Protein AF-0000000078702706 (afdb_homodimer)

Foldseek 3Di:
DDLCCLAPVLLVLLLVLLLVLLCVCVVQLVVCLVVVEAGPDDLQLLLLLLLLLLLQCLLCVLVVRPSSNNSSVSSNVSSVVSLVSNCSHDDPVSVVSSVCSNVVSVVQRVVLSCCCCPVCVVPPPNNCSSLVSSLVSVVVSVVVLVVVLVVCVVVLHLPSPDLVSLVSQLSSLVSQLSNCVSVVNCSRNVSSVVSNVSSVSSNVSCVRSVPPPPPPPPPPPPVPVVVVVVVVVVVD/DDLCCLAPVLLVLLLVLLLVLLCVCVVQLVVCLVVVEAGPDDLQLLLLLLLLLLLQCLLCVLVVRPSSNNSSVSSNVSSVVSLVSNCSHDDPVSVVSSVCSNVVSVVQRVVLSCCCCPVCVVPPPSNCSSLVSSLVSLVVSVVVLVVVLVVCVVVLHLPSPDLVSLVSQLSSLVSQLSNCVSVVNCSRNVSSVVSNVSSVSSNVSCVVSVPPPPPPPPPPPPVPVVVVVVVVVVVD

InterPro domains:
  IPR004316 Sugar transporter SWEET repeat [PF03083] (9-90)
  IPR004316 Sugar transporter SWEET repeat [PF03083] (129-212)
  IPR047664 Sugar transporter SWEET [PTHR10791] (16-215)

Structure (mmCIF, N/CA/C/O backbone):
data_AF-0000000078702706-model_v1
#
loop_
_entity.id
_entity.type
_entity.pdbx_description
1 polymer 'Sugar transporter SWEET1'
#
loop_
_atom_site.group_PDB
_atom_site.id
_atom_site.type_symbol
_atom_site.label_atom_id
_atom_site.label_alt_id
_atom_site.label_comp_id
_atom_site.label_asym_id
_atom_site.label_entity_id
_atom_site.label_seq_id
_atom_site.pdbx_PDB_ins_code
_atom_site.Cartn_x
_atom_site.Cartn_y
_atom_site.Cartn_z
_atom_site.occupancy
_atom_site.B_iso_or_equiv
_atom_site.auth_seq_id
_atom_site.auth_comp_id
_atom_site.auth_asym_id
_atom_site.auth_atom_id
_atom_site.pdbx_PDB_model_num
ATOM 1 N N . MET A 1 1 ? 21.828 26 16.656 1 66.31 1 MET A N 1
ATOM 2 C CA . MET A 1 1 ? 21.141 24.891 17.344 1 66.31 1 MET A CA 1
ATOM 3 C C . MET A 1 1 ? 21.922 23.594 17.188 1 66.31 1 MET A C 1
ATOM 5 O O . MET A 1 1 ? 22.531 23.359 16.141 1 66.31 1 MET A O 1
ATOM 9 N N . SER A 1 2 ? 22.047 22.812 18.234 1 84.38 2 SER A N 1
ATOM 10 C CA . SER A 1 2 ? 22.906 21.641 18.234 1 84.38 2 SER A CA 1
ATOM 11 C C . SER A 1 2 ? 22.422 20.594 17.234 1 84.38 2 SER A C 1
ATOM 13 O O . SER A 1 2 ? 21.234 20.547 16.906 1 84.38 2 SER A O 1
ATOM 15 N N . ALA A 1 3 ? 23.391 20.047 16.547 1 88.19 3 ALA A N 1
ATOM 16 C CA . ALA A 1 3 ? 23.141 18.969 15.586 1 88.19 3 ALA A CA 1
ATOM 17 C C . ALA A 1 3 ? 22.156 17.953 16.156 1 88.19 3 ALA A C 1
ATOM 19 O O . ALA A 1 3 ? 21.312 17.422 15.422 1 88.19 3 ALA A O 1
ATOM 20 N N . ILE A 1 4 ? 22.25 17.719 17.422 1 88.56 4 ILE A N 1
ATOM 21 C CA . ILE A 1 4 ? 21.375 16.766 18.062 1 88.56 4 ILE A CA 1
ATOM 22 C C . ILE A 1 4 ? 19.922 17.266 18.016 1 88.56 4 ILE A C 1
ATOM 24 O O . ILE A 1 4 ? 19 16.5 17.75 1 88.56 4 ILE A O 1
ATOM 28 N N . VAL A 1 5 ? 19.781 18.531 18.328 1 88.19 5 VAL A N 1
ATOM 29 C CA . VAL A 1 5 ? 18.453 19.125 18.328 1 88.19 5 VAL A CA 1
ATOM 30 C C . VAL A 1 5 ? 17.875 19.109 16.922 1 88.19 5 VAL A C 1
ATOM 32 O O . VAL A 1 5 ? 16.75 18.656 16.703 1 88.19 5 VAL A O 1
ATOM 35 N N . MET A 1 6 ? 18.578 19.484 16.031 1 89.88 6 MET A N 1
ATOM 36 C CA . MET A 1 6 ? 18.094 19.656 14.664 1 89.88 6 MET A CA 1
ATOM 37 C C . MET A 1 6 ? 17.906 18.312 13.977 1 89.88 6 MET A C 1
ATOM 39 O O . MET A 1 6 ? 16.984 18.125 13.18 1 89.88 6 MET A O 1
ATOM 43 N N . ASN A 1 7 ? 18.672 17.344 14.367 1 91.75 7 ASN A N 1
ATOM 44 C CA . ASN A 1 7 ? 18.672 16.109 13.617 1 91.75 7 ASN A CA 1
ATOM 45 C C . ASN A 1 7 ? 17.859 15.016 14.32 1 91.75 7 ASN A C 1
ATOM 47 O O . ASN A 1 7 ? 17.516 14 13.719 1 91.75 7 ASN A O 1
ATOM 51 N N . HIS A 1 8 ? 17.531 15.25 15.586 1 92.62 8 HIS A N 1
ATOM 52 C CA . HIS A 1 8 ? 16.859 14.18 16.312 1 92.62 8 HIS A CA 1
ATOM 53 C C . HIS A 1 8 ? 15.641 14.703 17.062 1 92.62 8 HIS A C 1
ATOM 55 O O . HIS A 1 8 ? 14.555 14.133 16.953 1 92.62 8 HIS A O 1
ATOM 61 N N . VAL A 1 9 ? 15.812 15.781 17.719 1 93.44 9 VAL A N 1
ATOM 62 C CA . VAL A 1 9 ? 14.719 16.281 18.547 1 93.44 9 VAL A CA 1
ATOM 63 C C . VAL A 1 9 ? 13.602 16.812 17.656 1 93.44 9 VAL A C 1
ATOM 65 O O . VAL A 1 9 ? 12.43 16.484 17.859 1 93.44 9 VAL A O 1
ATOM 68 N N . LEU A 1 10 ? 13.922 17.641 16.672 1 94.56 10 LEU A N 1
ATOM 69 C CA . LEU A 1 10 ? 12.938 18.234 15.773 1 94.56 10 LEU A CA 1
ATOM 70 C C . LEU A 1 10 ? 12.133 17.156 15.062 1 94.56 10 LEU A C 1
ATOM 72 O O . LEU A 1 10 ? 10.898 17.141 15.133 1 94.56 10 LEU A O 1
ATOM 76 N N . PRO A 1 11 ? 12.797 16.234 14.523 1 95.12 11 PRO A N 1
ATOM 77 C CA . PRO A 1 11 ? 12.016 15.219 13.805 1 95.12 11 PRO A CA 1
ATOM 78 C C . PRO A 1 11 ? 11.266 14.273 14.742 1 95.12 11 PRO A C 1
ATOM 80 O O . PRO A 1 11 ? 10.18 13.797 14.398 1 95.12 11 PRO A O 1
ATOM 83 N N . ALA A 1 12 ? 11.773 13.969 15.875 1 96.44 12 ALA A N 1
ATOM 84 C CA . ALA A 1 12 ? 11.062 13.125 16.844 1 96.44 12 ALA A CA 1
ATOM 85 C C . ALA A 1 12 ? 9.766 13.789 17.297 1 96.44 12 ALA A C 1
ATOM 87 O O . ALA A 1 12 ? 8.719 13.133 17.359 1 96.44 12 ALA A O 1
ATOM 88 N N . LEU A 1 13 ? 9.906 15.023 17.594 1 96.5 13 LEU A N 1
ATOM 89 C CA . LEU A 1 13 ? 8.711 15.773 17.953 1 96.5 13 LEU A CA 1
ATOM 90 C C . LEU A 1 13 ? 7.766 15.898 16.75 1 96.5 13 LEU A C 1
ATOM 92 O O . LEU A 1 13 ? 6.543 15.844 16.922 1 96.5 13 LEU A O 1
ATOM 96 N N . GLY A 1 14 ? 8.344 16.125 15.641 1 96.88 14 GLY A N 1
ATOM 97 C CA . GLY A 1 14 ? 7.535 16.141 14.43 1 96.88 14 GLY A CA 1
ATOM 98 C C . GLY A 1 14 ? 6.719 14.875 14.242 1 96.88 14 GLY A C 1
ATOM 99 O O . GLY A 1 14 ? 5.539 14.938 13.891 1 96.88 14 GLY A O 1
ATOM 100 N N . VAL A 1 15 ? 7.344 13.742 14.523 1 97.69 15 VAL A N 1
ATOM 101 C CA . VAL A 1 15 ? 6.672 12.445 14.422 1 97.69 15 VAL A CA 1
ATOM 102 C C . VAL A 1 15 ? 5.527 12.383 15.43 1 97.69 15 VAL A C 1
ATOM 104 O O . VAL A 1 15 ? 4.418 11.953 15.102 1 97.69 15 VAL A O 1
ATOM 107 N N . ALA A 1 16 ? 5.766 12.805 16.609 1 97 16 ALA A N 1
ATOM 108 C CA . ALA A 1 16 ? 4.75 12.781 17.656 1 97 16 ALA A CA 1
ATOM 109 C C . ALA A 1 16 ? 3.537 13.625 17.266 1 97 16 ALA A C 1
ATOM 111 O O . ALA A 1 16 ? 2.395 13.18 17.422 1 97 16 ALA A O 1
ATOM 112 N N . PHE A 1 17 ? 3.791 14.781 16.781 1 96.5 17 PHE A N 1
ATOM 113 C CA . PHE A 1 17 ? 2.688 15.648 16.391 1 96.5 17 PHE A CA 1
ATOM 114 C C . PHE A 1 17 ? 1.988 15.109 15.148 1 96.5 17 PHE A C 1
ATOM 116 O O . PHE A 1 17 ? 0.77 15.242 15.008 1 96.5 17 PHE A O 1
ATOM 123 N N . ALA A 1 18 ? 2.73 14.555 14.227 1 96.5 18 ALA A N 1
ATOM 124 C CA . ALA A 1 18 ? 2.113 13.93 13.062 1 96.5 18 ALA A CA 1
ATOM 125 C C . ALA A 1 18 ? 1.152 12.82 13.477 1 96.5 18 ALA A C 1
ATOM 127 O O . ALA A 1 18 ? 0.025 12.75 12.984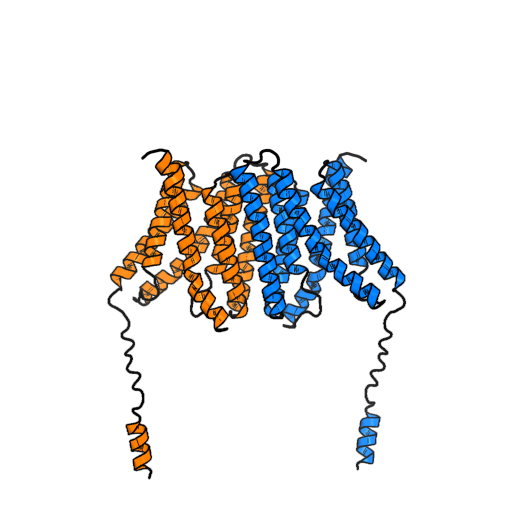 1 96.5 18 ALA A O 1
ATOM 128 N N . ILE A 1 19 ? 1.584 12.008 14.375 1 96.75 19 ILE A N 1
ATOM 129 C CA . ILE A 1 19 ? 0.764 10.898 14.852 1 96.75 19 ILE A CA 1
ATOM 130 C C . ILE A 1 19 ? -0.486 11.445 15.547 1 96.75 19 ILE A C 1
ATOM 132 O O . ILE A 1 19 ? -1.583 10.914 15.359 1 96.75 19 ILE A O 1
ATOM 136 N N . SER A 1 20 ? -0.326 12.492 16.266 1 94.94 20 SER A N 1
ATOM 137 C CA . SER A 1 20 ? -1.467 13.117 16.938 1 94.94 20 SER A CA 1
ATOM 138 C C . SER A 1 20 ? -2.488 13.617 15.922 1 94.94 20 SER A C 1
ATOM 140 O O . SER A 1 20 ? -3.695 13.469 16.125 1 94.94 20 SER A O 1
ATOM 142 N N . ILE A 1 21 ? -2.014 14.195 14.891 1 94.5 21 ILE A N 1
ATOM 143 C CA . ILE A 1 21 ? -2.879 14.703 13.828 1 94.5 21 ILE A CA 1
ATOM 144 C C . ILE A 1 21 ? -3.611 13.547 13.156 1 94.5 21 ILE A C 1
ATOM 146 O O . ILE A 1 21 ? -4.824 13.609 12.945 1 94.5 21 ILE A O 1
ATOM 150 N N . TYR A 1 22 ? -2.922 12.469 12.852 1 95.31 22 TYR A N 1
ATOM 151 C CA . TYR A 1 22 ? -3.518 11.312 12.203 1 95.31 22 TYR A CA 1
ATOM 152 C C . TYR A 1 22 ? -4.535 10.633 13.117 1 95.31 22 TYR A C 1
ATOM 154 O O . TYR A 1 22 ? -5.492 10.023 12.641 1 95.31 22 TYR A O 1
ATOM 162 N N . LEU A 1 23 ? -4.352 10.812 14.398 1 94.5 23 LEU A N 1
ATOM 163 C CA . LEU A 1 23 ? -5.223 10.156 15.367 1 94.5 23 LEU A CA 1
ATOM 164 C C . LEU A 1 23 ? -6.48 10.984 15.609 1 94.5 23 LEU A C 1
ATOM 166 O O . LEU A 1 23 ? -7.469 10.469 16.141 1 94.5 23 LEU A O 1
ATOM 170 N N . SER A 1 24 ? -6.504 12.172 15.242 1 90.69 24 SER A N 1
ATOM 171 C CA . SER A 1 24 ? -7.559 13.117 15.586 1 90.69 24 SER A CA 1
ATOM 172 C C . SER A 1 24 ? -8.922 12.633 15.102 1 90.69 24 SER A C 1
ATOM 174 O O . SER A 1 24 ? -9.922 12.766 15.805 1 90.69 24 SER A O 1
ATOM 176 N N . PRO A 1 25 ? -9.07 12.055 13.93 1 89.44 25 PRO A N 1
ATOM 177 C CA . PRO A 1 25 ? -10.391 11.602 13.477 1 89.44 25 PRO A CA 1
ATOM 178 C C . PRO A 1 25 ? -10.805 10.273 14.109 1 89.44 25 PRO A C 1
ATOM 180 O O . PRO A 1 25 ? -11.938 9.82 13.922 1 89.44 25 PRO A O 1
ATOM 183 N N . PHE A 1 26 ? -10 9.672 14.922 1 90.56 26 PHE A N 1
ATOM 184 C CA . PHE A 1 26 ? -10.195 8.305 15.391 1 90.56 26 PHE A CA 1
ATOM 185 C C . PHE A 1 26 ? -11.492 8.188 16.188 1 90.56 26 PHE A C 1
ATOM 187 O O . PHE A 1 26 ? -12.289 7.27 15.953 1 90.56 26 PHE A O 1
ATOM 194 N N . THR A 1 27 ? -11.703 9.125 17.062 1 84.19 27 THR A N 1
ATOM 195 C CA . THR A 1 27 ? -12.875 9.039 17.938 1 84.19 27 THR A CA 1
ATOM 196 C C . THR A 1 27 ? -14.156 9.164 17.125 1 84.19 27 THR A C 1
ATOM 198 O O . THR A 1 27 ? -15.125 8.43 17.359 1 84.19 27 THR A O 1
ATOM 201 N N . HIS A 1 28 ? -14.117 10.008 16.188 1 82.81 28 HIS A N 1
ATOM 202 C CA . HIS A 1 28 ? -15.289 10.211 15.344 1 82.81 28 HIS A CA 1
ATOM 203 C C . HIS A 1 28 ? -15.578 8.977 14.5 1 82.81 28 HIS A C 1
ATOM 205 O O . HIS A 1 28 ? -16.734 8.539 14.391 1 82.81 28 HIS A O 1
ATOM 211 N N . VAL A 1 29 ? -14.602 8.422 13.953 1 84.19 29 VAL A N 1
ATOM 212 C CA . VAL A 1 29 ? -14.758 7.254 13.094 1 84.19 29 VAL A CA 1
ATOM 213 C C . VAL A 1 29 ? -15.172 6.047 13.938 1 84.19 29 VAL A C 1
ATOM 215 O O . VAL A 1 29 ? -16.047 5.281 13.539 1 84.19 29 VAL A O 1
ATOM 218 N N . TRP A 1 30 ? -14.57 6 15.125 1 84.44 30 TRP A N 1
ATOM 219 C CA . TRP A 1 30 ? -14.891 4.895 16.031 1 84.44 30 TRP A CA 1
ATOM 220 C C . TRP A 1 30 ? -16.359 4.949 16.453 1 84.44 30 TRP A C 1
ATOM 222 O O . TRP A 1 30 ? -17.031 3.92 16.5 1 84.44 30 TRP A O 1
ATOM 232 N N . LYS A 1 31 ? -16.844 6.074 16.672 1 82.62 31 LYS A N 1
ATOM 233 C CA . LYS A 1 31 ? -18.234 6.258 17.062 1 82.62 31 LYS A CA 1
ATOM 234 C C . LYS A 1 31 ? -19.188 5.914 15.906 1 82.62 31 LYS A C 1
ATOM 236 O O . LYS A 1 31 ? -20.234 5.297 1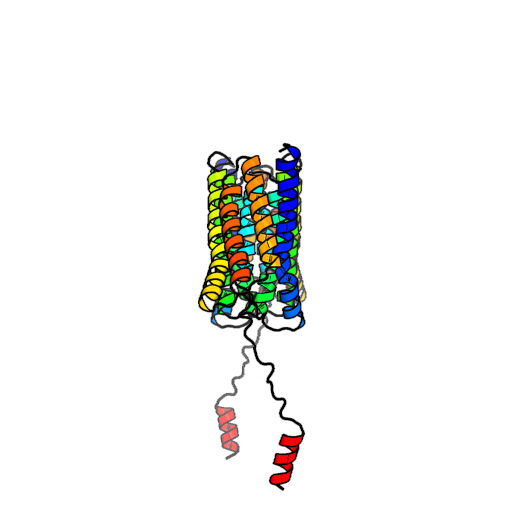6.125 1 82.62 31 LYS A O 1
ATOM 241 N N . SER A 1 32 ? -18.812 6.309 14.805 1 82 32 SER A N 1
ATOM 242 C CA . SER A 1 32 ? -19.625 6.008 13.625 1 82 32 SER A CA 1
ATOM 243 C C . SER A 1 32 ? -19.719 4.504 13.383 1 82 32 SER A C 1
ATOM 245 O O . SER A 1 32 ? -20.781 3.996 13.016 1 82 32 SER A O 1
ATOM 247 N N . LEU A 1 33 ? -18.703 3.779 13.617 1 78.75 33 LEU A N 1
ATOM 248 C CA . LEU A 1 33 ? -18.672 2.33 13.453 1 78.75 33 LEU A CA 1
ATOM 249 C C . LEU A 1 33 ? -19.516 1.642 14.508 1 78.75 33 LEU A C 1
ATOM 251 O O . LEU A 1 33 ? -20.266 0.71 14.203 1 78.75 33 LEU A O 1
ATOM 255 N N . LYS A 1 34 ? -19.375 2.156 15.641 1 81.69 34 LYS A N 1
ATOM 256 C CA . LYS A 1 34 ? -20.109 1.568 16.75 1 81.69 34 LYS A CA 1
ATOM 257 C C . LYS A 1 34 ? -21.625 1.786 16.594 1 81.69 34 LYS A C 1
ATOM 259 O O . LYS A 1 34 ? -22.422 0.883 16.859 1 81.69 34 LYS A O 1
ATOM 264 N N . ASN A 1 35 ? -21.922 2.98 16.078 1 81.56 35 ASN A N 1
ATOM 265 C CA . ASN A 1 35 ? -23.328 3.346 15.969 1 81.56 35 ASN A CA 1
ATOM 266 C C . ASN A 1 35 ? -23.906 2.924 14.625 1 81.56 35 ASN A C 1
ATOM 268 O O . ASN A 1 35 ? -25.109 3.066 14.383 1 81.56 35 ASN A O 1
ATOM 272 N N . LYS A 1 36 ? -23.031 2.375 13.781 1 77.94 36 LYS A N 1
ATOM 273 C CA . LYS A 1 36 ? -23.438 1.939 12.453 1 77.94 36 LYS A CA 1
ATOM 274 C C . LYS A 1 36 ? -24.125 3.068 11.695 1 77.94 36 LYS A C 1
ATOM 276 O O . LYS A 1 36 ? -25.203 2.873 11.125 1 77.94 36 LYS A O 1
ATOM 281 N N . GLU A 1 37 ? -23.594 4.32 11.945 1 77.19 37 GLU A N 1
ATOM 282 C CA . GLU A 1 37 ? -24.109 5.504 11.273 1 77.19 37 GLU A CA 1
ATOM 283 C C . GLU A 1 37 ? -23.031 6.191 10.453 1 77.19 37 GLU A C 1
ATOM 285 O O . GLU A 1 37 ? -21.844 6.086 10.766 1 77.19 37 GLU A O 1
ATOM 290 N N . ALA A 1 38 ? -23.531 6.77 9.375 1 70.31 38 ALA A N 1
ATOM 291 C CA . ALA A 1 38 ? -22.594 7.512 8.539 1 70.31 38 ALA A CA 1
ATOM 292 C C . ALA A 1 38 ? -21.984 8.688 9.305 1 70.31 38 ALA A C 1
ATOM 294 O O . ALA A 1 38 ? -22.656 9.312 10.125 1 70.31 38 ALA A O 1
ATOM 295 N N . SER A 1 39 ? -20.75 8.828 9.094 1 65.38 39 SER A N 1
ATOM 296 C CA . SER A 1 39 ? -20.062 9.953 9.727 1 65.38 39 SER A CA 1
ATOM 297 C C . SER A 1 39 ? -20.594 11.289 9.195 1 65.38 39 SER A C 1
ATOM 299 O O . SER A 1 39 ? -20.875 11.422 8.008 1 65.38 39 SER A O 1
ATOM 301 N N . LEU A 1 40 ? -20.75 12.141 10.102 1 65.44 40 LEU A N 1
ATOM 302 C CA . LEU A 1 40 ? -21.172 13.484 9.742 1 65.44 40 LEU A CA 1
ATOM 303 C C . LEU A 1 40 ? -19.969 14.344 9.352 1 65.44 40 LEU A C 1
ATOM 305 O O . LEU A 1 40 ? -20.141 15.484 8.898 1 65.44 40 LEU A O 1
ATOM 309 N N . VAL A 1 41 ? -18.875 13.742 9.477 1 70.81 41 VAL A N 1
ATOM 310 C CA . VAL A 1 41 ? -17.672 14.508 9.188 1 70.81 41 VAL A CA 1
ATOM 311 C C . VAL A 1 41 ? -17.188 14.195 7.766 1 70.81 41 VAL A C 1
ATOM 313 O O . VAL A 1 41 ? -17.562 13.172 7.191 1 70.81 41 VAL A O 1
ATOM 316 N N . ASN A 1 42 ? -16.375 15.203 7.23 1 78.06 42 ASN A N 1
ATOM 317 C CA . ASN A 1 42 ? -15.781 15.055 5.906 1 78.06 42 ASN A CA 1
ATOM 318 C C . ASN A 1 42 ? -14.82 13.867 5.852 1 78.06 42 ASN A C 1
ATOM 320 O O . ASN A 1 42 ? -13.805 13.859 6.551 1 78.06 42 ASN A O 1
ATOM 324 N N . THR A 1 43 ? -15.141 12.867 5.031 1 85.31 43 THR A N 1
ATOM 325 C CA . THR A 1 43 ? -14.359 11.641 4.984 1 85.31 43 THR A CA 1
ATOM 326 C C . THR A 1 43 ? -13.375 11.672 3.814 1 85.31 43 THR A C 1
ATOM 328 O O . THR A 1 43 ? -12.547 10.766 3.668 1 85.31 43 THR A O 1
ATOM 331 N N . MET A 1 44 ? -13.312 12.766 3.084 1 84.56 44 MET A N 1
ATOM 332 C CA . MET A 1 44 ? -12.531 12.836 1.851 1 84.56 44 MET A CA 1
ATOM 333 C C . MET A 1 44 ? -11.039 12.844 2.148 1 84.56 44 MET A C 1
ATOM 335 O O . MET A 1 44 ? -10.242 12.32 1.37 1 84.56 44 MET A O 1
ATOM 339 N N . PRO A 1 45 ? -10.633 13.359 3.275 1 89.75 45 PRO A N 1
ATOM 340 C CA . PRO A 1 45 ? -9.203 13.391 3.557 1 89.75 45 PRO A CA 1
ATOM 341 C C . PRO A 1 45 ? -8.617 12.008 3.832 1 89.75 45 PRO A C 1
ATOM 343 O O . PRO A 1 45 ? -7.41 11.805 3.725 1 89.75 45 PRO A O 1
ATOM 346 N N . TYR A 1 46 ? -9.438 11.016 4.102 1 93.25 46 TYR A N 1
ATOM 347 C CA . TYR A 1 46 ? -8.961 9.734 4.602 1 93.25 46 TYR A CA 1
ATOM 348 C C . TYR A 1 46 ? -8.18 8.984 3.527 1 93.25 46 TYR A C 1
ATOM 350 O O . TYR A 1 46 ? -7.039 8.57 3.754 1 93.25 46 TYR A O 1
ATOM 358 N N . PRO A 1 47 ? -8.664 8.875 2.305 1 95 47 PRO A N 1
ATOM 359 C CA . PRO A 1 47 ? -7.879 8.211 1.267 1 95 47 PRO A CA 1
ATOM 360 C C . PRO A 1 47 ? -6.613 8.977 0.898 1 95 47 PRO A C 1
ATOM 362 O O . PRO A 1 47 ? -5.613 8.383 0.495 1 95 47 PRO A O 1
ATOM 365 N N . TRP A 1 48 ? -6.648 10.234 1.064 1 94.88 48 TRP A N 1
ATOM 366 C CA . TRP A 1 48 ? -5.473 11.047 0.764 1 94.88 48 TRP A CA 1
ATOM 367 C C . TRP A 1 48 ? -4.387 10.836 1.811 1 94.88 48 TRP A C 1
ATOM 369 O O . TRP A 1 48 ? -3.195 10.969 1.514 1 94.88 48 TRP A O 1
ATOM 379 N N . ILE A 1 49 ? -4.809 10.508 3.045 1 96.44 49 ILE A N 1
ATOM 380 C CA . ILE A 1 49 ? -3.83 10.148 4.066 1 96.44 49 ILE A CA 1
ATOM 381 C C . ILE A 1 49 ? -3.047 8.922 3.619 1 96.44 49 ILE A C 1
ATOM 383 O O . ILE A 1 49 ? -1.819 8.883 3.725 1 96.44 49 ILE A O 1
ATOM 387 N N . ILE A 1 50 ? -3.75 7.949 3.078 1 97.56 50 ILE A N 1
ATOM 388 C CA . ILE A 1 50 ? -3.127 6.727 2.584 1 97.56 50 ILE A CA 1
ATOM 389 C C . ILE A 1 50 ? -2.121 7.066 1.485 1 97.56 50 ILE A C 1
ATOM 391 O O . ILE A 1 50 ? -0.974 6.617 1.524 1 97.56 50 ILE A O 1
ATOM 395 N N . ALA A 1 51 ? -2.58 7.871 0.554 1 97.38 51 ALA A N 1
ATOM 396 C CA . ALA A 1 51 ? -1.766 8.25 -0.599 1 97.38 51 ALA A CA 1
ATOM 397 C C . ALA A 1 51 ? -0.49 8.961 -0.16 1 97.38 51 ALA A C 1
ATOM 399 O O . ALA A 1 51 ? 0.607 8.617 -0.604 1 97.38 51 ALA A O 1
ATOM 400 N N . ASN A 1 52 ? -0.69 9.922 0.742 1 97.19 52 ASN A N 1
ATOM 401 C CA . ASN A 1 52 ? 0.426 10.719 1.241 1 97.19 52 ASN A CA 1
ATOM 402 C C . ASN A 1 52 ? 1.443 9.859 1.982 1 97.19 52 ASN A C 1
ATOM 404 O O . ASN A 1 52 ? 2.639 9.914 1.692 1 97.19 52 ASN A O 1
ATOM 408 N N . CYS A 1 53 ? 0.981 9.031 2.854 1 98.25 53 CYS A N 1
ATOM 409 C CA . CYS A 1 53 ? 1.857 8.234 3.705 1 98.25 53 CYS A CA 1
ATOM 410 C C . CYS A 1 53 ? 2.578 7.164 2.895 1 98.25 53 CYS A C 1
ATOM 412 O O . CYS A 1 53 ? 3.746 6.867 3.15 1 98.25 53 CYS A O 1
ATOM 414 N N . LEU A 1 54 ? 1.884 6.578 1.914 1 98.19 54 LEU A N 1
ATOM 415 C CA . LEU A 1 54 ? 2.531 5.582 1.068 1 98.19 54 LEU A CA 1
ATOM 416 C C . LEU A 1 54 ? 3.715 6.191 0.32 1 98.19 54 LEU A C 1
ATOM 418 O O . LEU A 1 54 ? 4.785 5.586 0.247 1 98.19 54 LEU A O 1
ATOM 422 N N . GLY A 1 55 ? 3.523 7.375 -0.206 1 98.19 55 GLY A N 1
ATOM 423 C CA . GLY A 1 55 ? 4.605 8.055 -0.896 1 98.19 55 GLY A CA 1
ATOM 424 C C . GLY A 1 55 ? 5.82 8.289 -0.019 1 98.19 55 GLY A C 1
ATOM 425 O O . GLY A 1 55 ? 6.949 8 -0.422 1 98.19 55 GLY A O 1
ATOM 426 N N . TRP A 1 56 ? 5.582 8.766 1.178 1 98.12 56 TRP A N 1
ATOM 427 C CA . TRP A 1 56 ? 6.688 9.117 2.068 1 98.12 56 TRP A CA 1
ATOM 428 C C . TRP A 1 56 ? 7.348 7.863 2.629 1 98.12 56 TRP A C 1
ATOM 430 O O . TRP A 1 56 ? 8.523 7.883 2.994 1 98.12 56 TRP A O 1
ATOM 440 N N . ILE A 1 57 ? 6.621 6.75 2.664 1 98.12 57 ILE A N 1
ATOM 441 C CA . ILE A 1 57 ? 7.234 5.484 3.059 1 98.12 57 ILE A CA 1
ATOM 442 C C . ILE A 1 57 ? 8.227 5.031 1.986 1 98.12 57 ILE A C 1
ATOM 444 O O . ILE A 1 57 ? 9.344 4.629 2.301 1 98.12 57 ILE A O 1
ATOM 448 N N . VAL A 1 58 ? 7.812 5.129 0.721 1 97.5 58 VAL A N 1
ATOM 449 C CA . VAL A 1 58 ? 8.703 4.762 -0.378 1 97.5 58 VAL A CA 1
ATOM 450 C C . VAL A 1 58 ? 9.898 5.703 -0.406 1 97.5 58 VAL A C 1
ATOM 452 O O . VAL A 1 58 ? 11.031 5.27 -0.626 1 97.5 58 VAL A O 1
ATOM 455 N N . TYR A 1 59 ? 9.641 6.996 -0.18 1 97.06 59 TYR A N 1
ATOM 456 C CA . TYR A 1 59 ? 10.719 7.969 -0.057 1 97.06 59 TYR A CA 1
ATOM 457 C C . TYR A 1 59 ? 11.68 7.582 1.061 1 97.06 59 TYR A C 1
ATOM 459 O O . TYR A 1 59 ? 12.898 7.699 0.912 1 97.06 59 TYR A O 1
ATOM 467 N N . GLY A 1 60 ? 11.117 7.141 2.145 1 96 60 GLY A N 1
ATOM 468 C CA . GLY A 1 60 ? 11.922 6.668 3.258 1 96 60 GLY A CA 1
ATOM 469 C C . GLY A 1 60 ? 12.766 5.453 2.912 1 96 60 GLY A C 1
ATOM 470 O O . GLY A 1 60 ? 13.883 5.305 3.406 1 96 60 GLY A O 1
ATOM 471 N N . CYS A 1 61 ? 12.242 4.539 2.086 1 94.38 61 CYS A N 1
ATOM 472 C CA . CYS A 1 61 ? 13.023 3.396 1.627 1 94.38 61 CYS A CA 1
ATOM 473 C C . CYS A 1 61 ? 14.289 3.855 0.905 1 94.38 61 CYS A C 1
ATOM 475 O O . CYS A 1 61 ? 15.336 3.223 1.017 1 94.38 61 CYS A O 1
ATOM 477 N N . HIS A 1 62 ? 14.141 4.926 0.198 1 94.56 62 HIS A N 1
ATOM 478 C CA . HIS A 1 62 ? 15.25 5.445 -0.596 1 94.56 62 HIS A CA 1
ATOM 479 C C . HIS A 1 62 ? 16.25 6.199 0.278 1 94.56 62 HIS A C 1
ATOM 481 O O . HIS A 1 62 ? 17.453 6.043 0.123 1 94.56 62 HIS A O 1
ATOM 487 N N . THR A 1 63 ? 15.75 7.035 1.231 1 94.56 63 THR A N 1
ATOM 488 C CA . THR A 1 63 ? 16.609 7.922 2.006 1 94.56 63 THR A CA 1
ATOM 489 C C . THR A 1 63 ? 17.109 7.223 3.266 1 94.56 63 THR A C 1
ATOM 491 O O . THR A 1 63 ? 18.109 7.641 3.857 1 94.56 63 THR A O 1
ATOM 494 N N . GLY A 1 64 ? 16.375 6.203 3.686 1 94.44 64 GLY A N 1
ATOM 495 C CA . GLY A 1 64 ? 16.719 5.547 4.934 1 94.44 64 GLY A CA 1
ATOM 496 C C . GLY A 1 64 ? 16.391 6.379 6.16 1 94.44 64 GLY A C 1
ATOM 497 O O . GLY A 1 64 ? 16.938 6.148 7.238 1 94.44 64 GLY A O 1
ATOM 498 N N . ASP A 1 65 ? 15.531 7.391 6.051 1 94.88 65 ASP A N 1
ATOM 499 C CA . ASP A 1 65 ? 15.195 8.305 7.137 1 94.88 65 ASP A CA 1
ATOM 500 C C . ASP A 1 65 ? 14.211 7.66 8.109 1 94.88 65 ASP A C 1
ATOM 502 O O . ASP A 1 65 ? 13.055 7.406 7.754 1 94.88 65 ASP A O 1
ATOM 506 N N . TYR A 1 66 ? 14.609 7.543 9.328 1 93.25 66 TYR A N 1
ATOM 507 C CA . TYR A 1 66 ? 13.852 6.871 10.375 1 93.25 66 TYR A CA 1
ATOM 508 C C . TYR A 1 66 ? 12.555 7.621 10.672 1 93.25 66 TYR A C 1
ATOM 510 O O . TYR A 1 66 ? 11.5 7.004 10.844 1 93.25 66 TYR A O 1
ATOM 518 N N . TYR A 1 67 ? 12.719 8.828 10.828 1 95.94 67 TYR A N 1
ATOM 519 C CA . TYR A 1 67 ? 11.602 9.641 11.297 1 95.94 67 TYR A CA 1
ATOM 520 C C . TYR A 1 67 ? 10.508 9.719 10.242 1 95.94 67 TYR A C 1
ATOM 522 O O . TYR A 1 67 ? 9.32 9.602 10.562 1 95.94 67 TYR A O 1
ATOM 530 N N . VAL A 1 68 ? 10.93 9.836 9.008 1 96.19 68 VAL A N 1
ATOM 531 C CA . VAL A 1 68 ? 9.984 9.859 7.895 1 96.19 68 VAL A CA 1
ATOM 532 C C . VAL A 1 68 ? 9.227 8.539 7.824 1 96.19 68 VAL A C 1
ATOM 534 O O . VAL A 1 68 ? 8.008 8.523 7.664 1 96.19 68 VAL A O 1
ATOM 537 N N . PHE A 1 69 ? 9.867 7.414 8.078 1 96.38 69 PHE A N 1
ATOM 538 C CA . PHE A 1 69 ? 9.273 6.086 8.031 1 96.38 69 PHE A CA 1
ATOM 539 C C . PHE A 1 69 ? 8.219 5.922 9.117 1 96.38 69 PHE A C 1
ATOM 541 O O . PHE A 1 69 ? 7.078 5.555 8.836 1 96.38 69 PHE A O 1
ATOM 548 N N . VAL A 1 70 ? 8.602 6.219 10.281 1 96.38 70 VAL A N 1
ATOM 549 C CA . VAL A 1 70 ? 7.777 5.906 11.445 1 96.38 70 VAL A CA 1
ATOM 550 C C . VAL A 1 70 ? 6.477 6.703 11.383 1 96.38 70 VAL A C 1
ATOM 552 O O . VAL A 1 70 ? 5.391 6.141 11.531 1 96.38 70 VAL A O 1
ATOM 555 N N . ALA A 1 71 ? 6.602 8.008 11.133 1 97.25 71 ALA A N 1
ATOM 556 C CA . ALA A 1 71 ? 5.414 8.852 11.07 1 97.25 71 ALA A CA 1
ATOM 557 C C . ALA A 1 71 ? 4.445 8.359 10 1 97.25 71 ALA A C 1
ATOM 559 O O . ALA A 1 71 ? 3.232 8.305 10.227 1 97.25 71 ALA A O 1
ATOM 560 N N . ASN A 1 72 ? 4.945 7.945 8.93 1 97.81 72 ASN A N 1
ATOM 561 C CA . ASN A 1 72 ? 4.105 7.664 7.77 1 97.81 72 ASN A CA 1
ATOM 562 C C . ASN A 1 72 ? 3.586 6.227 7.793 1 97.81 72 ASN A C 1
ATOM 564 O O . ASN A 1 72 ? 2.51 5.941 7.262 1 97.81 72 ASN A O 1
ATOM 568 N N . ILE A 1 73 ? 4.262 5.25 8.5 1 98 73 ILE A N 1
ATOM 569 C CA . ILE A 1 73 ? 3.707 3.914 8.703 1 98 73 ILE A CA 1
ATOM 570 C C . ILE A 1 73 ? 2.451 4 9.562 1 98 73 ILE A C 1
ATOM 572 O O . ILE A 1 73 ? 1.429 3.389 9.242 1 98 73 ILE A O 1
ATOM 576 N N . VAL A 1 74 ? 2.551 4.797 10.594 1 97.62 74 VAL A N 1
ATOM 577 C CA . VAL A 1 74 ? 1.404 4.969 11.477 1 97.62 74 VAL A CA 1
ATOM 578 C C . VAL A 1 74 ? 0.267 5.656 10.719 1 97.62 74 VAL A C 1
ATOM 580 O O . VAL A 1 74 ? -0.877 5.195 10.766 1 97.62 74 VAL A O 1
ATOM 583 N N . GLY A 1 75 ? 0.6 6.688 10.023 1 97.94 75 GLY A N 1
ATOM 584 C CA . GLY A 1 75 ? -0.403 7.391 9.242 1 97.94 75 GLY A CA 1
ATOM 585 C C . GLY A 1 75 ? -1.073 6.512 8.203 1 97.94 75 GLY A C 1
ATOM 586 O O . GLY A 1 75 ? -2.289 6.578 8.016 1 97.94 75 GLY A O 1
ATOM 587 N N . TYR A 1 76 ? -0.27 5.746 7.52 1 98.31 76 TYR A N 1
ATOM 588 C CA . TYR A 1 76 ? -0.778 4.848 6.492 1 98.31 76 TYR A CA 1
ATOM 589 C C . TYR A 1 76 ? -1.836 3.908 7.062 1 98.31 76 TYR A C 1
ATOM 591 O O . TYR A 1 76 ? -2.904 3.734 6.469 1 98.31 76 TYR A O 1
ATOM 599 N N . HIS A 1 77 ? -1.616 3.334 8.211 1 98.06 77 HIS A N 1
ATOM 600 C CA . HIS A 1 77 ? -2.525 2.354 8.797 1 98.06 77 HIS A CA 1
ATOM 601 C C . HIS A 1 77 ? -3.768 3.027 9.367 1 98.06 77 HIS A C 1
ATOM 603 O O . HIS A 1 77 ? -4.867 2.477 9.297 1 98.06 77 HIS A O 1
ATOM 609 N N . LEU A 1 78 ? -3.578 4.152 9.93 1 96.5 78 LEU A N 1
ATOM 610 C CA . LEU A 1 78 ? -4.754 4.895 10.375 1 96.5 78 LEU A CA 1
ATOM 611 C C . LEU A 1 78 ? -5.609 5.324 9.188 1 96.5 78 LEU A C 1
ATOM 613 O O . LEU A 1 78 ? -6.836 5.246 9.242 1 96.5 78 LEU A O 1
ATOM 617 N N . GLY A 1 79 ? -4.941 5.785 8.141 1 96.69 79 GLY A N 1
ATOM 618 C CA . GLY A 1 79 ? -5.664 6.109 6.926 1 96.69 79 GLY A CA 1
ATOM 619 C C . GLY A 1 79 ? -6.441 4.934 6.363 1 96.69 79 GLY A C 1
ATOM 620 O O . GLY A 1 79 ? -7.594 5.086 5.949 1 96.69 79 GLY A O 1
ATOM 621 N N . LEU A 1 80 ? -5.773 3.805 6.332 1 96.5 80 LEU A N 1
ATOM 622 C CA . LEU A 1 80 ? -6.445 2.588 5.883 1 96.5 80 LEU A CA 1
ATOM 623 C C . LEU A 1 80 ? -7.664 2.289 6.75 1 96.5 80 LEU A C 1
ATOM 625 O O . LEU A 1 80 ? -8.742 1.999 6.227 1 96.5 80 LEU A O 1
ATOM 629 N N . PHE A 1 81 ? -7.508 2.408 8.008 1 94.06 81 PHE A N 1
ATOM 630 C CA . PHE A 1 81 ? -8.594 2.133 8.938 1 94.06 81 PHE A CA 1
ATOM 631 C C . PHE A 1 81 ? -9.758 3.088 8.711 1 94.06 81 PHE A C 1
ATOM 633 O O . PHE A 1 81 ? -10.914 2.658 8.625 1 94.06 81 PHE A O 1
ATOM 640 N N . TYR A 1 82 ? -9.477 4.328 8.586 1 93.75 82 TYR A N 1
ATOM 641 C CA . TYR A 1 82 ? -10.523 5.332 8.391 1 93.75 82 TYR A CA 1
ATOM 642 C C . TYR A 1 82 ? -11.258 5.109 7.074 1 93.75 82 TYR A C 1
ATOM 644 O O . TYR A 1 82 ? -12.484 5.176 7.023 1 93.75 82 TYR A O 1
ATOM 652 N N . THR A 1 83 ? -10.492 4.879 6.07 1 93.38 83 THR A N 1
ATOM 653 C CA . THR A 1 83 ? -11.078 4.719 4.742 1 93.38 83 THR A CA 1
ATOM 654 C C . THR A 1 83 ? -11.938 3.465 4.672 1 93.38 83 THR A C 1
ATOM 656 O O . THR A 1 83 ? -13.078 3.516 4.211 1 93.38 83 THR A O 1
ATOM 659 N N . LEU A 1 84 ? -11.469 2.375 5.18 1 90.94 84 LEU A N 1
ATOM 660 C CA . LEU A 1 84 ? -12.219 1.122 5.145 1 90.94 84 LEU A CA 1
ATOM 661 C C . LEU A 1 84 ? -13.484 1.219 5.984 1 90.94 84 LEU A C 1
ATOM 663 O O . LEU A 1 84 ? -14.539 0.704 5.594 1 90.94 84 LEU A O 1
ATOM 667 N N . SER A 1 85 ? -13.383 1.876 7.094 1 87.44 85 SER A N 1
ATOM 668 C CA . SER A 1 85 ? -14.547 2.057 7.961 1 87.44 85 SER A CA 1
ATOM 669 C C . SER A 1 85 ? -15.602 2.936 7.297 1 87.44 85 SER A C 1
ATOM 671 O O . SER A 1 85 ? -16.797 2.705 7.457 1 87.44 85 SER A O 1
ATOM 673 N N . SER A 1 86 ? -15.125 3.857 6.531 1 87.88 86 SER A N 1
ATOM 674 C CA . SER A 1 86 ? -16.047 4.82 5.926 1 87.88 86 SER A CA 1
ATOM 675 C C . SER A 1 86 ? -16.656 4.266 4.645 1 87.88 86 SER A C 1
ATOM 677 O O . SER A 1 86 ? -17.688 4.766 4.176 1 87.88 86 SER A O 1
ATOM 679 N N . LEU A 1 87 ? -16.078 3.277 4.117 1 87 87 LEU A N 1
ATOM 680 C CA . LEU A 1 87 ? -16.609 2.676 2.902 1 87 87 LEU A CA 1
ATOM 681 C C . LEU A 1 87 ? -17.906 1.929 3.193 1 87 87 LEU A C 1
ATOM 683 O O . LEU A 1 87 ? -18.766 1.793 2.314 1 87 87 LEU A O 1
ATOM 687 N N . HIS A 1 88 ? -18.047 1.505 4.371 1 77.62 88 HIS A N 1
ATOM 688 C CA . HIS A 1 88 ? -19.219 0.724 4.77 1 77.62 88 HIS A CA 1
ATOM 689 C C . HIS A 1 88 ? -20.484 1.589 4.801 1 77.62 88 HIS A C 1
ATOM 691 O O . HIS A 1 88 ? -21.547 1.146 4.391 1 77.62 88 HIS A O 1
ATOM 697 N N . TYR A 1 89 ? -20.359 2.775 5.238 1 75.19 89 TYR A N 1
ATOM 698 C CA . TYR A 1 89 ? -21.531 3.613 5.441 1 75.19 89 TYR A CA 1
ATOM 699 C C . TYR A 1 89 ? -21.484 4.852 4.551 1 75.19 89 TYR A C 1
ATOM 701 O O . TYR A 1 89 ? -22.312 5.746 4.68 1 75.19 89 TYR A O 1
ATOM 709 N N . GLY A 1 90 ? -20.516 4.828 3.65 1 76.5 90 GLY A N 1
ATOM 710 C CA . GLY A 1 90 ? -20.344 6.008 2.82 1 76.5 90 GLY A CA 1
ATOM 711 C C . GLY A 1 90 ? -21.234 6.012 1.594 1 76.5 90 GLY A C 1
ATOM 712 O O . GLY A 1 90 ? -21.875 5.004 1.282 1 76.5 90 GLY A O 1
ATOM 713 N N . SER A 1 91 ? -21.344 7.227 1.034 1 82.38 91 SER A N 1
ATOM 714 C CA . SER A 1 91 ? -22.078 7.406 -0.208 1 82.38 91 SER A CA 1
ATOM 715 C C . SER A 1 91 ? -21.375 6.734 -1.38 1 82.38 91 SER A C 1
ATOM 717 O O . SER A 1 91 ? -20.188 6.395 -1.284 1 82.38 91 SER A O 1
ATOM 719 N N . ASP A 1 92 ? -22.047 6.473 -2.482 1 83.94 92 ASP A N 1
ATOM 720 C CA . ASP A 1 92 ? -21.469 5.91 -3.695 1 83.94 92 ASP A CA 1
ATOM 721 C C . ASP A 1 92 ? -20.375 6.824 -4.25 1 83.94 92 ASP A C 1
ATOM 723 O O . ASP A 1 92 ? -19.375 6.344 -4.797 1 83.94 92 ASP A O 1
ATOM 727 N N . LYS A 1 93 ? -20.641 8.062 -4.07 1 87.19 93 LYS A N 1
ATOM 728 C CA . LYS A 1 93 ? -19.641 9.016 -4.543 1 87.19 93 LYS A CA 1
ATOM 729 C C . LYS A 1 93 ? -18.344 8.883 -3.77 1 87.19 93 LYS A C 1
ATOM 731 O O . LYS A 1 93 ? -17.266 8.898 -4.363 1 87.19 93 LYS A O 1
ATOM 736 N N . PHE A 1 94 ? -18.406 8.75 -2.506 1 87.5 94 PHE A N 1
ATOM 737 C CA . PHE A 1 94 ? -17.203 8.57 -1.69 1 87.5 94 PHE A CA 1
ATOM 738 C C . PHE A 1 94 ? -16.484 7.289 -2.072 1 87.5 94 PHE A C 1
ATOM 740 O O . PHE A 1 94 ? -15.258 7.285 -2.211 1 87.5 94 PHE A O 1
ATOM 747 N N . ARG A 1 95 ? -17.234 6.312 -2.283 1 88.69 95 ARG A N 1
ATOM 748 C CA . ARG A 1 95 ? -16.641 5.016 -2.598 1 88.69 95 ARG A CA 1
ATOM 749 C C . ARG A 1 95 ? -15.844 5.074 -3.896 1 88.69 95 ARG A C 1
ATOM 751 O O . ARG A 1 95 ? -14.703 4.613 -3.953 1 88.69 95 ARG A O 1
ATOM 758 N N . THR A 1 96 ? -16.438 5.637 -4.852 1 90.88 96 THR A N 1
ATOM 759 C CA . THR A 1 96 ? -15.789 5.73 -6.152 1 90.88 96 THR A CA 1
ATOM 760 C C . THR A 1 96 ? -14.578 6.652 -6.086 1 90.88 96 THR A C 1
ATOM 762 O O . THR A 1 96 ? -13.508 6.316 -6.602 1 90.88 96 THR A O 1
ATOM 765 N N . THR A 1 97 ? -14.734 7.746 -5.422 1 92.31 97 THR A N 1
ATOM 766 C CA . THR A 1 97 ? -13.641 8.711 -5.316 1 92.31 97 THR A CA 1
ATOM 767 C C . THR A 1 97 ? -12.484 8.133 -4.5 1 92.31 97 THR A C 1
ATOM 769 O O . THR A 1 97 ? -11.32 8.273 -4.875 1 92.31 97 THR A O 1
ATOM 772 N N . ALA A 1 98 ? -12.836 7.508 -3.408 1 93.19 98 ALA A N 1
ATOM 773 C CA . ALA A 1 98 ? -11.82 6.879 -2.568 1 93.19 98 ALA A CA 1
ATOM 774 C C . ALA A 1 98 ? -11.023 5.836 -3.352 1 93.19 98 ALA A C 1
ATOM 776 O O . ALA A 1 98 ? -9.797 5.781 -3.258 1 93.19 98 ALA A O 1
ATOM 777 N N . ALA A 1 99 ? -11.719 5.066 -4.176 1 93.38 99 ALA A N 1
ATOM 778 C CA . ALA A 1 99 ? -11.078 4.035 -4.984 1 93.38 99 ALA A CA 1
ATOM 779 C C . ALA A 1 99 ? -10.125 4.656 -6.008 1 93.38 99 ALA A C 1
ATOM 781 O O . ALA A 1 99 ? -9 4.184 -6.188 1 93.38 99 ALA A O 1
ATOM 782 N N . VAL A 1 100 ? -10.57 5.68 -6.594 1 95.12 100 VAL A N 1
ATOM 783 C CA . VAL A 1 100 ? -9.766 6.352 -7.613 1 95.12 100 VAL A CA 1
ATOM 784 C C . VAL A 1 100 ? -8.508 6.941 -6.977 1 95.12 100 VAL A C 1
ATOM 786 O O . VAL A 1 100 ? -7.414 6.844 -7.535 1 95.12 100 VAL A O 1
ATOM 789 N N . ILE A 1 101 ? -8.664 7.504 -5.832 1 95.62 101 ILE A N 1
ATOM 790 C CA . ILE A 1 101 ? -7.539 8.125 -5.137 1 95.62 101 ILE A CA 1
ATOM 791 C C . ILE A 1 101 ? -6.516 7.059 -4.754 1 95.62 101 ILE A C 1
ATOM 793 O O . ILE A 1 101 ? -5.324 7.203 -5.039 1 95.62 101 ILE A O 1
ATOM 797 N N . VAL A 1 102 ? -6.969 6.008 -4.152 1 96.56 102 VAL A N 1
ATOM 798 C CA . VAL A 1 102 ? -6.066 4.977 -3.652 1 96.56 102 VAL A CA 1
ATOM 799 C C . VAL A 1 102 ? -5.398 4.258 -4.824 1 96.56 102 VAL A C 1
ATOM 801 O O . VAL A 1 102 ? -4.184 4.059 -4.824 1 96.56 102 VAL A O 1
ATOM 804 N N . LEU A 1 103 ? -6.172 3.926 -5.859 1 96.81 103 LEU A N 1
ATOM 805 C CA . LEU A 1 103 ? -5.633 3.24 -7.027 1 96.81 103 LEU A CA 1
ATOM 806 C C . LEU A 1 103 ? -4.688 4.152 -7.805 1 96.81 103 LEU A C 1
ATOM 808 O O . LEU A 1 103 ? -3.572 3.752 -8.141 1 96.81 103 LEU A O 1
ATOM 812 N N . GLY A 1 104 ? -5.125 5.352 -8.016 1 97.06 104 GLY A N 1
ATOM 813 C CA . GLY A 1 104 ? -4.324 6.285 -8.797 1 97.06 104 GLY A CA 1
ATOM 814 C C . GLY A 1 104 ? -3.031 6.68 -8.117 1 97.06 104 GLY A C 1
ATOM 815 O O . GLY A 1 104 ? -1.967 6.668 -8.734 1 97.06 104 GLY A O 1
ATOM 816 N N . SER A 1 105 ? -3.105 7.023 -6.852 1 97.06 105 SER A N 1
ATOM 817 C CA . SER A 1 105 ? -1.921 7.477 -6.129 1 97.06 105 SER A CA 1
ATOM 818 C C . SER A 1 105 ? -0.936 6.332 -5.91 1 97.06 105 SER A C 1
ATOM 820 O O . SER A 1 105 ? 0.279 6.527 -6 1 97.06 105 SER A O 1
ATOM 822 N N . SER A 1 106 ? -1.484 5.141 -5.551 1 97.69 106 SER A N 1
ATOM 823 C CA . SER A 1 106 ? -0.572 4.016 -5.371 1 97.69 106 SER A CA 1
ATOM 824 C C . SER A 1 106 ? 0.104 3.639 -6.684 1 97.69 106 SER A C 1
ATOM 826 O O . SER A 1 106 ? 1.26 3.211 -6.695 1 97.69 106 SER A O 1
ATOM 828 N N . PHE A 1 107 ? -0.602 3.762 -7.797 1 97.88 107 PHE A N 1
ATOM 829 C CA . PHE A 1 107 ? 0.015 3.5 -9.094 1 97.88 107 PHE A CA 1
ATOM 830 C C . PHE A 1 107 ? 1.167 4.465 -9.344 1 97.88 107 PHE A C 1
ATOM 832 O O . PHE A 1 107 ? 2.25 4.051 -9.766 1 97.88 107 PHE A O 1
ATOM 839 N N . LEU A 1 108 ? 0.896 5.668 -9.062 1 97.62 108 LEU A N 1
ATOM 840 C CA . LEU A 1 108 ? 1.912 6.695 -9.25 1 97.62 108 LEU A CA 1
ATOM 841 C C . LEU A 1 108 ? 3.119 6.441 -8.352 1 97.62 108 LEU A C 1
ATOM 843 O O . LEU A 1 108 ? 4.262 6.477 -8.82 1 97.62 108 LEU A O 1
ATOM 847 N N . VAL A 1 109 ? 2.908 6.133 -7.113 1 98.25 109 VAL A N 1
ATOM 848 C CA . VAL A 1 109 ? 3.973 5.938 -6.133 1 98.25 109 VAL A CA 1
ATOM 849 C C . VAL A 1 109 ? 4.758 4.676 -6.469 1 98.25 109 VAL A C 1
ATOM 851 O O . VAL A 1 109 ? 5.992 4.695 -6.504 1 98.25 109 VAL A O 1
ATOM 854 N N . LEU A 1 110 ? 4.082 3.578 -6.777 1 97.88 110 LEU A N 1
ATOM 855 C CA . LEU A 1 110 ? 4.754 2.297 -6.973 1 97.88 110 LEU A CA 1
ATOM 856 C C . LEU A 1 110 ? 5.465 2.258 -8.32 1 97.88 110 LEU A C 1
ATOM 858 O O . LEU A 1 110 ? 6.52 1.632 -8.453 1 97.88 110 LEU A O 1
ATOM 862 N N . THR A 1 111 ? 4.93 2.928 -9.328 1 97.25 111 THR A N 1
ATOM 863 C CA . THR A 1 111 ? 5.645 3.035 -10.594 1 97.25 111 THR A CA 1
ATOM 864 C C . THR A 1 111 ? 6.902 3.883 -10.438 1 97.25 111 THR A C 1
ATOM 866 O O . THR A 1 111 ? 7.941 3.574 -11.031 1 97.25 111 THR A O 1
ATOM 869 N N . SER A 1 112 ? 6.809 4.973 -9.672 1 97.62 112 SER A N 1
ATOM 870 C CA . SER A 1 112 ? 8.008 5.766 -9.414 1 97.62 112 SER A CA 1
ATOM 871 C C . SER A 1 112 ? 9.047 4.961 -8.648 1 97.62 112 SER A C 1
ATOM 873 O O . SER A 1 112 ? 10.25 5.125 -8.867 1 97.62 112 SER A O 1
ATOM 875 N N . ALA A 1 113 ? 8.555 4.125 -7.707 1 96.88 113 ALA A N 1
ATOM 876 C CA . ALA A 1 113 ? 9.477 3.225 -7.012 1 96.88 113 ALA A CA 1
ATOM 877 C C . ALA A 1 113 ? 10.164 2.281 -7.992 1 96.88 113 ALA A C 1
ATOM 879 O O . ALA A 1 113 ? 11.375 2.049 -7.898 1 96.88 113 ALA A O 1
ATOM 880 N N . PHE A 1 114 ? 9.406 1.758 -8.945 1 97.25 114 PHE A N 1
ATOM 881 C CA . PHE A 1 114 ? 9.953 0.89 -9.984 1 97.25 114 PHE A CA 1
ATOM 882 C C . PHE A 1 114 ? 11.047 1.605 -10.766 1 97.25 114 PHE A C 1
ATOM 884 O O . PHE A 1 114 ? 12.133 1.056 -10.969 1 97.25 114 PHE A O 1
ATOM 891 N N . VAL A 1 115 ? 10.797 2.84 -11.141 1 96.25 115 VAL A N 1
ATOM 892 C CA . VAL A 1 115 ? 11.742 3.627 -11.914 1 96.25 115 VAL A CA 1
ATOM 893 C C . VAL A 1 115 ? 13.016 3.857 -11.102 1 96.25 115 VAL A C 1
ATOM 895 O O . VAL A 1 115 ? 14.125 3.637 -11.586 1 96.25 115 VAL A O 1
ATOM 898 N N . VAL A 1 116 ? 12.891 4.188 -9.875 1 96.19 116 VAL A N 1
ATOM 899 C CA . VAL A 1 116 ? 14.008 4.613 -9.031 1 96.19 116 VAL A CA 1
ATOM 900 C C . VAL A 1 116 ? 14.828 3.396 -8.602 1 96.19 116 VAL A C 1
ATOM 902 O O . VAL A 1 116 ? 16.062 3.416 -8.672 1 96.19 116 VAL A O 1
ATOM 905 N N . PHE A 1 117 ? 14.195 2.316 -8.203 1 95.06 117 PHE A N 1
ATOM 906 C CA . PHE A 1 117 ? 14.898 1.204 -7.582 1 95.06 117 PHE A CA 1
ATOM 907 C C . PHE A 1 117 ? 15.336 0.184 -8.633 1 95.06 117 PHE A C 1
ATOM 909 O O . PHE A 1 117 ? 16.375 -0.47 -8.477 1 95.06 117 PHE A O 1
ATOM 916 N N . ALA A 1 118 ? 14.594 0.056 -9.688 1 93.5 118 ALA A N 1
ATOM 917 C CA . ALA A 1 118 ? 14.906 -0.988 -10.656 1 93.5 118 ALA A CA 1
ATOM 918 C C . ALA A 1 118 ? 15.594 -0.406 -11.891 1 93.5 118 ALA A C 1
ATOM 920 O O . ALA A 1 118 ? 16.578 -0.958 -12.375 1 93.5 118 ALA A O 1
ATOM 921 N N . ILE A 1 119 ? 15.102 0.714 -12.375 1 94.06 119 ILE A N 1
ATOM 922 C CA . ILE A 1 119 ? 15.633 1.259 -13.617 1 94.06 119 ILE A CA 1
ATOM 923 C C . ILE A 1 119 ? 16.875 2.109 -13.32 1 94.06 119 ILE A C 1
ATOM 925 O O . ILE A 1 119 ? 17.938 1.871 -13.883 1 94.06 119 ILE A O 1
ATOM 929 N N . LEU A 1 120 ? 16.781 3.086 -12.32 1 93.81 120 LEU A N 1
ATOM 930 C CA . LEU A 1 120 ? 17.875 4 -12.008 1 93.81 120 LEU A CA 1
ATOM 931 C C . LEU A 1 120 ? 18.844 3.365 -11.016 1 93.81 120 LEU A C 1
ATOM 933 O O . LEU A 1 120 ? 19.969 3.848 -10.852 1 93.81 120 LEU A O 1
ATOM 937 N N . ARG A 1 121 ? 18.391 2.293 -10.391 1 90.81 121 ARG A N 1
ATOM 938 C CA . ARG A 1 121 ? 19.203 1.62 -9.375 1 90.81 121 ARG A CA 1
ATOM 939 C C . ARG A 1 121 ? 19.703 2.609 -8.336 1 90.81 121 ARG A C 1
ATOM 941 O O . ARG A 1 121 ? 20.891 2.602 -7.984 1 90.81 121 ARG A O 1
ATOM 948 N N . GLN A 1 122 ? 18.844 3.541 -8.039 1 86.06 122 GLN A N 1
ATOM 949 C CA . GLN A 1 122 ? 19.062 4.531 -6.988 1 86.06 122 GLN A CA 1
ATOM 950 C C . GLN A 1 122 ? 20.109 5.559 -7.406 1 86.06 122 GLN A C 1
ATOM 952 O O . GLN A 1 122 ? 20.641 6.289 -6.566 1 86.06 122 GLN A O 1
ATOM 957 N N . ALA A 1 123 ? 20.391 5.566 -8.75 1 87.5 123 ALA A N 1
ATOM 958 C CA . ALA A 1 123 ? 21.266 6.613 -9.273 1 87.5 123 ALA A CA 1
ATOM 959 C C . ALA A 1 123 ? 20.5 7.914 -9.484 1 87.5 123 ALA A C 1
ATOM 961 O O . ALA A 1 123 ? 19.266 7.918 -9.484 1 87.5 123 ALA A O 1
ATOM 962 N N . GLN A 1 124 ? 21.25 9.078 -9.531 1 89 124 GLN A N 1
ATOM 963 C CA . GLN A 1 124 ? 20.625 10.367 -9.781 1 89 124 GLN A CA 1
ATOM 964 C C . GLN A 1 124 ? 19.844 10.367 -11.094 1 89 124 GLN A C 1
ATOM 966 O O . GLN A 1 124 ? 20.281 9.742 -12.07 1 89 124 GLN A O 1
ATOM 971 N N . PRO A 1 125 ? 18.641 10.922 -11.039 1 93.12 125 PRO A N 1
ATOM 972 C CA . PRO A 1 125 ? 18.031 11.773 -10 1 93.12 125 PRO A CA 1
ATOM 973 C C . PRO A 1 125 ? 16.984 11.039 -9.172 1 93.12 125 PRO A C 1
ATOM 975 O O . PRO A 1 125 ? 15.844 11.492 -9.07 1 93.12 125 PRO A O 1
ATOM 978 N N . SER A 1 126 ? 17.281 9.953 -8.516 1 94.06 126 SER A N 1
ATOM 979 C CA . SER A 1 126 ? 16.359 9.062 -7.812 1 94.06 126 SER A CA 1
ATOM 980 C C . SER A 1 126 ? 15.578 9.812 -6.738 1 94.06 126 SER A C 1
ATOM 982 O O . SER A 1 126 ? 14.352 9.688 -6.648 1 94.06 126 SER A O 1
ATOM 984 N N . LYS A 1 127 ? 16.25 10.695 -6.004 1 94 127 LYS A N 1
ATOM 985 C CA . LYS A 1 127 ? 15.594 11.43 -4.93 1 94 127 LYS A CA 1
ATOM 986 C C . LYS A 1 127 ? 14.594 12.438 -5.488 1 94 127 LYS A C 1
ATOM 988 O O . LYS A 1 127 ? 13.508 12.625 -4.93 1 94 127 LYS A O 1
ATOM 993 N N . THR A 1 128 ? 14.922 13.062 -6.559 1 95.75 128 THR A N 1
ATOM 994 C CA . THR A 1 128 ? 14.07 14.055 -7.195 1 95.75 128 THR A CA 1
ATOM 995 C C . THR A 1 128 ? 12.789 13.406 -7.719 1 95.75 128 THR A C 1
ATOM 997 O O . THR A 1 128 ? 11.703 13.984 -7.602 1 95.75 128 THR A O 1
ATOM 1000 N N . VAL A 1 129 ? 12.938 12.227 -8.266 1 96.19 129 VAL A N 1
ATOM 1001 C CA . VAL A 1 129 ? 11.781 11.523 -8.805 1 96.19 129 VAL A CA 1
ATOM 1002 C C . VAL A 1 129 ? 10.812 11.188 -7.676 1 96.19 129 VAL A C 1
ATOM 1004 O O . VAL A 1 129 ? 9.633 11.562 -7.727 1 96.19 129 VAL A O 1
ATOM 1007 N N . LEU A 1 130 ? 11.242 10.555 -6.648 1 97.06 130 LEU A N 1
ATOM 1008 C CA . LEU A 1 130 ? 10.398 10.148 -5.535 1 97.06 130 LEU A CA 1
ATOM 1009 C C . LEU A 1 130 ? 9.875 11.359 -4.773 1 97.06 130 LEU A C 1
ATOM 1011 O O . LEU A 1 130 ? 8.688 11.422 -4.426 1 97.06 130 LEU A O 1
ATOM 1015 N N . GLY A 1 131 ? 10.758 12.352 -4.535 1 97.5 131 GLY A N 1
ATOM 1016 C CA . GLY A 1 131 ? 10.352 13.555 -3.82 1 97.5 131 GLY A CA 1
ATOM 1017 C C . GLY A 1 131 ? 9.273 14.344 -4.539 1 97.5 131 GLY A C 1
ATOM 1018 O O . GLY A 1 131 ? 8.328 14.82 -3.912 1 97.5 131 GLY A O 1
ATOM 1019 N N . SER A 1 132 ? 9.398 14.461 -5.828 1 97.62 132 SER A N 1
ATOM 1020 C CA . SER A 1 132 ? 8.422 15.203 -6.617 1 97.62 132 SER A CA 1
ATOM 1021 C C . SER A 1 132 ? 7.055 14.531 -6.57 1 97.62 132 SER A C 1
ATOM 1023 O O . SER A 1 132 ? 6.027 15.211 -6.5 1 97.62 132 SER A O 1
ATOM 1025 N N . VAL A 1 133 ? 7.035 13.219 -6.645 1 97.44 133 VAL A N 1
ATOM 1026 C CA . VAL A 1 133 ? 5.785 12.477 -6.566 1 97.44 133 VAL A CA 1
ATOM 1027 C C . VAL A 1 133 ? 5.145 12.68 -5.195 1 97.44 133 VAL A C 1
ATOM 1029 O O . VAL A 1 133 ? 3.938 12.914 -5.098 1 97.44 133 VAL A O 1
ATOM 1032 N N . CYS A 1 134 ? 5.898 12.648 -4.105 1 97.38 134 CYS A N 1
ATOM 1033 C CA . CYS A 1 134 ? 5.402 12.844 -2.75 1 97.38 134 CYS A CA 1
ATOM 1034 C C . CYS A 1 134 ? 4.816 14.234 -2.576 1 97.38 134 CYS A C 1
ATOM 1036 O O . CYS A 1 134 ? 3.715 14.391 -2.047 1 97.38 134 CYS A O 1
ATOM 1038 N N . VAL A 1 135 ? 5.535 15.219 -3.098 1 96.81 135 VAL A N 1
ATOM 1039 C CA . VAL A 1 135 ? 5.098 16.594 -2.947 1 96.81 135 VAL A CA 1
ATOM 1040 C C . VAL A 1 135 ? 3.84 16.844 -3.779 1 96.81 135 VAL A C 1
ATOM 1042 O O . VAL A 1 135 ? 2.93 17.547 -3.348 1 96.81 135 VAL A O 1
ATOM 1045 N N . PHE A 1 136 ? 3.824 16.266 -4.961 1 96.56 136 PHE A N 1
ATOM 1046 C CA . PHE A 1 136 ? 2.646 16.375 -5.816 1 96.56 136 PHE A CA 1
ATOM 1047 C C . PHE A 1 136 ? 1.41 15.836 -5.105 1 96.56 136 PHE A C 1
ATOM 1049 O O . PHE A 1 136 ? 0.367 16.5 -5.082 1 96.56 136 PHE A O 1
ATOM 1056 N N . ILE A 1 137 ? 1.486 14.711 -4.492 1 96.5 137 ILE A N 1
ATOM 1057 C CA . ILE A 1 137 ? 0.374 14.094 -3.773 1 96.5 137 ILE A CA 1
ATOM 1058 C C . ILE A 1 137 ? 0.026 14.938 -2.547 1 96.5 137 ILE A C 1
ATOM 1060 O O . ILE A 1 137 ? -1.15 15.156 -2.252 1 96.5 137 ILE A O 1
ATOM 1064 N N . LEU A 1 138 ? 1.014 15.43 -1.872 1 95 138 LEU A N 1
ATOM 1065 C CA . LEU A 1 138 ? 0.821 16.219 -0.664 1 95 138 LEU A CA 1
ATOM 1066 C C . LEU A 1 138 ? 0.063 17.516 -0.976 1 95 138 LEU A C 1
ATOM 1068 O O . LEU A 1 138 ? -0.842 17.906 -0.233 1 95 138 LEU A O 1
ATOM 1072 N N . VAL A 1 139 ? 0.406 18.125 -2.059 1 90.19 139 VAL A N 1
ATOM 1073 C CA . VAL A 1 139 ? -0.246 19.375 -2.457 1 90.19 139 VAL A CA 1
ATOM 1074 C C . VAL A 1 139 ? -1.722 19.109 -2.75 1 90.19 139 VAL A C 1
ATOM 1076 O O . VAL A 1 139 ? -2.584 19.922 -2.383 1 90.19 139 VAL A O 1
ATOM 1079 N N . ILE A 1 140 ? -2.02 18.016 -3.357 1 90.56 140 ILE A N 1
ATOM 1080 C CA . ILE A 1 140 ? -3.406 17.641 -3.621 1 90.56 140 ILE A CA 1
ATOM 1081 C C . ILE A 1 140 ? -4.125 17.359 -2.303 1 90.56 140 ILE A C 1
ATOM 1083 O O . ILE A 1 140 ? -5.277 17.766 -2.115 1 90.56 140 ILE A O 1
ATOM 1087 N N . PHE A 1 141 ? -3.369 16.672 -1.46 1 91 141 PHE A N 1
ATOM 1088 C CA . PHE A 1 141 ? -3.902 16.391 -0.136 1 91 141 PHE A CA 1
ATOM 1089 C C . PHE A 1 141 ? -4.305 17.656 0.585 1 91 141 PHE A C 1
ATOM 1091 O O . PHE A 1 141 ? -5.309 17.688 1.299 1 91 141 PHE A O 1
ATOM 1098 N N . TYR A 1 142 ? -3.646 18.797 0.353 1 87.94 142 TYR A N 1
ATOM 1099 C CA . TYR A 1 142 ? -3.906 20.078 0.999 1 87.94 142 TYR A CA 1
ATOM 1100 C C . TYR A 1 142 ? -5.133 20.766 0.393 1 87.94 142 TYR A C 1
ATOM 1102 O O . TYR A 1 142 ? -5.668 21.719 0.963 1 87.94 142 TYR A O 1
ATOM 1110 N N . ALA A 1 143 ? -5.582 20.219 -0.741 1 82.69 143 ALA A N 1
ATOM 1111 C CA . ALA A 1 143 ? -6.797 20.766 -1.337 1 82.69 143 ALA A CA 1
ATOM 1112 C C . ALA A 1 143 ? -7.984 20.625 -0.392 1 82.69 143 ALA A C 1
ATOM 1114 O O . ALA A 1 143 ? -8.875 21.484 -0.37 1 82.69 143 ALA A O 1
ATOM 1115 N N . SER A 1 144 ? -7.941 19.625 0.36 1 79.44 144 SER A N 1
ATOM 1116 C CA . SER A 1 144 ? -9.047 19.375 1.278 1 79.44 144 SER A CA 1
ATOM 1117 C C . SER A 1 144 ? -9.125 20.453 2.354 1 79.44 144 SER A C 1
ATOM 1119 O O . SER A 1 144 ? -10.172 21.094 2.523 1 79.44 144 SER A O 1
ATOM 1121 N N . PRO A 1 145 ? -8.148 20.766 3.086 1 77.56 145 PRO A N 1
ATOM 1122 C CA . PRO A 1 145 ? -8.219 21.859 4.059 1 77.56 145 PRO A CA 1
ATOM 1123 C C . PRO A 1 145 ? -8.469 23.219 3.402 1 77.56 145 PRO A C 1
ATOM 1125 O O . PRO A 1 145 ? -9.094 24.094 4.008 1 77.56 145 PRO A O 1
ATOM 1128 N N . LEU A 1 146 ? -8.039 23.359 2.143 1 81.56 146 LEU A N 1
ATOM 1129 C CA . LEU A 1 146 ? -8.266 24.609 1.43 1 81.56 146 LEU A CA 1
ATOM 1130 C C . LEU A 1 146 ? -9.75 24.812 1.131 1 81.56 146 LEU A C 1
ATOM 1132 O O . LEU A 1 146 ? -10.266 25.922 1.253 1 81.56 146 LEU A O 1
ATOM 1136 N N . SER A 1 147 ? -10.359 23.734 0.812 1 80.75 147 SER A N 1
ATOM 1137 C CA . SER A 1 147 ? -11.797 23.797 0.576 1 80.75 147 SER A CA 1
ATOM 1138 C C . SER A 1 147 ? -12.555 24.109 1.86 1 80.75 147 SER A C 1
ATOM 1140 O O . SER A 1 147 ? -13.531 24.859 1.839 1 80.75 147 SER A O 1
ATOM 1142 N N . ASP A 1 148 ? -12.125 23.562 2.902 1 82 148 ASP A N 1
ATOM 1143 C CA . ASP A 1 148 ? -12.734 23.859 4.199 1 82 148 ASP A CA 1
ATOM 1144 C C . ASP A 1 148 ? -12.547 25.312 4.582 1 82 148 ASP A C 1
ATOM 1146 O O . ASP A 1 148 ? -13.469 25.953 5.105 1 82 148 ASP A O 1
ATOM 1150 N N . LEU A 1 149 ? -11.43 25.844 4.312 1 86.31 149 LEU A N 1
ATOM 1151 C CA . LEU A 1 149 ? -11.133 27.234 4.621 1 86.31 149 LEU A CA 1
ATOM 1152 C C . LEU A 1 149 ? -12.008 28.172 3.801 1 86.31 149 LEU A C 1
ATOM 1154 O O . LEU A 1 149 ? -12.523 29.172 4.324 1 86.31 149 LEU A O 1
ATOM 1158 N N . ALA A 1 150 ? -12.156 27.781 2.58 1 88.06 150 ALA A N 1
ATOM 1159 C CA . ALA A 1 150 ? -13.016 28.594 1.71 1 88.06 150 ALA A CA 1
ATOM 1160 C C . ALA A 1 150 ? -14.445 28.625 2.234 1 88.06 150 ALA A C 1
ATOM 1162 O O . ALA A 1 150 ? -15.086 29.688 2.225 1 88.06 150 ALA A O 1
ATOM 1163 N N . SER A 1 151 ? -14.859 27.531 2.711 1 86.81 151 SER A N 1
ATOM 1164 C CA . SER A 1 151 ? -16.203 27.453 3.264 1 86.81 151 SER A CA 1
ATOM 1165 C C . SER A 1 151 ? -16.344 28.297 4.52 1 86.81 151 SER A C 1
ATOM 1167 O O . SER A 1 151 ? -17.359 28.953 4.723 1 86.81 151 SER A O 1
ATOM 1169 N N . VAL A 1 152 ? -15.383 28.312 5.281 1 88.38 152 VAL A N 1
ATOM 1170 C CA . VAL A 1 152 ? -15.383 29.078 6.531 1 88.38 152 VAL A CA 1
ATOM 1171 C C . VAL A 1 152 ? -15.367 30.578 6.227 1 88.38 152 VAL A C 1
ATOM 1173 O O . VAL A 1 152 ? -16.062 31.344 6.883 1 88.38 152 VAL A O 1
ATOM 1176 N N . ILE A 1 153 ? -14.641 30.938 5.285 1 90.44 153 ILE A N 1
ATOM 1177 C CA . ILE A 1 153 ? -14.547 32.344 4.906 1 90.44 153 ILE A CA 1
ATOM 1178 C C . ILE A 1 153 ? -15.891 32.812 4.352 1 90.44 153 ILE A C 1
ATOM 1180 O O . ILE A 1 153 ? -16.375 33.906 4.703 1 90.44 153 ILE A O 1
ATOM 1184 N N . ARG A 1 154 ? -16.516 31.922 3.631 1 91.06 154 ARG A N 1
ATOM 1185 C CA . ARG A 1 154 ? -17.797 32.25 3.012 1 91.06 154 ARG A CA 1
ATOM 1186 C C . ARG A 1 154 ? -18.906 32.344 4.055 1 91.06 154 ARG A C 1
ATOM 1188 O O . ARG A 1 154 ? -19.719 33.25 4.027 1 91.06 154 ARG A O 1
ATOM 1195 N N . SER A 1 155 ? -18.859 31.453 4.949 1 89.94 155 SER A N 1
ATOM 1196 C CA . SER A 1 155 ? -19.922 31.391 5.949 1 89.94 155 SER A CA 1
ATOM 1197 C C . SER A 1 155 ? -19.594 32.281 7.152 1 89.94 155 SER A C 1
ATOM 1199 O O . SER A 1 155 ? -20.469 32.531 7.988 1 89.94 155 SER A O 1
ATOM 1201 N N . ARG A 1 156 ? -18.391 32.688 7.215 1 91.12 156 ARG A N 1
ATOM 1202 C CA . ARG A 1 156 ? -17.891 33.469 8.344 1 91.12 156 ARG A CA 1
ATOM 1203 C C . ARG A 1 156 ? -18.141 32.719 9.664 1 91.12 156 ARG A C 1
ATOM 1205 O O . ARG A 1 156 ? -18.594 33.344 10.641 1 91.12 156 ARG A O 1
ATOM 1212 N N . ASP A 1 157 ? -18.047 31.422 9.547 1 88.44 157 ASP A N 1
ATOM 1213 C CA . ASP A 1 157 ? -18.219 30.516 10.688 1 88.44 157 ASP A CA 1
ATOM 1214 C C . ASP A 1 157 ? -17.078 29.516 10.773 1 88.44 157 ASP A C 1
ATOM 1216 O O . ASP A 1 157 ? -16.969 28.625 9.922 1 88.44 157 ASP A O 1
ATOM 1220 N N . ALA A 1 158 ? -16.266 29.641 11.82 1 88.19 158 ALA A N 1
ATOM 1221 C CA . ALA A 1 158 ? -15.102 28.781 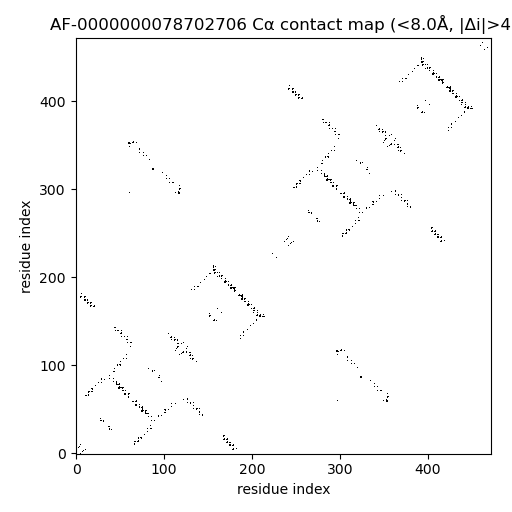11.945 1 88.19 158 ALA A CA 1
ATOM 1222 C C . ALA A 1 158 ? -15.367 27.641 12.93 1 88.19 158 ALA A C 1
ATOM 1224 O O . ALA A 1 158 ? -14.43 27.031 13.445 1 88.19 158 ALA A O 1
ATOM 1225 N N . SER A 1 159 ? -16.672 27.328 13.164 1 83.12 159 SER A N 1
ATOM 1226 C CA . SER A 1 159 ? -17.031 26.328 14.156 1 83.12 159 SER A CA 1
ATOM 1227 C C . SER A 1 159 ? -16.594 24.938 13.719 1 83.12 159 SER A C 1
ATOM 1229 O O . SER A 1 159 ? -16.438 24.031 14.547 1 83.12 159 SER A O 1
ATOM 1231 N N . SER A 1 160 ? -16.328 24.781 12.492 1 79.38 160 SER A N 1
ATOM 1232 C CA . SER A 1 160 ? -15.945 23.469 11.969 1 79.38 160 SER A CA 1
ATOM 1233 C C . SER A 1 160 ? -14.453 23.234 12.133 1 79.38 160 SER A C 1
ATOM 1235 O O . SER A 1 160 ? -13.984 22.094 12.008 1 79.38 160 SER A O 1
ATOM 1237 N N . ILE A 1 161 ? -13.789 24.281 12.414 1 84.94 161 ILE A N 1
ATOM 1238 C CA . ILE A 1 161 ? -12.344 24.156 12.547 1 84.94 161 ILE A CA 1
ATOM 1239 C C . ILE A 1 161 ? -11.977 23.875 14 1 84.94 161 ILE A C 1
ATOM 1241 O O . ILE A 1 161 ? -12.453 24.547 14.914 1 84.94 161 ILE A O 1
ATOM 1245 N N . ASN A 1 162 ? -11.141 22.781 14.219 1 86.62 162 ASN A N 1
ATOM 1246 C CA . ASN A 1 162 ? -10.594 22.469 15.539 1 86.62 162 ASN A CA 1
ATOM 1247 C C . ASN A 1 162 ? -9.281 23.203 15.789 1 86.62 162 ASN A C 1
ATOM 1249 O O . ASN A 1 162 ? -8.242 22.859 15.242 1 86.62 162 ASN A O 1
ATOM 1253 N N . PRO A 1 163 ? -9.344 24.203 16.672 1 90.38 163 PRO A N 1
ATOM 1254 C CA . PRO A 1 163 ? -8.141 25.016 16.891 1 90.38 163 PRO A CA 1
ATOM 1255 C C . PRO A 1 163 ? -6.98 24.219 17.469 1 90.38 163 PRO A C 1
ATOM 1257 O O . PRO A 1 163 ? -5.816 24.531 17.203 1 90.38 163 PRO A O 1
ATOM 1260 N N . ILE A 1 164 ? -7.258 23.25 18.266 1 91.31 164 ILE A N 1
ATOM 1261 C CA . ILE A 1 164 ? -6.207 22.406 18.828 1 91.31 164 ILE A CA 1
ATOM 1262 C C . ILE A 1 164 ? -5.477 21.672 17.703 1 91.31 164 ILE A C 1
ATOM 1264 O O . ILE A 1 164 ? -4.242 21.625 17.672 1 91.31 164 ILE A O 1
ATOM 1268 N N . LEU A 1 165 ? -6.277 21.188 16.797 1 90.44 165 LEU A N 1
ATOM 1269 C CA . LEU A 1 165 ? -5.688 20.5 15.656 1 90.44 165 LEU A CA 1
ATOM 1270 C C . LEU A 1 165 ? -4.883 21.469 14.789 1 90.44 165 LEU A C 1
ATOM 1272 O O . LEU A 1 165 ? -3.832 21.094 14.258 1 90.44 165 LEU A O 1
ATOM 1276 N N . GLY A 1 166 ? -5.441 22.656 14.625 1 92.25 166 GLY A N 1
ATOM 1277 C CA . GLY A 1 166 ? -4.715 23.688 13.898 1 92.25 166 GLY A CA 1
ATOM 1278 C C . GLY A 1 166 ? -3.352 24 14.492 1 92.25 166 GLY A C 1
ATOM 1279 O O . GLY A 1 166 ? -2.365 24.125 13.766 1 92.25 166 GLY A O 1
ATOM 1280 N N . PHE A 1 167 ? -3.334 24.047 15.758 1 94.31 167 PHE A N 1
ATOM 1281 C CA . PHE A 1 167 ? -2.086 24.328 16.453 1 94.31 167 PHE A CA 1
ATOM 1282 C C . PHE A 1 167 ? -1.112 23.156 16.312 1 94.31 167 PHE A C 1
ATOM 1284 O O . PHE A 1 167 ? 0.083 23.375 16.094 1 94.31 167 PHE A O 1
ATOM 1291 N N . CYS A 1 168 ? -1.59 21.969 16.438 1 94.62 168 CYS A N 1
ATOM 1292 C CA . CYS A 1 168 ? -0.759 20.781 16.25 1 94.62 168 CYS A CA 1
ATOM 1293 C C . CYS A 1 168 ? -0.181 20.75 14.844 1 94.62 168 CYS A C 1
ATOM 1295 O O . CYS A 1 168 ? 0.98 20.375 14.656 1 94.62 168 CYS A O 1
ATOM 1297 N N . SER A 1 169 ? -1.006 21.172 13.93 1 94.5 169 SER A N 1
ATOM 1298 C CA . SER A 1 169 ? -0.565 21.188 12.539 1 94.5 169 SER A CA 1
ATOM 1299 C C . SER A 1 169 ? 0.527 22.219 12.312 1 94.5 169 SER A C 1
ATOM 1301 O O . SER A 1 169 ? 1.469 21.984 11.555 1 94.5 169 SER A O 1
ATOM 1303 N N . LEU A 1 170 ? 0.348 23.297 12.938 1 96.5 170 LEU A N 1
ATOM 1304 C CA . LEU A 1 170 ? 1.348 24.359 12.859 1 96.5 170 LEU A CA 1
ATOM 1305 C C . LEU A 1 170 ? 2.691 23.875 13.391 1 96.5 170 LEU A C 1
ATOM 1307 O O . LEU A 1 170 ? 3.723 24.047 12.742 1 96.5 170 LEU A O 1
ATOM 1311 N N . LEU A 1 171 ? 2.662 23.266 14.5 1 97.19 171 LEU A N 1
ATOM 1312 C CA . LEU A 1 171 ? 3.889 22.766 15.117 1 97.19 171 LEU A CA 1
ATOM 1313 C C . LEU A 1 171 ? 4.504 21.656 14.289 1 97.19 171 LEU A C 1
ATOM 1315 O O . LEU A 1 171 ? 5.723 21.609 14.094 1 97.19 171 LEU A O 1
ATOM 1319 N N . ASN A 1 172 ? 3.662 20.781 13.883 1 96.94 172 ASN A N 1
ATOM 1320 C CA . ASN A 1 172 ? 4.137 19.703 13.031 1 96.94 172 ASN A CA 1
ATOM 1321 C C . ASN A 1 172 ? 4.855 20.234 11.797 1 96.94 172 ASN A C 1
ATOM 1323 O O . ASN A 1 172 ? 5.984 19.828 11.508 1 96.94 172 ASN A O 1
ATOM 1327 N N . GLY A 1 173 ? 4.211 21.203 11.141 1 97.06 173 GLY A N 1
ATOM 1328 C CA . GLY A 1 173 ? 4.812 21.812 9.961 1 97.06 173 GLY A CA 1
ATOM 1329 C C . GLY A 1 173 ? 6.129 22.5 10.25 1 97.06 173 GLY A C 1
ATOM 1330 O O . GLY A 1 173 ? 7.094 22.359 9.492 1 97.06 173 GLY A O 1
ATOM 1331 N N . ALA A 1 174 ? 6.172 23.188 11.281 1 97.56 174 ALA A N 1
ATOM 1332 C CA . ALA A 1 174 ? 7.379 23.906 11.664 1 97.56 174 ALA A CA 1
ATOM 1333 C C . ALA A 1 174 ? 8.523 22.953 11.977 1 97.56 174 ALA A C 1
ATOM 1335 O O . ALA A 1 174 ? 9.664 23.172 11.57 1 97.56 174 ALA A O 1
ATOM 1336 N N . LEU A 1 175 ? 8.203 21.922 12.656 1 97.62 175 LEU A N 1
ATOM 1337 C CA . LEU A 1 175 ? 9.203 20.953 13.07 1 97.62 175 LEU A CA 1
ATOM 1338 C C . LEU A 1 175 ? 9.781 20.219 11.859 1 97.62 175 LEU A C 1
ATOM 1340 O O . LEU A 1 175 ? 11 20.062 11.758 1 97.62 175 LEU A O 1
ATOM 1344 N N . TRP A 1 176 ? 8.977 19.844 10.922 1 97.12 176 TRP A N 1
ATOM 1345 C CA . TRP A 1 176 ? 9.453 19.141 9.734 1 97.12 176 TRP A CA 1
ATOM 1346 C C . TRP A 1 176 ? 10.188 20.109 8.797 1 97.12 176 TRP A C 1
ATOM 1348 O O . TRP A 1 176 ? 11.141 19.703 8.117 1 97.12 176 TRP A O 1
ATOM 1358 N N . THR A 1 177 ? 9.695 21.375 8.766 1 97.44 177 THR A N 1
ATOM 1359 C CA . THR A 1 177 ? 10.445 22.391 8.031 1 97.44 177 THR A CA 1
ATOM 1360 C C . THR A 1 177 ? 11.859 22.531 8.578 1 97.44 177 THR A C 1
ATOM 1362 O O . THR A 1 177 ? 12.828 22.5 7.824 1 97.44 177 THR A O 1
ATOM 1365 N N . GLY A 1 178 ? 11.938 22.672 9.859 1 97 178 GLY A N 1
ATOM 1366 C CA . GLY A 1 178 ? 13.242 22.766 10.492 1 97 178 GLY A CA 1
ATOM 1367 C C . GLY A 1 178 ? 14.117 21.547 10.227 1 97 178 GLY A C 1
ATOM 1368 O O . GLY A 1 178 ? 15.297 21.688 9.906 1 97 178 GLY A O 1
ATOM 1369 N N . TYR A 1 179 ? 13.562 20.359 10.367 1 96.81 179 TYR A N 1
ATOM 1370 C CA . TYR A 1 179 ? 14.297 19.125 10.117 1 96.81 179 TYR A CA 1
ATOM 1371 C C . TYR A 1 179 ? 14.766 19.047 8.672 1 96.81 179 TYR A C 1
ATOM 1373 O O . TYR A 1 179 ? 15.914 18.688 8.398 1 96.81 179 TYR A O 1
ATOM 1381 N N . GLY A 1 180 ? 13.844 19.344 7.754 1 97.06 180 GLY A N 1
ATOM 1382 C CA . GLY A 1 180 ? 14.211 19.344 6.348 1 97.06 180 GLY A CA 1
ATOM 1383 C C . GLY A 1 180 ? 15.406 20.234 6.051 1 97.06 180 GLY A C 1
ATOM 1384 O O . GLY A 1 180 ? 16.266 19.891 5.242 1 97.06 180 GLY A O 1
ATOM 1385 N N . PHE A 1 181 ? 15.477 21.391 6.699 1 95.94 181 PHE A N 1
ATOM 1386 C CA . PHE A 1 181 ? 16.609 22.281 6.543 1 95.94 181 PHE A CA 1
ATOM 1387 C C . PHE A 1 181 ? 17.875 21.672 7.121 1 95.94 181 PHE A C 1
ATOM 1389 O O . PHE A 1 181 ? 18.953 21.781 6.539 1 95.94 181 PHE A O 1
ATOM 1396 N N . ALA A 1 182 ? 17.688 21.047 8.211 1 94.56 182 ALA A N 1
ATOM 1397 C CA . ALA A 1 182 ? 18.828 20.453 8.906 1 94.56 182 ALA A CA 1
ATOM 1398 C C . ALA A 1 182 ? 19.516 19.406 8.039 1 94.56 182 ALA A C 1
ATOM 1400 O O . ALA A 1 182 ? 20.75 19.297 8.031 1 94.56 182 ALA A O 1
ATOM 1401 N N . ILE A 1 183 ? 18.766 18.672 7.293 1 94.75 183 ILE A N 1
ATOM 1402 C CA . ILE A 1 183 ? 19.359 17.578 6.512 1 94.75 183 ILE A CA 1
ATOM 1403 C C . ILE A 1 183 ? 19.438 17.984 5.043 1 94.75 183 ILE A C 1
ATOM 1405 O O . ILE A 1 183 ? 19.641 17.141 4.168 1 94.75 183 ILE A O 1
ATOM 1409 N N . SER A 1 184 ? 19.109 19.266 4.719 1 95.38 184 SER A N 1
ATOM 1410 C CA . SER A 1 184 ? 19.203 19.828 3.379 1 95.38 184 SER A CA 1
ATOM 1411 C C . SER A 1 184 ? 18.344 19.062 2.393 1 95.38 184 SER A C 1
ATOM 1413 O O . SER A 1 184 ? 18.797 18.703 1.307 1 95.38 184 SER A O 1
ATOM 1415 N N . ASP A 1 185 ? 17.172 18.719 2.781 1 96.81 185 ASP A N 1
ATOM 1416 C CA . ASP A 1 185 ? 16.203 18.016 1.95 1 96.81 185 ASP A CA 1
ATOM 1417 C C . ASP A 1 185 ? 15.016 18.922 1.602 1 96.81 185 ASP A C 1
ATOM 1419 O O . ASP A 1 185 ? 14.07 19.047 2.383 1 96.81 185 ASP A O 1
ATOM 1423 N N . PRO A 1 186 ? 15.055 19.5 0.419 1 96.5 186 PRO A N 1
ATOM 1424 C CA . PRO A 1 186 ? 13.992 20.438 0.044 1 96.5 186 PRO A CA 1
ATOM 1425 C C . PRO A 1 186 ? 12.633 19.75 -0.12 1 96.5 186 PRO A C 1
ATOM 1427 O O . PRO A 1 186 ? 11.594 20.406 -0.022 1 96.5 186 PRO A O 1
ATOM 1430 N N . PHE A 1 187 ? 12.609 18.469 -0.376 1 96.94 187 PHE A N 1
ATOM 1431 C CA . PHE A 1 187 ? 11.344 17.766 -0.545 1 96.94 187 PHE A CA 1
ATOM 1432 C C . PHE A 1 187 ? 10.617 17.625 0.787 1 96.94 187 PHE A C 1
ATOM 1434 O O . PHE A 1 187 ? 9.406 17.406 0.818 1 96.94 187 PHE A O 1
ATOM 1441 N N . ILE A 1 188 ? 11.352 17.766 1.845 1 96.5 188 ILE A N 1
ATOM 1442 C CA . ILE A 1 188 ? 10.75 17.688 3.168 1 96.5 188 ILE A CA 1
ATOM 1443 C C . ILE A 1 188 ? 10.383 19.094 3.65 1 96.5 188 ILE A C 1
ATOM 1445 O O . ILE A 1 188 ? 9.234 19.344 4.023 1 96.5 188 ILE A O 1
ATOM 1449 N N . TRP A 1 189 ? 11.281 20.047 3.562 1 96.44 189 TRP A N 1
ATOM 1450 C CA . TRP A 1 189 ? 11 21.312 4.215 1 96.44 189 TRP A CA 1
ATOM 1451 C C . TRP A 1 189 ? 10.055 22.172 3.367 1 96.44 189 TRP A C 1
ATOM 1453 O O . TRP A 1 189 ? 9.219 22.906 3.9 1 96.44 189 TRP A O 1
ATOM 1463 N N . ALA A 1 190 ? 10.086 22.094 2.059 1 95.81 190 ALA A N 1
ATOM 1464 C CA . ALA A 1 190 ? 9.336 23.016 1.201 1 95.81 190 ALA A CA 1
ATOM 1465 C C . ALA A 1 190 ? 7.832 22.781 1.346 1 95.81 190 ALA A C 1
ATOM 1467 O O . ALA A 1 190 ? 7.082 23.719 1.64 1 95.81 190 ALA A O 1
ATOM 1468 N N . PRO A 1 191 ? 7.387 21.594 1.222 1 94.62 191 PRO A N 1
ATOM 1469 C CA . PRO A 1 191 ? 5.941 21.406 1.357 1 94.62 191 PRO A CA 1
ATOM 1470 C C . PRO A 1 191 ? 5.445 21.641 2.781 1 94.62 191 PRO A C 1
ATOM 1472 O O . PRO A 1 191 ? 4.293 22.031 2.98 1 94.62 191 PRO A O 1
ATOM 1475 N N . ASN A 1 192 ? 6.25 21.422 3.758 1 95.56 192 ASN A N 1
ATOM 1476 C CA . ASN A 1 192 ? 5.84 21.625 5.141 1 95.56 192 ASN A CA 1
ATOM 1477 C C . ASN A 1 192 ? 5.738 23.109 5.473 1 95.56 192 ASN A C 1
ATOM 1479 O O . ASN A 1 192 ? 4.941 23.516 6.324 1 95.56 192 ASN A O 1
ATOM 1483 N N . VAL A 1 193 ? 6.469 23.953 4.734 1 96.06 193 VAL A N 1
ATOM 1484 C CA . VAL A 1 193 ? 6.281 25.391 4.848 1 96.06 193 VAL A CA 1
ATOM 1485 C C . VAL A 1 193 ? 4.863 25.766 4.426 1 96.06 193 VAL A C 1
ATOM 1487 O O . VAL A 1 193 ? 4.215 26.594 5.066 1 96.06 193 VAL A O 1
ATOM 1490 N N . VAL A 1 194 ? 4.402 25.172 3.379 1 93.5 194 VAL A N 1
ATOM 1491 C CA . VAL A 1 194 ? 3.035 25.391 2.92 1 93.5 194 VAL A CA 1
ATOM 1492 C C . VAL A 1 194 ? 2.049 24.969 4.008 1 93.5 194 VAL A C 1
ATOM 1494 O O . VAL A 1 194 ? 1.071 25.672 4.273 1 93.5 194 VAL A O 1
ATOM 1497 N N . GLY A 1 195 ? 2.377 23.859 4.652 1 93.38 195 GLY A N 1
ATOM 1498 C CA . GLY A 1 195 ? 1.554 23.422 5.766 1 93.38 195 GLY A CA 1
ATOM 1499 C C . GLY A 1 195 ? 1.5 24.422 6.902 1 93.38 195 GLY A C 1
ATOM 1500 O O . GLY A 1 195 ? 0.437 24.656 7.484 1 93.38 195 GLY A O 1
ATOM 1501 N N . VAL A 1 196 ? 2.566 24.984 7.172 1 95.56 196 VAL A N 1
ATOM 1502 C CA . VAL A 1 196 ? 2.654 25.984 8.219 1 95.56 196 VAL A CA 1
ATOM 1503 C C . VAL A 1 196 ? 1.785 27.188 7.855 1 95.56 196 VAL A C 1
ATOM 1505 O O . VAL A 1 196 ? 1.004 27.672 8.68 1 95.56 196 VAL A O 1
ATOM 1508 N N . VAL A 1 197 ? 1.846 27.625 6.664 1 95.19 197 VAL A N 1
ATOM 1509 C CA . VAL A 1 197 ? 1.079 28.781 6.203 1 95.19 197 VAL A CA 1
ATOM 1510 C C . VAL A 1 197 ? -0.415 28.469 6.293 1 95.19 197 VAL A C 1
ATOM 1512 O O . VAL A 1 197 ? -1.19 29.297 6.797 1 95.19 197 VAL A O 1
ATOM 1515 N N . LEU A 1 198 ? -0.821 27.344 5.887 1 93 198 LEU A N 1
ATOM 1516 C CA . LEU A 1 198 ? -2.227 26.953 5.945 1 93 198 LEU A CA 1
ATOM 1517 C C . LEU A 1 198 ? -2.717 26.906 7.391 1 93 198 LEU A C 1
ATOM 1519 O O . LEU A 1 198 ? -3.844 27.312 7.68 1 93 198 LEU A O 1
ATOM 1523 N N . SER A 1 199 ? -1.854 26.422 8.234 1 94.06 199 SER A N 1
ATOM 1524 C CA . SER A 1 199 ? -2.225 26.328 9.641 1 94.06 199 SER A CA 1
ATOM 1525 C C . SER A 1 199 ? -2.359 27.703 10.281 1 94.06 199 SER A C 1
ATOM 1527 O O . SER A 1 199 ? -3.246 27.938 11.102 1 94.06 199 SER A O 1
ATOM 1529 N N . ILE A 1 200 ? -1.514 28.578 9.891 1 95.56 200 ILE A N 1
ATOM 1530 C CA . ILE A 1 200 ? -1.589 29.938 10.391 1 95.56 200 ILE A CA 1
ATOM 1531 C C . ILE A 1 200 ? -2.896 30.578 9.938 1 95.56 200 ILE A C 1
ATOM 1533 O O . ILE A 1 200 ? -3.59 31.219 10.734 1 95.56 200 ILE A O 1
ATOM 1537 N N . VAL A 1 201 ? -3.217 30.391 8.703 1 93.88 201 VAL A N 1
ATOM 1538 C CA . VAL A 1 201 ? -4.453 30.938 8.156 1 93.88 201 VAL A CA 1
ATOM 1539 C C . VAL A 1 201 ? -5.652 30.344 8.891 1 93.88 201 VAL A C 1
ATOM 1541 O O . VAL A 1 201 ? -6.594 31.062 9.242 1 93.88 201 VAL A O 1
ATOM 1544 N N . GLN A 1 202 ? -5.613 29.109 9.148 1 91.69 202 GLN A N 1
ATOM 1545 C CA . GLN A 1 202 ? -6.695 28.422 9.859 1 91.69 202 GLN A CA 1
ATOM 1546 C C . GLN A 1 202 ? -6.879 29 11.258 1 91.69 202 GLN A C 1
ATOM 1548 O O . GLN A 1 202 ? -8 29.281 11.68 1 91.69 202 GLN A O 1
ATOM 1553 N N . LEU A 1 203 ? -5.859 29.141 11.953 1 93.06 203 LEU A N 1
ATOM 1554 C CA . LEU A 1 203 ? -5.914 29.641 13.32 1 93.06 203 LEU A CA 1
ATOM 1555 C C . LEU A 1 203 ? -6.332 31.109 13.336 1 93.06 203 LEU A C 1
ATOM 1557 O O . LEU A 1 203 ? -7.047 31.547 14.242 1 93.06 203 LEU A O 1
ATOM 1561 N N . PHE A 1 204 ? -5.855 31.766 12.32 1 93.81 204 PHE A N 1
ATOM 1562 C CA . PHE A 1 204 ? -6.25 33.156 12.195 1 93.81 204 PHE A CA 1
ATOM 1563 C C . PHE A 1 204 ? -7.758 33.281 11.984 1 93.81 204 PHE A C 1
ATOM 1565 O O . PHE A 1 204 ? -8.406 34.156 12.586 1 93.81 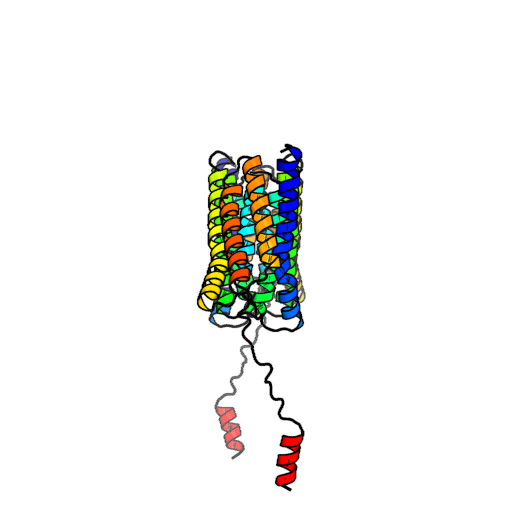204 PHE A O 1
ATOM 1572 N N . LEU A 1 205 ? -8.352 32.469 11.172 1 91.5 205 LEU A N 1
ATOM 1573 C CA . LEU A 1 205 ? -9.789 32.469 10.914 1 91.5 205 LEU A CA 1
ATOM 1574 C C . LEU A 1 205 ? -10.57 32.094 12.164 1 91.5 205 LEU A C 1
ATOM 1576 O O . LEU A 1 205 ? -11.648 32.625 12.422 1 91.5 205 LEU A O 1
ATOM 1580 N N . CYS A 1 206 ? -10.039 31.172 12.898 1 90.31 206 CYS A N 1
ATOM 1581 C CA . CYS A 1 206 ? -10.672 30.797 14.164 1 90.31 206 CYS A CA 1
ATOM 1582 C C . CYS A 1 206 ? -10.719 31.984 15.125 1 90.31 206 CYS A C 1
ATOM 1584 O O . CYS A 1 206 ? -11.703 32.156 15.844 1 90.31 206 CYS A O 1
ATOM 1586 N N . PHE A 1 207 ? -9.672 32.719 15.117 1 90.5 207 PHE A N 1
ATOM 1587 C CA . PHE A 1 207 ? -9.609 33.906 15.977 1 90.5 207 PHE A CA 1
ATOM 1588 C C . PHE A 1 207 ? -10.539 35 15.461 1 90.5 207 PHE A C 1
ATOM 1590 O O . PHE A 1 207 ? -11.234 35.625 16.25 1 90.5 207 PHE A O 1
ATOM 1597 N N . LEU A 1 208 ? -10.648 35.062 14.148 1 90.31 208 LEU A N 1
ATOM 1598 C CA . LEU A 1 208 ? -11.414 36.156 13.516 1 90.31 208 LEU A CA 1
ATOM 1599 C C . LEU A 1 208 ? -12.906 35.875 13.641 1 90.31 208 LEU A C 1
ATOM 1601 O O . LEU A 1 208 ? -13.688 36.812 13.867 1 90.31 208 LEU A O 1
ATOM 1605 N N . PHE A 1 209 ? -13.289 34.656 13.508 1 88.69 209 PHE A N 1
ATOM 1606 C CA . PHE A 1 209 ? -14.719 34.344 13.508 1 88.69 209 PHE A CA 1
ATOM 1607 C C . PHE A 1 209 ? -15.133 33.688 14.828 1 88.69 209 PHE A C 1
ATOM 1609 O O . PHE A 1 209 ? -16.141 32.969 14.883 1 88.69 209 PHE A O 1
ATOM 1616 N N . ARG A 1 210 ? -14.383 33.688 15.914 1 77.94 210 ARG A N 1
ATOM 1617 C CA . ARG A 1 210 ? -14.688 33.094 17.234 1 77.94 210 ARG A CA 1
ATOM 1618 C C . ARG A 1 210 ? -16.047 33.594 17.734 1 77.94 210 ARG A C 1
ATOM 1620 O O . ARG A 1 210 ? -16.781 32.812 18.375 1 77.94 210 ARG A O 1
ATOM 1627 N N . GLY A 1 211 ? -16.547 34.75 17.516 1 66.06 211 GLY A N 1
ATOM 1628 C CA . GLY A 1 211 ? -17.766 35.344 18.031 1 66.06 211 GLY A CA 1
ATOM 1629 C C . GLY A 1 211 ? -19 34.969 17.203 1 66.06 211 GLY A C 1
ATOM 1630 O O . GLY A 1 211 ? -20.125 35.219 17.641 1 66.06 211 GLY A O 1
ATOM 1631 N N . ASN A 1 212 ? -18.938 34.531 16.047 1 58.69 212 ASN A N 1
ATOM 1632 C CA . ASN A 1 212 ? -20.078 34.281 15.188 1 58.69 212 ASN A CA 1
ATOM 1633 C C . ASN A 1 212 ? -20.672 32.875 15.445 1 58.69 212 ASN A C 1
ATOM 1635 O O . ASN A 1 212 ? -21.25 32.281 14.547 1 58.69 212 ASN A O 1
ATOM 1639 N N . LYS A 1 213 ? -20.438 32.375 16.672 1 53.34 213 LYS A N 1
ATOM 1640 C CA . LYS A 1 213 ? -21.078 31.094 16.938 1 53.34 213 LYS A CA 1
ATOM 1641 C C . LYS A 1 213 ? -22.547 31.125 16.547 1 53.34 213 LYS A C 1
ATOM 1643 O O . LYS A 1 213 ? -23.266 32.094 16.875 1 53.34 213 LYS A O 1
ATOM 1648 N N . SER A 1 214 ? -22.938 30.781 15.484 1 48.31 214 SER A N 1
ATOM 1649 C CA . SER A 1 214 ? -24.375 30.672 15.227 1 48.31 214 SER A CA 1
ATOM 1650 C C . SER A 1 214 ? -25.141 30.406 16.516 1 48.31 214 SER A C 1
ATOM 1652 O O . SER A 1 214 ? -24.828 29.469 17.25 1 48.31 214 SER A O 1
ATOM 1654 N N . THR A 1 215 ? -25.625 31.406 17.203 1 39.84 215 THR A N 1
ATOM 1655 C CA . THR A 1 215 ? -26.719 31.281 18.188 1 39.84 215 THR A CA 1
ATOM 1656 C C . THR A 1 215 ? -27.734 30.25 17.719 1 39.84 215 THR A C 1
ATOM 1658 O O . THR A 1 215 ? -28.578 30.547 16.859 1 39.84 215 THR A O 1
ATOM 1661 N N . VAL A 1 216 ? -27.406 29.156 17.219 1 39.25 216 VAL A N 1
ATOM 1662 C CA . VAL A 1 216 ? -28.562 28.25 17.25 1 39.25 216 VAL A CA 1
ATOM 1663 C C . VAL A 1 216 ? -29.281 28.391 18.594 1 39.25 216 VAL A C 1
ATOM 1665 O O . VAL A 1 216 ? -28.703 28.125 19.656 1 39.25 216 VAL A O 1
ATOM 1668 N N . ASN A 1 217 ? -30.125 29.328 18.781 1 34.34 217 ASN A N 1
ATOM 1669 C CA . ASN A 1 217 ? -31.25 29.438 19.703 1 34.34 217 ASN A CA 1
ATOM 1670 C C . ASN A 1 217 ? -31.844 28.062 20 1 34.34 217 ASN A C 1
ATOM 1672 O O . ASN A 1 217 ? -32.312 27.375 19.094 1 34.34 217 ASN A O 1
ATOM 1676 N N . SER A 1 218 ? -31.266 27.281 20.859 1 34.19 218 SER A N 1
ATOM 1677 C CA . SER A 1 218 ? -32 26.266 21.609 1 34.19 218 SER A CA 1
ATOM 1678 C C . SER A 1 218 ? -33.469 26.656 21.766 1 34.19 218 SER A C 1
ATOM 1680 O O . SER A 1 218 ? -34.094 26.359 22.781 1 34.19 218 SER A O 1
ATOM 1682 N N . GLN A 1 219 ? -33.906 27.688 21.141 1 33.53 219 GLN A N 1
ATOM 1683 C CA . GLN A 1 219 ? -35.344 27.828 21.281 1 33.53 219 GLN A CA 1
ATOM 1684 C C . GLN A 1 219 ? -36.062 26.609 20.719 1 33.53 219 GLN A C 1
ATOM 1686 O O . GLN A 1 219 ? -36.594 26.641 19.609 1 33.53 219 GLN A O 1
ATOM 1691 N N . GLY A 1 220 ? -35.438 25.422 20.531 1 33.19 220 GLY A N 1
ATOM 1692 C CA . GLY A 1 220 ? -36.406 24.344 20.578 1 33.19 220 GLY A CA 1
ATOM 1693 C C . GLY A 1 220 ? -37.438 24.5 21.703 1 33.19 220 GLY A C 1
ATOM 1694 O O . GLY A 1 220 ? -37.094 24.375 22.875 1 33.19 220 GLY A O 1
ATOM 1695 N N . THR A 1 221 ? -38.312 25.406 21.656 1 33.81 221 THR A N 1
ATOM 1696 C CA . THR A 1 221 ? -39.625 25.344 22.312 1 33.81 221 THR A CA 1
ATOM 1697 C C . THR A 1 221 ? -40.156 23.922 22.312 1 33.81 221 THR A C 1
ATOM 1699 O O . THR A 1 221 ? -40.438 23.359 21.25 1 33.81 221 THR A O 1
ATOM 1702 N N . LEU A 1 222 ? -39.625 23.078 23.078 1 35.25 222 LEU A N 1
ATOM 1703 C CA . LEU A 1 222 ? -40.406 21.922 23.484 1 35.25 222 LEU A CA 1
ATOM 1704 C C . LEU A 1 222 ? -41.875 22.266 23.547 1 35.25 222 LEU A C 1
ATOM 1706 O O . LEU A 1 222 ? -42.281 23.25 24.188 1 35.25 222 LEU A O 1
ATOM 1710 N N . PRO A 1 223 ? -42.656 21.891 22.594 1 36.91 223 PRO A N 1
ATOM 1711 C CA . PRO A 1 223 ? -44.062 22.141 22.891 1 36.91 223 PRO A CA 1
ATOM 1712 C C . PRO A 1 223 ? -44.438 21.797 24.328 1 36.91 223 PRO A C 1
ATOM 1714 O O . PRO A 1 223 ? -43.969 20.797 24.875 1 36.91 223 PRO A O 1
ATOM 1717 N N . THR A 1 224 ? -44.469 22.672 25.234 1 34.06 224 THR A N 1
ATOM 1718 C CA . THR A 1 224 ? -44.906 22.484 26.609 1 34.06 224 THR A CA 1
ATOM 1719 C C . THR A 1 224 ? -46.062 21.5 26.688 1 34.06 224 THR A C 1
ATOM 1721 O O . THR A 1 224 ? -46.906 21.453 25.797 1 34.06 224 THR A O 1
ATOM 1724 N N . SER A 1 225 ? -45.938 20.516 27.453 1 34.91 225 SER A N 1
ATOM 1725 C CA . SER A 1 225 ? -47 19.594 27.734 1 34.91 225 SER A CA 1
ATOM 1726 C C . SER A 1 225 ? -48.344 20.312 27.766 1 34.91 225 SER A C 1
ATOM 1728 O O . SER A 1 225 ? -49.406 19.703 27.469 1 34.91 225 SER A O 1
ATOM 1730 N N . LYS A 1 226 ? -48.312 21.625 28.234 1 39.44 226 LYS A N 1
ATOM 1731 C CA . LYS A 1 226 ? -49.562 22.344 28.438 1 39.44 226 LYS A CA 1
ATOM 1732 C C . LYS A 1 226 ? -50.156 22.797 27.109 1 39.44 226 LYS A C 1
ATOM 1734 O O . LYS A 1 226 ? -51.375 22.969 27 1 39.44 226 LYS A O 1
ATOM 1739 N N . ALA A 1 227 ? -49.375 23.141 26.25 1 38.72 227 ALA A N 1
ATOM 1740 C CA . ALA A 1 227 ? -50.031 23.594 25.016 1 38.72 227 ALA A CA 1
ATOM 1741 C C . ALA A 1 227 ? -50.531 22.391 24.203 1 38.72 227 ALA A C 1
ATOM 1743 O O . ALA A 1 227 ? -51.5 22.516 23.438 1 38.72 227 ALA A O 1
ATOM 1744 N N . LEU A 1 228 ? -49.812 21.281 24.266 1 37.25 228 LEU A N 1
ATOM 1745 C CA . LEU A 1 228 ? -50.438 20.047 23.859 1 37.25 228 LEU A CA 1
ATOM 1746 C C . LEU A 1 228 ? -51.594 19.703 24.781 1 37.25 228 LEU A C 1
ATOM 1748 O O . LEU A 1 228 ? -52.594 19.094 24.359 1 37.25 228 LEU A O 1
ATOM 1752 N N . GLU A 1 229 ? -51.469 19.953 26.047 1 39.19 229 GLU A N 1
ATOM 1753 C CA . GLU A 1 229 ? -52.625 19.781 26.922 1 39.19 229 GLU A CA 1
ATOM 1754 C C . GLU A 1 229 ? -53.75 20.766 26.594 1 39.19 229 GLU A C 1
ATOM 1756 O O . GLU A 1 229 ? -54.906 20.438 26.734 1 39.19 229 GLU A O 1
ATOM 1761 N N . ALA A 1 230 ? -53.406 22.016 26.297 1 41.59 230 ALA A N 1
ATOM 1762 C CA . ALA A 1 230 ? -54.438 23 26.031 1 41.59 230 ALA A CA 1
ATOM 1763 C C . ALA A 1 230 ? -55.156 22.719 24.703 1 41.59 230 ALA A C 1
ATOM 1765 O O . ALA A 1 230 ? -56.344 22.922 24.578 1 41.59 230 ALA A O 1
ATOM 1766 N N . GLU A 1 231 ? -54.344 22.375 23.641 1 40.41 231 GLU A N 1
ATOM 1767 C CA . GLU A 1 231 ? -55.062 22.047 22.422 1 40.41 231 GLU A CA 1
ATOM 1768 C C . GLU A 1 231 ? -55.906 20.797 22.609 1 40.41 231 GLU A C 1
ATOM 1770 O O . GLU A 1 231 ? -56.938 20.625 21.922 1 40.41 231 GLU A O 1
ATOM 1775 N N . TYR A 1 232 ? -55.344 19.906 23.469 1 40.91 232 TYR A N 1
ATOM 1776 C CA . TYR A 1 232 ? -56.25 18.781 23.766 1 40.91 232 TYR A CA 1
ATOM 1777 C C . TYR A 1 232 ? -57.469 19.25 24.531 1 40.91 232 TYR A C 1
ATOM 1779 O O . TYR A 1 232 ? -58.5 18.578 24.531 1 40.91 232 TYR A O 1
ATOM 1787 N N . HIS A 1 233 ? -57.25 20.266 25.391 1 42.94 233 HIS A N 1
ATOM 1788 C CA . HIS A 1 233 ? -58.438 20.625 26.125 1 42.94 233 HIS A CA 1
ATOM 1789 C C . HIS A 1 233 ? -59.406 21.391 25.25 1 42.94 233 HIS A C 1
ATOM 1791 O O . HIS A 1 233 ? -60.594 21.578 25.609 1 42.94 233 HIS A O 1
ATOM 1797 N N . HIS A 1 234 ? -58.875 22.219 24.344 1 43.16 234 HIS A N 1
ATOM 1798 C CA . HIS A 1 234 ? -59.906 22.953 23.625 1 43.16 234 HIS A CA 1
ATOM 1799 C C . HIS A 1 234 ? -60.656 22.047 22.656 1 43.16 234 HIS A C 1
ATOM 1801 O O . HIS A 1 234 ? -61.688 22.453 22.109 1 43.16 234 HIS A O 1
ATOM 1807 N N . SER A 1 235 ? -59.906 21.047 22.062 1 36.91 235 SER A N 1
ATOM 1808 C CA . SER A 1 235 ? -60.75 20.312 21.125 1 36.91 235 SER A CA 1
ATOM 1809 C C . SER A 1 235 ? -61.688 19.359 21.844 1 36.91 235 SER A C 1
ATOM 1811 O O . SER A 1 235 ? -62.438 18.594 21.219 1 36.91 235 SER A O 1
ATOM 1813 N N . THR A 1 236 ? -61.562 19.281 23.188 1 31.42 236 THR A N 1
ATOM 1814 C CA . THR A 1 236 ? -62.75 18.656 23.734 1 31.42 236 THR A CA 1
ATOM 1815 C C . THR A 1 236 ? -63.875 19.672 23.953 1 31.42 236 THR A C 1
ATOM 1817 O O . THR A 1 236 ? -63.594 20.797 24.391 1 31.42 236 THR A O 1
ATOM 1820 N N . MET B 1 1 ? 21.109 -23.969 -20.453 1 66.44 1 MET B N 1
ATOM 1821 C CA . MET B 1 1 ? 20.234 -22.938 -21 1 66.44 1 MET B CA 1
ATOM 1822 C C . MET B 1 1 ? 20.891 -21.578 -20.953 1 66.44 1 MET B C 1
ATOM 1824 O O . MET B 1 1 ? 21.656 -21.281 -20.047 1 66.44 1 MET B O 1
ATOM 1828 N N . SER B 1 2 ? 20.734 -20.797 -22 1 84.06 2 SER B N 1
ATOM 1829 C CA . SER B 1 2 ? 21.453 -19.531 -22.156 1 84.06 2 SER B CA 1
ATOM 1830 C C . SER B 1 2 ? 21.062 -18.531 -21.062 1 84.06 2 SER B C 1
ATOM 1832 O O . SER B 1 2 ? 19.953 -18.609 -20.531 1 84.06 2 SER B O 1
ATOM 1834 N N . ALA B 1 3 ? 22.094 -17.875 -20.562 1 87.94 3 ALA B N 1
ATOM 1835 C CA . ALA B 1 3 ? 21.906 -16.828 -19.562 1 87.94 3 ALA B CA 1
ATOM 1836 C C . ALA B 1 3 ? 20.75 -15.914 -19.938 1 87.94 3 ALA B C 1
ATOM 1838 O O . ALA B 1 3 ? 20 -15.469 -19.062 1 87.94 3 ALA B O 1
ATOM 1839 N N . ILE B 1 4 ? 20.609 -15.688 -21.203 1 88.38 4 ILE B N 1
ATOM 1840 C CA . ILE B 1 4 ? 19.547 -14.828 -21.672 1 88.38 4 ILE B CA 1
ATOM 1841 C C . ILE B 1 4 ? 18.188 -15.477 -21.391 1 88.38 4 ILE B C 1
ATOM 1843 O O . ILE B 1 4 ? 17.25 -14.797 -20.953 1 88.38 4 ILE B O 1
ATOM 1847 N N . VAL B 1 5 ? 18.109 -16.75 -21.672 1 88 5 VAL B N 1
ATOM 1848 C CA . VAL B 1 5 ? 16.859 -17.469 -21.453 1 88 5 VAL B CA 1
ATOM 1849 C C . VAL B 1 5 ? 16.547 -17.5 -19.969 1 88 5 VAL B C 1
ATOM 1851 O O . VAL B 1 5 ? 15.43 -17.156 -19.562 1 88 5 VAL B O 1
ATOM 1854 N N . MET B 1 6 ? 17.422 -17.781 -19.219 1 89.69 6 MET B N 1
ATOM 1855 C CA . MET B 1 6 ? 17.203 -18 -17.781 1 89.69 6 MET B CA 1
ATOM 1856 C C . MET B 1 6 ? 17 -16.672 -17.062 1 89.69 6 MET B C 1
ATOM 1858 O O . MET B 1 6 ? 16.219 -16.578 -16.125 1 89.69 6 MET B O 1
ATOM 1862 N N . ASN B 1 7 ? 17.578 -15.648 -17.578 1 91.56 7 ASN B N 1
ATOM 1863 C CA . ASN B 1 7 ? 17.578 -14.398 -16.812 1 91.56 7 ASN B CA 1
ATOM 1864 C C . ASN B 1 7 ? 16.562 -13.406 -17.359 1 91.56 7 ASN B C 1
ATOM 1866 O O . ASN B 1 7 ? 16.219 -12.422 -16.703 1 91.56 7 ASN B O 1
ATOM 1870 N N . HIS B 1 8 ? 16.047 -13.695 -18.562 1 92.44 8 HIS B N 1
ATOM 1871 C CA . HIS B 1 8 ? 15.156 -12.695 -19.156 1 92.44 8 HIS B CA 1
ATOM 1872 C C . HIS B 1 8 ? 13.891 -13.344 -19.688 1 92.44 8 HIS B C 1
ATOM 1874 O O . HIS B 1 8 ? 12.781 -12.883 -19.406 1 92.44 8 HIS B O 1
ATOM 1880 N N . VAL B 1 9 ? 14.047 -14.398 -20.375 1 93.19 9 VAL B N 1
ATOM 1881 C CA . VAL B 1 9 ? 12.883 -15.016 -21 1 93.19 9 VAL B CA 1
ATOM 1882 C C . VAL B 1 9 ? 11.992 -15.656 -19.953 1 93.19 9 VAL B C 1
ATOM 1884 O O . VAL B 1 9 ? 10.773 -15.438 -19.938 1 93.19 9 VAL B O 1
ATOM 1887 N N . LEU B 1 10 ? 12.562 -16.438 -19.047 1 94.5 10 LEU B N 1
ATOM 1888 C CA . LEU B 1 10 ? 11.805 -17.109 -18 1 94.5 10 LEU B CA 1
ATOM 1889 C C . LEU B 1 10 ? 11.031 -16.109 -17.141 1 94.5 10 LEU B C 1
ATOM 1891 O O . LEU B 1 10 ? 9.812 -16.219 -17.016 1 94.5 10 LEU B O 1
ATOM 1895 N N . PRO B 1 11 ? 11.688 -15.125 -16.719 1 95.12 11 PRO B N 1
ATOM 1896 C CA . PRO B 1 11 ? 10.945 -14.188 -15.867 1 95.12 11 PRO B CA 1
ATOM 1897 C C . PRO B 1 11 ? 9.961 -13.336 -16.656 1 95.12 11 PRO B C 1
ATOM 1899 O O . PRO B 1 11 ? 8.906 -12.961 -16.125 1 95.12 11 PRO B O 1
ATOM 1902 N N . ALA B 1 12 ? 10.227 -12.984 -17.859 1 96.31 12 ALA B N 1
ATOM 1903 C CA . ALA B 1 12 ? 9.281 -12.227 -18.672 1 96.31 12 ALA B CA 1
ATOM 1904 C C . ALA B 1 12 ? 8 -13.016 -18.906 1 96.31 12 ALA B C 1
ATOM 1906 O O . ALA B 1 12 ? 6.895 -12.477 -18.797 1 96.31 12 ALA B O 1
ATOM 1907 N N . LEU B 1 13 ? 8.211 -14.242 -19.234 1 96.38 13 LEU B N 1
ATOM 1908 C CA . LEU B 1 13 ? 7.051 -15.117 -19.391 1 96.38 13 LEU B CA 1
ATOM 1909 C C . LEU B 1 13 ? 6.344 -15.32 -18.047 1 96.38 13 LEU B C 1
ATOM 1911 O O . LEU B 1 13 ? 5.113 -15.391 -18 1 96.38 13 LEU B O 1
ATOM 1915 N N . GLY B 1 14 ? 7.121 -15.477 -17.062 1 96.75 14 GLY B N 1
ATOM 1916 C CA . GLY B 1 14 ? 6.543 -15.562 -15.727 1 96.75 14 GLY B CA 1
ATOM 1917 C C . GLY B 1 14 ? 5.648 -14.391 -15.391 1 96.75 14 GLY B C 1
ATOM 1918 O O . GLY B 1 14 ? 4.559 -14.562 -14.836 1 96.75 14 GLY B O 1
ATOM 1919 N N . VAL B 1 15 ? 6.102 -13.195 -15.758 1 97.62 15 VAL B N 1
ATOM 1920 C CA . VAL B 1 15 ? 5.328 -11.977 -15.539 1 97.62 15 VAL B CA 1
ATOM 1921 C C . VAL B 1 15 ? 4.027 -12.039 -16.328 1 97.62 15 VAL B C 1
ATOM 1923 O O . VAL B 1 15 ? 2.955 -11.719 -15.812 1 97.62 15 VAL B O 1
ATOM 1926 N N . ALA B 1 16 ? 4.102 -12.445 -17.547 1 97 16 ALA B N 1
ATOM 1927 C CA . ALA B 1 16 ? 2.922 -12.531 -18.406 1 97 16 ALA B CA 1
ATOM 1928 C C . ALA B 1 16 ? 1.887 -13.492 -17.812 1 97 16 ALA B C 1
ATOM 1930 O O . ALA B 1 16 ? 0.696 -13.172 -17.766 1 97 16 ALA B O 1
ATOM 1931 N N . PHE B 1 17 ? 2.324 -14.609 -17.391 1 96.44 17 PHE B N 1
ATOM 1932 C CA . PHE B 1 17 ? 1.398 -15.586 -16.828 1 96.44 17 PHE B CA 1
ATOM 1933 C C . PHE B 1 17 ? 0.871 -15.109 -15.477 1 96.44 17 PHE B C 1
ATOM 1935 O O . PHE B 1 17 ? -0.285 -15.359 -15.125 1 96.44 17 PHE B O 1
ATOM 1942 N N . ALA B 1 18 ? 1.698 -14.477 -14.695 1 96.38 18 ALA B N 1
ATOM 1943 C CA . ALA B 1 18 ? 1.23 -13.898 -13.438 1 96.38 18 ALA B CA 1
ATOM 1944 C C . ALA B 1 18 ? 0.104 -12.898 -13.672 1 96.38 18 ALA B C 1
ATOM 1946 O O . ALA B 1 18 ? -0.923 -12.938 -12.992 1 96.38 18 ALA B O 1
ATOM 1947 N N . ILE B 1 19 ? 0.303 -12.055 -14.617 1 96.62 19 ILE B N 1
ATOM 1948 C CA . ILE B 1 19 ? -0.694 -11.039 -14.938 1 96.62 19 ILE B CA 1
ATOM 1949 C C . ILE B 1 19 ? -1.982 -11.711 -15.406 1 96.62 19 ILE B C 1
ATOM 1951 O O . ILE B 1 19 ? -3.08 -11.289 -15.031 1 96.62 19 ILE B O 1
ATOM 1955 N N . SER B 1 20 ? -1.845 -12.75 -16.172 1 94.88 20 SER B N 1
ATOM 1956 C CA . SER B 1 20 ? -3.014 -13.484 -16.625 1 94.88 20 SER B CA 1
ATOM 1957 C C . SER B 1 20 ? -3.791 -14.086 -15.461 1 94.88 20 SER B C 1
ATOM 1959 O O . SER B 1 20 ? -5.023 -14.055 -15.445 1 94.88 20 SER B O 1
ATOM 1961 N N . ILE B 1 21 ? -3.094 -14.594 -14.531 1 94.44 21 ILE B N 1
ATOM 1962 C CA . ILE B 1 21 ? -3.711 -15.18 -13.344 1 94.44 21 ILE B CA 1
ATOM 1963 C C . ILE B 1 21 ? -4.43 -14.102 -12.547 1 94.44 21 ILE B C 1
ATOM 1965 O O . ILE B 1 21 ? -5.574 -14.281 -12.133 1 94.44 21 ILE B O 1
ATOM 1969 N N . TYR B 1 22 ? -3.807 -12.961 -12.352 1 95.12 22 TYR B N 1
ATOM 1970 C CA . TYR B 1 22 ? -4.395 -11.859 -11.602 1 95.12 22 TYR B CA 1
ATOM 1971 C C . TYR B 1 22 ? -5.617 -11.297 -12.312 1 95.12 22 TYR B C 1
ATOM 1973 O O . TYR B 1 22 ? -6.535 -10.773 -11.672 1 95.12 22 TYR B O 1
ATOM 1981 N N . LEU B 1 23 ? -5.633 -11.461 -13.617 1 94.5 23 LEU B N 1
ATOM 1982 C CA . LEU B 1 23 ? -6.719 -10.906 -14.414 1 94.5 23 LEU B CA 1
ATOM 1983 C C . LEU B 1 23 ? -7.914 -11.852 -14.445 1 94.5 23 LEU B C 1
ATOM 1985 O O . LEU B 1 23 ? -9.023 -11.445 -14.797 1 94.5 23 LEU B O 1
ATOM 1989 N N . SER B 1 24 ? -7.754 -13.039 -14.086 1 90.62 24 SER B N 1
ATOM 1990 C CA . SER B 1 24 ? -8.75 -14.086 -14.25 1 90.62 24 SER B CA 1
ATOM 1991 C C . SER B 1 24 ? -10.055 -13.727 -13.531 1 90.62 24 SER B C 1
ATOM 1993 O O . SER B 1 24 ? -11.141 -13.969 -14.055 1 90.62 24 SER B O 1
ATOM 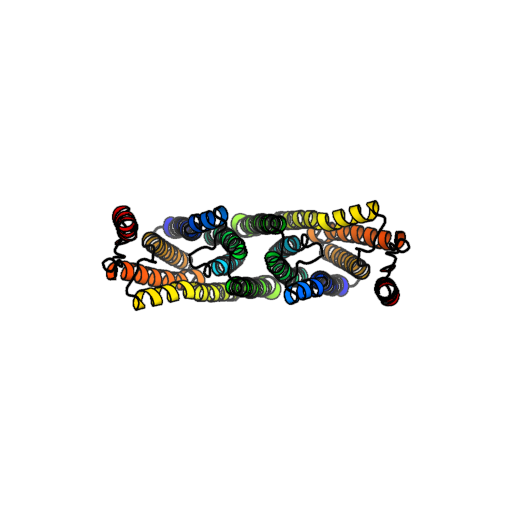1995 N N . PRO B 1 25 ? -10.062 -13.156 -12.352 1 89.25 25 PRO B N 1
ATOM 1996 C CA . PRO B 1 25 ? -11.328 -12.836 -11.68 1 89.25 25 PRO B CA 1
ATOM 1997 C C . PRO B 1 25 ? -11.977 -11.562 -12.227 1 89.25 25 PRO B C 1
ATOM 1999 O O . PRO B 1 25 ? -13.102 -11.227 -11.844 1 89.25 25 PRO B O 1
ATOM 2002 N N . PHE B 1 26 ? -11.383 -10.891 -13.156 1 90.56 26 PHE B N 1
ATOM 2003 C CA . PHE B 1 26 ? -11.797 -9.555 -13.578 1 90.56 26 PHE B CA 1
ATOM 2004 C C . PHE B 1 26 ? -13.211 -9.578 -14.133 1 90.56 26 PHE B C 1
ATOM 2006 O O . PHE B 1 26 ? -14.039 -8.742 -13.766 1 90.56 26 PHE B O 1
ATOM 2013 N N . THR B 1 27 ? -13.469 -10.539 -14.977 1 84.06 27 THR B N 1
ATOM 2014 C CA . THR B 1 27 ? -14.773 -10.578 -15.633 1 84.06 27 THR B CA 1
ATOM 2015 C C . THR B 1 27 ? -15.883 -10.82 -14.609 1 84.06 27 THR B C 1
ATOM 2017 O O . THR B 1 27 ? -16.938 -10.195 -14.672 1 84.06 27 THR B O 1
ATOM 2020 N N . HIS B 1 28 ? -15.602 -11.656 -13.703 1 82.75 28 HIS B N 1
ATOM 2021 C CA . HIS B 1 28 ? -16.594 -11.969 -12.68 1 82.75 28 HIS B CA 1
ATOM 2022 C C . HIS B 1 28 ? -16.844 -10.758 -11.781 1 82.75 28 HIS B C 1
ATOM 2024 O O . HIS B 1 28 ? -18 -10.445 -11.484 1 82.75 28 HIS B O 1
ATOM 2030 N N . VAL B 1 29 ? -15.844 -10.102 -11.406 1 84 29 VAL B N 1
ATOM 2031 C CA . VAL B 1 29 ? -15.977 -8.953 -10.516 1 84 29 VAL B CA 1
ATOM 2032 C C . VAL B 1 29 ? -16.641 -7.797 -11.258 1 84 29 VAL B C 1
ATOM 2034 O O . VAL B 1 29 ? -17.516 -7.121 -10.703 1 84 29 VAL B O 1
ATOM 2037 N N . TRP B 1 30 ? -16.266 -7.688 -12.531 1 84.25 30 TRP B N 1
ATOM 2038 C CA . TRP B 1 30 ? -16.844 -6.625 -13.352 1 84.25 30 TRP B CA 1
ATOM 2039 C C . TRP B 1 30 ? -18.344 -6.824 -13.523 1 84.25 30 TRP B C 1
ATOM 2041 O O . TRP B 1 30 ? -19.109 -5.871 -13.438 1 84.25 30 TRP B O 1
ATOM 2051 N N . LYS B 1 31 ? -18.75 -8.008 -13.664 1 82.5 31 LYS B N 1
ATOM 2052 C CA . LYS B 1 31 ? -20.172 -8.328 -13.812 1 82.5 31 LYS B CA 1
ATOM 2053 C C . LYS B 1 31 ? -20.938 -8.07 -12.516 1 82.5 31 LYS B C 1
ATOM 2055 O O . LYS B 1 31 ? -22.062 -7.562 -12.539 1 82.5 31 LYS B O 1
ATOM 2060 N N . SER B 1 32 ? -20.344 -8.43 -11.492 1 81.94 32 SER B N 1
ATOM 2061 C CA . SER B 1 32 ? -20.969 -8.203 -10.195 1 81.94 32 SER B CA 1
ATOM 2062 C C . SER B 1 32 ? -21.172 -6.715 -9.922 1 81.94 32 SER B C 1
ATOM 2064 O O . SER B 1 32 ? -22.203 -6.312 -9.375 1 81.94 32 SER B O 1
ATOM 2066 N N . LEU B 1 33 ? -20.281 -5.891 -10.32 1 78.44 33 LEU B N 1
ATOM 2067 C CA . LEU B 1 33 ? -20.359 -4.445 -10.141 1 78.44 33 LEU B CA 1
ATOM 2068 C C . LEU B 1 33 ? -21.438 -3.85 -11.031 1 78.44 33 LEU B C 1
ATOM 2070 O O . LEU B 1 33 ? -22.219 -2.994 -10.594 1 78.44 33 LEU B O 1
ATOM 2074 N N . LYS B 1 34 ? -21.453 -4.352 -12.18 1 81.56 34 LYS B N 1
ATOM 2075 C CA . LYS B 1 34 ? -22.422 -3.846 -13.148 1 81.56 34 LYS B CA 1
ATOM 2076 C C . LYS B 1 34 ? -23.844 -4.211 -12.734 1 81.56 34 LYS B C 1
ATOM 2078 O O . LYS B 1 34 ? -24.75 -3.393 -12.852 1 81.56 34 LYS B O 1
ATOM 2083 N N . ASN B 1 35 ? -23.938 -5.434 -12.195 1 81.31 35 ASN B N 1
ATOM 2084 C CA . ASN B 1 35 ? -25.266 -5.938 -11.852 1 81.31 35 ASN B CA 1
ATOM 2085 C C . ASN B 1 35 ? -25.641 -5.566 -10.422 1 81.31 35 ASN B C 1
ATOM 2087 O O . ASN B 1 35 ? -26.766 -5.82 -9.984 1 81.31 35 ASN B O 1
ATOM 2091 N N . LYS B 1 36 ? -24.688 -4.914 -9.727 1 77.56 36 LYS B N 1
ATOM 2092 C CA . LYS B 1 36 ? -24.906 -4.512 -8.344 1 77.56 36 LYS B CA 1
ATOM 2093 C C . LYS B 1 36 ? -25.344 -5.695 -7.492 1 77.56 36 LYS B C 1
ATOM 2095 O O . LYS B 1 36 ? -26.328 -5.605 -6.746 1 77.56 36 LYS B O 1
ATOM 2100 N N . GLU B 1 37 ? -24.734 -6.898 -7.832 1 76.88 37 GLU B N 1
ATOM 2101 C CA . GLU B 1 37 ? -25.016 -8.125 -7.094 1 76.88 37 GLU B CA 1
ATOM 2102 C C . GLU B 1 37 ? -23.75 -8.695 -6.473 1 76.88 37 GLU B C 1
ATOM 2104 O O . GLU B 1 37 ? -22.641 -8.469 -6.98 1 76.88 37 GLU B O 1
ATOM 2109 N N . ALA B 1 38 ? -24.016 -9.32 -5.344 1 69.69 38 ALA B N 1
ATOM 2110 C CA . ALA B 1 38 ? -22.891 -9.953 -4.688 1 69.69 38 ALA B CA 1
ATOM 2111 C C . ALA B 1 38 ? -22.297 -11.07 -5.555 1 69.69 38 ALA B C 1
ATOM 2113 O O . ALA B 1 38 ? -23.047 -11.766 -6.25 1 69.69 38 ALA B O 1
ATOM 2114 N N . SER B 1 39 ? -21.016 -11.086 -5.543 1 65 39 SER B N 1
ATOM 2115 C CA . SER B 1 39 ? -20.344 -12.141 -6.297 1 65 39 SER B CA 1
ATOM 2116 C C . SER B 1 39 ? -20.625 -13.516 -5.699 1 65 39 SER B C 1
ATOM 2118 O O . SER B 1 39 ? -20.703 -13.664 -4.48 1 65 39 SER B O 1
ATOM 2120 N N . LEU B 1 40 ? -20.859 -14.375 -6.57 1 65.19 40 LEU B N 1
ATOM 2121 C CA . LEU B 1 40 ? -21.078 -15.758 -6.156 1 65.19 40 LEU B CA 1
ATOM 2122 C C . LEU B 1 40 ? -19.75 -16.484 -5.988 1 65.19 40 LEU B C 1
ATOM 2124 O O . LEU B 1 40 ? -19.719 -17.641 -5.539 1 65.19 40 LEU B O 1
ATOM 2128 N N . VAL B 1 41 ? -18.75 -15.781 -6.293 1 70.38 41 VAL B N 1
ATOM 2129 C CA . VAL B 1 41 ? -17.438 -16.406 -6.223 1 70.38 41 VAL B CA 1
ATOM 2130 C C . VAL B 1 41 ? -16.75 -16.031 -4.906 1 70.38 41 VAL B C 1
ATOM 2132 O O . VAL B 1 41 ? -17.125 -15.055 -4.266 1 70.38 41 VAL B O 1
ATOM 2135 N N . ASN B 1 42 ? -15.766 -16.953 -4.523 1 78 42 ASN B N 1
ATOM 2136 C CA . ASN B 1 42 ? -14.969 -16.734 -3.32 1 78 42 ASN B CA 1
ATOM 2137 C C . ASN B 1 42 ? -14.133 -15.469 -3.426 1 78 42 ASN B C 1
ATOM 2139 O O . ASN B 1 42 ? -13.258 -15.367 -4.285 1 78 42 ASN B O 1
ATOM 2143 N N . THR B 1 43 ? -14.406 -14.484 -2.562 1 85.19 43 THR B N 1
ATOM 2144 C CA . THR B 1 43 ? -13.75 -13.188 -2.641 1 85.19 43 THR B CA 1
ATOM 2145 C C . THR B 1 43 ? -12.586 -13.109 -1.654 1 85.19 43 THR B C 1
ATOM 2147 O O . THR B 1 43 ? -11.844 -12.133 -1.645 1 85.19 43 THR B O 1
ATOM 2150 N N . MET B 1 44 ? -12.281 -14.188 -0.954 1 84.44 44 MET B N 1
ATOM 2151 C CA . MET B 1 44 ? -11.305 -14.172 0.128 1 84.44 44 MET B CA 1
ATOM 2152 C C . MET B 1 44 ? -9.883 -14.031 -0.422 1 84.44 44 MET B C 1
ATOM 2154 O O . MET B 1 44 ? -9.023 -13.422 0.212 1 84.44 44 MET B O 1
ATOM 2158 N N . PRO B 1 45 ? -9.641 -14.516 -1.605 1 89.56 45 PRO B N 1
ATOM 2159 C CA . PRO B 1 45 ? -8.281 -14.406 -2.129 1 89.56 45 PRO B CA 1
ATOM 2160 C C . PRO B 1 45 ? -7.895 -12.977 -2.486 1 89.56 45 PRO B C 1
ATOM 2162 O O . PRO B 1 45 ? -6.707 -12.656 -2.582 1 89.56 45 PRO B O 1
ATOM 2165 N N . TYR B 1 46 ? -8.844 -12.078 -2.607 1 93.25 46 TYR B N 1
ATOM 2166 C CA . TYR B 1 46 ? -8.586 -10.758 -3.174 1 93.25 46 TYR B CA 1
ATOM 2167 C C . TYR B 1 46 ? -7.715 -9.922 -2.24 1 93.25 46 TYR B C 1
ATOM 2169 O O . TYR B 1 46 ? -6.684 -9.391 -2.654 1 93.25 46 TYR B O 1
ATOM 2177 N N . PRO B 1 47 ? -8 -9.859 -0.942 1 95 47 PRO B N 1
ATOM 2178 C CA . PRO B 1 47 ? -7.117 -9.102 -0.049 1 95 47 PRO B CA 1
ATOM 2179 C C . PRO B 1 47 ? -5.734 -9.742 0.091 1 95 47 PRO B C 1
ATOM 2181 O O . PRO B 1 47 ? -4.746 -9.039 0.322 1 95 47 PRO B O 1
ATOM 2184 N N . TRP B 1 48 ? -5.68 -10.992 -0.085 1 94.81 48 TRP B N 1
ATOM 2185 C CA . TRP B 1 48 ? -4.395 -11.672 0.004 1 94.81 48 TRP B CA 1
ATOM 2186 C C . TRP B 1 48 ? -3.525 -11.367 -1.212 1 94.81 48 TRP B C 1
ATOM 2188 O O . TRP B 1 48 ? -2.297 -11.375 -1.123 1 94.81 48 TRP B O 1
ATOM 2198 N N . ILE B 1 49 ? -4.184 -11.102 -2.35 1 96.44 49 ILE B N 1
ATOM 2199 C CA . ILE B 1 49 ? -3.436 -10.656 -3.521 1 96.44 49 ILE B CA 1
ATOM 2200 C C . ILE B 1 49 ? -2.713 -9.352 -3.203 1 96.44 49 ILE B C 1
ATOM 2202 O O . ILE B 1 49 ? -1.531 -9.195 -3.518 1 96.44 49 ILE B O 1
ATOM 2206 N N . ILE B 1 50 ? -3.406 -8.445 -2.543 1 97.56 50 ILE B N 1
ATOM 2207 C CA . ILE B 1 50 ? -2.832 -7.16 -2.152 1 97.56 50 ILE B CA 1
ATOM 2208 C C . ILE B 1 50 ? -1.626 -7.387 -1.244 1 97.56 50 ILE B C 1
ATOM 2210 O O . ILE B 1 50 ? -0.553 -6.824 -1.476 1 97.56 50 ILE B O 1
ATOM 2214 N N . ALA B 1 51 ? -1.838 -8.234 -0.253 1 97.38 51 ALA B N 1
ATOM 2215 C CA . ALA B 1 51 ? -0.805 -8.516 0.74 1 97.38 51 ALA B CA 1
ATOM 2216 C C . ALA B 1 51 ? 0.441 -9.102 0.084 1 97.38 51 ALA B C 1
ATOM 2218 O O . ALA B 1 51 ? 1.559 -8.641 0.337 1 97.38 51 ALA B O 1
ATOM 2219 N N . ASN B 1 52 ? 0.185 -10.086 -0.777 1 97.19 52 ASN B N 1
ATOM 2220 C CA . ASN B 1 52 ? 1.272 -10.773 -1.468 1 97.19 52 ASN B CA 1
ATOM 2221 C C . ASN B 1 52 ? 2.057 -9.82 -2.363 1 97.19 52 ASN B C 1
ATOM 2223 O O . ASN B 1 52 ? 3.285 -9.75 -2.285 1 97.19 52 ASN B O 1
ATOM 2227 N N . CYS B 1 53 ? 1.375 -9.055 -3.139 1 98.25 53 CYS B N 1
ATOM 2228 C CA . CYS B 1 53 ? 2.008 -8.18 -4.121 1 98.25 53 CYS B CA 1
ATOM 2229 C C . CYS B 1 53 ? 2.746 -7.039 -3.436 1 98.25 53 CYS B C 1
ATOM 2231 O O . CYS B 1 53 ? 3.818 -6.629 -3.883 1 98.25 53 CYS B O 1
ATOM 2233 N N . LEU B 1 54 ? 2.178 -6.512 -2.342 1 98.19 54 LEU B N 1
ATOM 2234 C CA . LEU B 1 54 ? 2.859 -5.449 -1.607 1 98.19 54 LEU B CA 1
ATOM 2235 C C . LEU B 1 54 ? 4.207 -5.934 -1.077 1 98.19 54 LEU B C 1
ATOM 2237 O O . LEU B 1 54 ? 5.207 -5.223 -1.18 1 98.19 54 LEU B O 1
ATOM 2241 N N . GLY B 1 55 ? 4.223 -7.121 -0.536 1 98.19 55 GLY B N 1
ATOM 2242 C CA . GLY B 1 55 ? 5.469 -7.691 -0.047 1 98.19 55 GLY B CA 1
ATOM 2243 C C . GLY B 1 55 ? 6.535 -7.809 -1.12 1 98.19 55 GLY B C 1
ATOM 2244 O O . GLY B 1 55 ? 7.68 -7.398 -0.913 1 98.19 55 GLY B O 1
ATOM 2245 N N . TRP B 1 56 ? 6.145 -8.32 -2.266 1 98.12 56 TRP B N 1
ATOM 2246 C CA . TRP B 1 56 ? 7.109 -8.562 -3.332 1 98.12 56 TRP B CA 1
ATOM 2247 C C . TRP B 1 56 ? 7.539 -7.254 -3.986 1 98.12 56 TRP B C 1
ATOM 2249 O O . TRP B 1 56 ? 8.633 -7.16 -4.547 1 98.12 56 TRP B O 1
ATOM 2259 N N . ILE B 1 57 ? 6.715 -6.219 -3.898 1 98.12 57 ILE B N 1
ATOM 2260 C CA . ILE B 1 57 ? 7.125 -4.902 -4.379 1 98.12 57 ILE B CA 1
ATOM 2261 C C . ILE B 1 57 ? 8.234 -4.348 -3.488 1 98.12 57 ILE B C 1
ATOM 2263 O O . ILE B 1 57 ? 9.234 -3.836 -3.984 1 98.12 57 ILE B O 1
ATOM 2267 N N . VAL B 1 58 ? 8.047 -4.465 -2.162 1 97.44 58 VAL B N 1
ATOM 2268 C CA . VAL B 1 58 ? 9.07 -4.004 -1.227 1 97.44 58 VAL B CA 1
ATOM 2269 C C . VAL B 1 58 ? 10.344 -4.82 -1.411 1 97.44 58 VAL B C 1
ATOM 2271 O O . VAL B 1 58 ? 11.453 -4.273 -1.382 1 97.44 58 VAL B O 1
ATOM 2274 N N . TYR B 1 59 ? 10.172 -6.137 -1.6 1 97 59 TYR B N 1
ATOM 2275 C CA . TYR B 1 59 ? 11.312 -7 -1.912 1 97 59 TYR B CA 1
ATOM 2276 C C . TYR B 1 59 ? 12.023 -6.523 -3.172 1 97 59 TYR B C 1
ATOM 2278 O O . TYR B 1 59 ? 13.258 -6.523 -3.232 1 97 59 TYR B O 1
ATOM 2286 N N . GLY B 1 60 ? 11.25 -6.148 -4.145 1 95.94 60 GLY B N 1
ATOM 2287 C CA . GLY B 1 60 ? 11.805 -5.605 -5.375 1 95.94 60 GLY B CA 1
ATOM 2288 C C . GLY B 1 60 ? 12.57 -4.312 -5.164 1 95.94 60 GLY B C 1
ATOM 2289 O O . GLY B 1 60 ? 13.57 -4.059 -5.84 1 95.94 60 GLY B O 1
ATOM 2290 N N . CYS B 1 61 ? 12.102 -3.443 -4.25 1 94.44 61 CYS B N 1
ATOM 2291 C CA . CYS B 1 61 ? 12.836 -2.227 -3.922 1 94.44 61 CYS B CA 1
ATOM 2292 C C . CYS B 1 61 ? 14.242 -2.553 -3.426 1 94.44 61 CYS B C 1
ATOM 2294 O O . CYS B 1 61 ? 15.188 -1.815 -3.703 1 94.44 61 CYS B O 1
ATOM 2296 N N . HIS B 1 62 ? 14.328 -3.631 -2.713 1 94.62 62 HIS B N 1
ATOM 2297 C CA . HIS B 1 62 ? 15.594 -4.031 -2.121 1 94.62 62 HIS B CA 1
ATOM 2298 C C . HIS B 1 62 ? 16.5 -4.691 -3.156 1 94.62 62 HIS B C 1
ATOM 2300 O O . HIS B 1 62 ? 17.703 -4.406 -3.209 1 94.62 62 HIS B O 1
ATOM 2306 N N . THR B 1 63 ? 15.938 -5.582 -4.02 1 94.56 63 THR B N 1
ATOM 2307 C CA . THR B 1 63 ? 16.734 -6.387 -4.934 1 94.56 63 THR B CA 1
ATOM 2308 C C . THR B 1 63 ? 16.953 -5.656 -6.254 1 94.56 63 THR B C 1
ATOM 2310 O O . THR B 1 63 ? 17.875 -5.98 -7.012 1 94.56 63 THR B O 1
ATOM 2313 N N . GLY B 1 64 ? 16.062 -4.719 -6.535 1 94.44 64 GLY B N 1
ATOM 2314 C CA . GLY B 1 64 ? 16.125 -4.043 -7.82 1 94.44 64 GLY B CA 1
ATOM 2315 C C . GLY B 1 64 ? 15.672 -4.918 -8.977 1 94.44 64 GLY B C 1
ATOM 2316 O O . GLY B 1 64 ? 16 -4.641 -10.133 1 94.44 64 GLY B O 1
ATOM 2317 N N . ASP B 1 65 ? 14.969 -6.012 -8.734 1 94.88 65 ASP B N 1
ATOM 2318 C CA . ASP B 1 65 ? 14.539 -6.961 -9.75 1 94.88 65 ASP B CA 1
ATOM 2319 C C . ASP B 1 65 ? 13.344 -6.422 -10.539 1 94.88 65 ASP B C 1
ATOM 2321 O O . ASP B 1 65 ? 12.242 -6.285 -9.992 1 94.88 65 ASP B O 1
ATOM 2325 N N . TYR B 1 66 ? 13.508 -6.262 -11.789 1 93.06 66 TYR B N 1
ATOM 2326 C CA . TYR B 1 66 ? 12.523 -5.668 -12.688 1 93.06 66 TYR B CA 1
ATOM 2327 C C . TYR B 1 66 ? 11.281 -6.543 -12.781 1 93.06 66 TYR B C 1
ATOM 2329 O O . TYR B 1 66 ? 10.156 -6.035 -12.773 1 93.06 66 TYR B O 1
ATOM 2337 N N . TYR B 1 67 ? 11.516 -7.73 -12.984 1 95.81 67 TYR B N 1
ATOM 2338 C CA . TYR B 1 67 ? 10.43 -8.656 -13.266 1 95.81 67 TYR B CA 1
ATOM 2339 C C . TYR B 1 67 ? 9.539 -8.836 -12.047 1 95.81 67 TYR B C 1
ATOM 2341 O O . TYR B 1 67 ? 8.312 -8.844 -12.156 1 95.81 67 TYR B O 1
ATOM 2349 N N . VAL B 1 68 ? 10.172 -8.914 -10.898 1 96.19 68 VAL B N 1
ATOM 2350 C CA . VAL B 1 68 ? 9.438 -9.031 -9.648 1 96.19 68 VAL B CA 1
ATOM 2351 C C . VAL B 1 68 ? 8.57 -7.789 -9.43 1 96.19 68 VAL B C 1
ATOM 2353 O O . VAL B 1 68 ? 7.402 -7.895 -9.062 1 96.19 68 VAL B O 1
ATOM 2356 N N . PHE B 1 69 ? 9.047 -6.602 -9.781 1 96.25 69 PHE B N 1
ATOM 2357 C CA . PHE B 1 69 ? 8.336 -5.34 -9.617 1 96.25 69 PHE B CA 1
ATOM 2358 C C . PHE B 1 69 ? 7.102 -5.293 -10.508 1 96.25 69 PHE B C 1
ATOM 2360 O O . PHE B 1 69 ? 5.992 -5.043 -10.031 1 96.25 69 PHE B O 1
ATOM 2367 N N . VAL B 1 70 ? 7.312 -5.559 -11.719 1 96.25 70 VAL B N 1
ATOM 2368 C CA . VAL B 1 70 ? 6.273 -5.34 -12.719 1 96.25 70 VAL B CA 1
ATOM 2369 C C . VAL B 1 70 ? 5.09 -6.262 -12.445 1 96.25 70 VAL B C 1
ATOM 2371 O O . VAL B 1 70 ? 3.941 -5.812 -12.406 1 96.25 70 VAL B O 1
ATOM 2374 N N . ALA B 1 71 ? 5.375 -7.547 -12.234 1 97.19 71 ALA B N 1
ATOM 2375 C CA . ALA B 1 71 ? 4.301 -8.5 -11.977 1 97.19 71 ALA B CA 1
ATOM 2376 C C . ALA B 1 71 ? 3.484 -8.102 -10.75 1 97.19 71 ALA B C 1
ATOM 2378 O O . ALA B 1 71 ? 2.254 -8.172 -10.773 1 97.19 71 ALA B O 1
ATOM 2379 N N . ASN B 1 72 ? 4.121 -7.633 -9.781 1 97.81 72 ASN B N 1
ATOM 2380 C CA . ASN B 1 72 ? 3.465 -7.426 -8.492 1 97.81 72 ASN B CA 1
ATOM 2381 C C . ASN B 1 72 ? 2.809 -6.051 -8.414 1 97.81 72 ASN B C 1
ATOM 2383 O O . ASN B 1 72 ? 1.817 -5.867 -7.707 1 97.81 72 ASN B O 1
ATOM 2387 N N . ILE B 1 73 ? 3.25 -5.008 -9.227 1 97.94 73 ILE B N 1
ATOM 2388 C CA . ILE B 1 73 ? 2.539 -3.736 -9.32 1 97.94 73 ILE B CA 1
ATOM 2389 C C . ILE B 1 73 ? 1.169 -3.957 -9.953 1 97.94 73 ILE B C 1
ATOM 2391 O O . ILE B 1 73 ? 0.16 -3.447 -9.461 1 97.94 73 ILE B O 1
ATOM 2395 N N . VAL B 1 74 ? 1.174 -4.762 -10.992 1 97.56 74 VAL B N 1
ATOM 2396 C CA . VAL B 1 74 ? -0.085 -5.059 -11.664 1 97.56 74 VAL B CA 1
ATOM 2397 C C . VAL B 1 74 ? -1.001 -5.844 -10.734 1 97.56 74 VAL B C 1
ATOM 2399 O O . VAL B 1 74 ? -2.178 -5.508 -10.578 1 97.56 74 VAL B O 1
ATOM 2402 N N . GLY B 1 75 ? -0.453 -6.828 -10.102 1 97.94 75 GLY B N 1
ATOM 2403 C CA . GLY B 1 75 ? -1.229 -7.621 -9.164 1 97.94 75 GLY B CA 1
ATOM 2404 C C . GLY B 1 75 ? -1.797 -6.805 -8.016 1 97.94 75 GLY B C 1
ATOM 2405 O O . GLY B 1 75 ? -2.951 -6.992 -7.629 1 97.94 75 GLY B O 1
ATOM 2406 N N . TYR B 1 76 ? -0.973 -5.949 -7.488 1 98.31 76 TYR B N 1
ATOM 2407 C CA . TYR B 1 76 ? -1.387 -5.094 -6.379 1 98.31 76 TYR B CA 1
ATOM 2408 C C . TYR B 1 76 ? -2.615 -4.273 -6.754 1 98.31 76 TYR B C 1
ATOM 2410 O O . TYR B 1 76 ? -3.58 -4.203 -5.992 1 98.31 76 TYR B O 1
ATOM 2418 N N . HIS B 1 77 ? -2.652 -3.691 -7.922 1 98.06 77 HIS B N 1
ATOM 2419 C CA . HIS B 1 77 ? -3.74 -2.814 -8.336 1 98.06 77 HIS B CA 1
ATOM 2420 C C . HIS B 1 77 ? -4.988 -3.613 -8.695 1 98.06 77 HIS B C 1
ATOM 2422 O O . HIS B 1 77 ? -6.109 -3.176 -8.422 1 98.06 77 HIS B O 1
ATOM 2428 N N . LEU B 1 78 ? -4.785 -4.723 -9.281 1 96.5 78 LEU B N 1
ATOM 2429 C CA . LEU B 1 78 ? -5.941 -5.578 -9.531 1 96.5 78 LEU B CA 1
ATOM 2430 C C . LEU B 1 78 ? -6.535 -6.082 -8.219 1 96.5 78 LEU B C 1
ATOM 2432 O O . LEU B 1 78 ? -7.758 -6.133 -8.062 1 96.5 78 LEU B O 1
ATOM 2436 N N . GLY B 1 79 ? -5.652 -6.461 -7.309 1 96.69 79 GLY B N 1
ATOM 2437 C CA . GLY B 1 79 ? -6.125 -6.844 -5.988 1 96.69 79 GLY B CA 1
ATOM 2438 C C . GLY B 1 79 ? -6.91 -5.75 -5.293 1 96.69 79 GLY B C 1
ATOM 2439 O O . GLY B 1 79 ? -7.949 -6.016 -4.688 1 96.69 79 GLY B O 1
ATOM 2440 N N . LEU B 1 80 ? -6.359 -4.555 -5.363 1 96.5 80 LEU B N 1
ATOM 2441 C CA . LEU B 1 80 ? -7.062 -3.41 -4.797 1 96.5 80 LEU B CA 1
ATOM 2442 C C . LEU B 1 80 ? -8.438 -3.24 -5.441 1 96.5 80 LEU B C 1
ATOM 2444 O O . LEU B 1 80 ? -9.438 -3.055 -4.742 1 96.5 80 LEU B O 1
ATOM 2448 N N . PHE B 1 81 ? -8.484 -3.357 -6.711 1 94.06 81 PHE B N 1
ATOM 2449 C CA . PHE B 1 81 ? -9.734 -3.201 -7.445 1 94.06 81 PHE B CA 1
ATOM 2450 C C . PHE B 1 81 ? -10.742 -4.266 -7.031 1 94.06 81 PHE B C 1
ATOM 2452 O O . PHE B 1 81 ? -11.898 -3.955 -6.75 1 94.06 81 PHE B O 1
ATOM 2459 N N . TYR B 1 82 ? -10.32 -5.469 -6.961 1 93.69 82 TYR B N 1
ATOM 2460 C CA . TYR B 1 82 ? -11.211 -6.57 -6.602 1 93.69 82 TYR B CA 1
ATOM 2461 C C . TYR B 1 82 ? -11.727 -6.41 -5.176 1 93.69 82 TYR B C 1
ATOM 2463 O O . TYR B 1 82 ? -12.914 -6.598 -4.914 1 93.69 82 TYR B O 1
ATOM 2471 N N . THR B 1 83 ? -10.836 -6.094 -4.312 1 93.38 83 THR B N 1
ATOM 2472 C CA . THR B 1 83 ? -11.195 -5.98 -2.902 1 93.38 83 THR B CA 1
ATOM 2473 C C . THR B 1 83 ? -12.156 -4.82 -2.68 1 93.38 83 THR B C 1
ATOM 2475 O O . THR B 1 83 ? -13.195 -4.98 -2.031 1 93.38 83 THR B O 1
ATOM 2478 N N . LEU B 1 84 ? -11.898 -3.699 -3.248 1 91 84 LEU B N 1
ATOM 2479 C CA . LEU B 1 84 ? -12.75 -2.525 -3.08 1 91 84 LEU B CA 1
ATOM 2480 C C . LEU B 1 84 ? -14.125 -2.758 -3.693 1 91 84 LEU B C 1
ATOM 2482 O O . LEU B 1 84 ? -15.141 -2.346 -3.125 1 91 84 LEU B O 1
ATOM 2486 N N . SER B 1 85 ? -14.141 -3.41 -4.809 1 87.5 85 SER B N 1
ATOM 2487 C CA . SER B 1 85 ? -15.406 -3.715 -5.469 1 87.5 85 SER B CA 1
ATOM 2488 C C . SER B 1 85 ? -16.234 -4.688 -4.645 1 87.5 85 SER B C 1
ATOM 2490 O O . SER B 1 85 ? -17.469 -4.582 -4.602 1 87.5 85 SER B O 1
ATOM 2492 N N . SER B 1 86 ? -15.555 -5.543 -3.961 1 87.88 86 SER B N 1
ATOM 2493 C CA . SER B 1 86 ? -16.266 -6.582 -3.219 1 87.88 86 SER B CA 1
ATOM 2494 C C . SER B 1 86 ? -16.703 -6.086 -1.848 1 87.88 86 SER B C 1
ATOM 2496 O O . SER B 1 86 ? -17.578 -6.68 -1.214 1 87.88 86 SER B O 1
ATOM 2498 N N . LEU B 1 87 ? -16.141 -5.027 -1.418 1 87 87 LEU B N 1
ATOM 2499 C CA . LEU B 1 87 ? -16.516 -4.477 -0.122 1 87 87 LEU B CA 1
ATOM 2500 C C . LEU B 1 87 ? -17.922 -3.873 -0.179 1 87 87 LEU B C 1
ATOM 2502 O O . LEU B 1 87 ? -18.625 -3.816 0.837 1 87 87 LEU B O 1
ATOM 2506 N N . HIS B 1 88 ? -18.312 -3.479 -1.311 1 77.69 88 HIS B N 1
ATOM 2507 C CA . HIS B 1 88 ? -19.594 -2.826 -1.488 1 77.69 88 HIS B CA 1
ATOM 2508 C C . HIS B 1 88 ? -20.75 -3.82 -1.316 1 77.69 88 HIS B C 1
ATOM 2510 O O . HIS B 1 88 ? -21.766 -3.492 -0.718 1 77.69 88 HIS B O 1
ATOM 2516 N N . TYR B 1 89 ? -20.578 -4.988 -1.785 1 75.06 89 TYR B N 1
ATOM 2517 C CA . TYR B 1 89 ? -21.672 -5.945 -1.79 1 75.06 89 TYR B CA 1
ATOM 2518 C C . TYR B 1 89 ? -21.344 -7.164 -0.935 1 75.06 89 TYR B C 1
ATOM 2520 O O . TYR B 1 89 ? -22.094 -8.141 -0.921 1 75.06 89 TYR B O 1
ATOM 2528 N N . GLY B 1 90 ? -20.25 -7.035 -0.219 1 76.38 90 GLY B N 1
ATOM 2529 C CA . GLY B 1 90 ? -19.812 -8.18 0.563 1 76.38 90 GLY B CA 1
ATOM 2530 C C . GLY B 1 90 ? -20.484 -8.266 1.923 1 76.38 90 GLY B C 1
ATOM 2531 O O . GLY B 1 90 ? -21.156 -7.324 2.344 1 76.38 90 GLY B O 1
ATOM 2532 N N . SER B 1 91 ? -20.359 -9.469 2.482 1 82.31 91 SER B N 1
ATOM 2533 C CA . SER B 1 91 ? -20.859 -9.711 3.83 1 82.31 91 SER B CA 1
ATOM 2534 C C . SER B 1 91 ? -20.031 -8.961 4.871 1 82.31 91 SER B C 1
ATOM 2536 O O . SER B 1 91 ? -18.938 -8.508 4.578 1 82.31 91 SER B O 1
ATOM 2538 N N . ASP B 1 92 ? -20.547 -8.758 6.078 1 83.88 92 ASP B N 1
ATOM 2539 C CA . ASP B 1 92 ? -19.812 -8.133 7.18 1 83.88 92 ASP B CA 1
ATOM 2540 C C . ASP B 1 92 ? -18.562 -8.914 7.531 1 83.88 92 ASP B C 1
ATOM 2542 O O . ASP B 1 92 ? -17.531 -8.336 7.906 1 83.88 92 ASP B O 1
ATOM 2546 N N . LYS B 1 93 ? -18.734 -10.172 7.383 1 87.12 93 LYS B N 1
ATOM 2547 C CA . LYS B 1 93 ? -17.578 -11.023 7.676 1 87.12 93 LYS B CA 1
ATOM 2548 C C . LYS B 1 93 ? -16.438 -10.766 6.691 1 87.12 93 LYS B C 1
ATOM 2550 O O . LYS B 1 93 ? -15.281 -10.664 7.09 1 87.12 93 LYS B O 1
ATOM 2555 N N . PHE B 1 94 ? -16.734 -10.664 5.461 1 87.5 94 PHE B N 1
ATOM 2556 C CA . PHE B 1 94 ? -15.719 -10.367 4.453 1 87.5 94 PHE B CA 1
ATOM 2557 C C . PHE B 1 94 ? -15.07 -9.016 4.715 1 87.5 94 PHE B C 1
ATOM 2559 O O . PHE B 1 94 ? -13.852 -8.883 4.645 1 87.5 94 PHE B O 1
ATOM 2566 N N . ARG B 1 95 ? -15.867 -8.117 5.051 1 88.69 95 ARG B N 1
ATOM 2567 C CA . ARG B 1 95 ? -15.375 -6.758 5.273 1 88.69 95 ARG B CA 1
ATOM 2568 C C . ARG B 1 95 ? -14.359 -6.727 6.414 1 88.69 95 ARG B C 1
ATOM 2570 O O . ARG B 1 95 ? -13.281 -6.148 6.277 1 88.69 95 ARG B O 1
ATOM 2577 N N . THR B 1 96 ? -14.734 -7.34 7.453 1 90.81 96 THR B N 1
ATOM 2578 C CA . THR B 1 96 ? -13.859 -7.348 8.625 1 90.81 96 THR B CA 1
ATOM 2579 C C . THR B 1 96 ? -12.594 -8.148 8.344 1 90.81 96 THR B C 1
ATOM 2581 O O . THR B 1 96 ? -11.492 -7.703 8.672 1 90.81 96 THR B O 1
ATOM 2584 N N . THR B 1 97 ? -12.742 -9.266 7.707 1 92.31 97 THR B N 1
ATOM 2585 C CA . THR B 1 97 ? -11.594 -10.109 7.41 1 92.31 97 THR B CA 1
ATOM 2586 C C . THR B 1 97 ? -10.664 -9.43 6.418 1 92.31 97 THR B C 1
ATOM 2588 O O . THR B 1 97 ? -9.438 -9.453 6.586 1 92.31 97 THR B O 1
ATOM 2591 N N . ALA B 1 98 ? -11.25 -8.852 5.402 1 93.19 98 ALA B N 1
ATOM 2592 C CA . ALA B 1 98 ? -10.461 -8.141 4.406 1 93.19 98 ALA B CA 1
ATOM 2593 C C . ALA B 1 98 ? -9.656 -7.012 5.051 1 93.19 98 ALA B C 1
ATOM 2595 O O . ALA B 1 98 ? -8.477 -6.832 4.746 1 93.19 98 ALA B O 1
ATOM 2596 N N . ALA B 1 99 ? -10.273 -6.305 5.977 1 93.44 99 ALA B N 1
ATOM 2597 C CA . ALA B 1 99 ? -9.609 -5.207 6.676 1 93.44 99 ALA B CA 1
ATOM 2598 C C . ALA B 1 99 ? -8.445 -5.715 7.52 1 93.44 99 ALA B C 1
ATOM 2600 O O . ALA B 1 99 ? -7.359 -5.133 7.504 1 93.44 99 ALA B O 1
ATOM 2601 N N . VAL B 1 100 ? -8.672 -6.773 8.172 1 95.12 100 VAL B N 1
ATOM 2602 C CA . VAL B 1 100 ? -7.648 -7.352 9.031 1 95.12 100 VAL B CA 1
ATOM 2603 C C . VAL B 1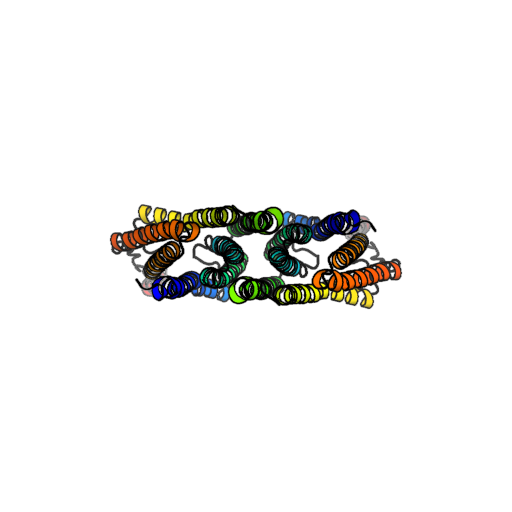 100 ? -6.465 -7.82 8.188 1 95.12 100 VAL B C 1
ATOM 2605 O O . VAL B 1 100 ? -5.309 -7.605 8.555 1 95.12 100 VAL B O 1
ATOM 2608 N N . ILE B 1 101 ? -6.75 -8.406 7.078 1 95.62 101 ILE B N 1
ATOM 2609 C CA . ILE B 1 101 ? -5.707 -8.922 6.195 1 95.62 101 ILE B CA 1
ATOM 2610 C C . ILE B 1 101 ? -4.871 -7.762 5.656 1 95.62 101 ILE B C 1
ATOM 2612 O O . ILE B 1 101 ? -3.643 -7.781 5.734 1 95.62 101 ILE B O 1
ATOM 2616 N N . VAL B 1 102 ? -5.527 -6.77 5.148 1 96.56 102 VAL B N 1
ATOM 2617 C CA . VAL B 1 102 ? -4.828 -5.656 4.512 1 96.56 102 VAL B CA 1
ATOM 2618 C C . VAL B 1 102 ? -4.047 -4.871 5.559 1 96.56 102 VAL B C 1
ATOM 2620 O O . VAL B 1 102 ? -2.875 -4.547 5.355 1 96.56 102 VAL B O 1
ATOM 2623 N N . LEU B 1 103 ? -4.664 -4.602 6.719 1 96.81 103 LEU B N 1
ATOM 2624 C CA . LEU B 1 103 ? -4.004 -3.857 7.785 1 96.81 103 LEU B CA 1
ATOM 2625 C C . LEU B 1 103 ? -2.854 -4.664 8.383 1 96.81 103 LEU B C 1
ATOM 2627 O O . LEU B 1 103 ? -1.742 -4.152 8.531 1 96.81 103 LEU B O 1
ATOM 2631 N N . GLY B 1 104 ? -3.129 -5.902 8.656 1 97.06 104 GLY B N 1
ATOM 2632 C CA . GLY B 1 104 ? -2.121 -6.742 9.281 1 97.06 104 GLY B CA 1
ATOM 2633 C C . GLY B 1 104 ? -0.927 -7.012 8.383 1 97.06 104 GLY B C 1
ATOM 2634 O O . GLY B 1 104 ? 0.221 -6.887 8.812 1 97.06 104 GLY B O 1
ATOM 2635 N N . SER B 1 105 ? -1.182 -7.375 7.145 1 97 105 SER B N 1
ATOM 2636 C CA . SER B 1 105 ? -0.1 -7.715 6.227 1 97 105 SER B CA 1
ATOM 2637 C C . SER B 1 105 ? 0.714 -6.48 5.852 1 97 105 SER B C 1
ATOM 2639 O O . SER B 1 105 ? 1.938 -6.551 5.73 1 97 105 SER B O 1
ATOM 2641 N N . SER B 1 106 ? -0 -5.352 5.598 1 97.69 106 SER B N 1
ATOM 2642 C CA . SER B 1 106 ? 0.751 -4.145 5.277 1 97.69 106 SER B CA 1
ATOM 2643 C C . SER B 1 106 ? 1.601 -3.689 6.461 1 97.69 106 SER B C 1
ATOM 2645 O O . SER B 1 106 ? 2.693 -3.15 6.273 1 97.69 106 SER B O 1
ATOM 2647 N N . PHE B 1 107 ? 1.113 -3.865 7.68 1 97.88 107 PHE B N 1
ATOM 2648 C CA . PHE B 1 107 ? 1.913 -3.533 8.852 1 97.88 107 PHE B CA 1
ATOM 2649 C C . PHE B 1 107 ? 3.18 -4.379 8.898 1 97.88 107 PHE B C 1
ATOM 2651 O O . PHE B 1 107 ? 4.273 -3.855 9.133 1 97.88 107 PHE B O 1
ATOM 2658 N N . LEU B 1 108 ? 2.986 -5.613 8.641 1 97.69 108 LEU B N 1
ATOM 2659 C CA . LEU B 1 108 ? 4.113 -6.539 8.648 1 97.69 108 LEU B CA 1
ATOM 2660 C C . LEU B 1 108 ? 5.125 -6.172 7.566 1 97.69 108 LEU B C 1
ATOM 2662 O O . LEU B 1 108 ? 6.324 -6.09 7.832 1 97.69 108 LEU B O 1
ATOM 2666 N N . VAL B 1 109 ? 4.68 -5.883 6.387 1 98.25 109 VAL B N 1
ATOM 2667 C CA . VAL B 1 109 ? 5.535 -5.594 5.242 1 98.25 109 VAL B CA 1
ATOM 2668 C C . VAL B 1 109 ? 6.234 -4.254 5.449 1 98.25 109 VAL B C 1
ATOM 2670 O O . VAL B 1 109 ? 7.453 -4.148 5.277 1 98.25 109 VAL B O 1
ATOM 2673 N N . LEU B 1 110 ? 5.52 -3.227 5.875 1 97.94 110 LEU B N 1
ATOM 2674 C CA . LEU B 1 110 ? 6.078 -1.884 5.965 1 97.94 110 LEU B CA 1
ATOM 2675 C C . LEU B 1 110 ? 7.004 -1.763 7.172 1 97.94 110 LEU B C 1
ATOM 2677 O O . LEU B 1 110 ? 7.996 -1.032 7.129 1 97.94 110 LEU B O 1
ATOM 2681 N N . THR B 1 111 ? 6.715 -2.473 8.25 1 97.25 111 THR B N 1
ATOM 2682 C CA . THR B 1 111 ? 7.637 -2.498 9.383 1 97.25 111 THR B CA 1
ATOM 2683 C C . THR B 1 111 ? 8.93 -3.219 9.008 1 97.25 111 THR B C 1
ATOM 2685 O O . THR B 1 111 ? 10.016 -2.803 9.414 1 97.25 111 THR B O 1
ATOM 2688 N N . SER B 1 112 ? 8.812 -4.32 8.25 1 97.62 112 SER B N 1
ATOM 2689 C CA . SER B 1 112 ? 10.023 -4.992 7.789 1 97.62 112 SER B CA 1
ATOM 2690 C C . SER B 1 112 ? 10.836 -4.09 6.863 1 97.62 112 SER B C 1
ATOM 2692 O O . SER B 1 112 ? 12.062 -4.133 6.871 1 97.62 112 SER B O 1
ATOM 2694 N N . ALA B 1 113 ? 10.117 -3.322 6.023 1 96.94 113 ALA B N 1
ATOM 2695 C CA . ALA B 1 113 ? 10.805 -2.338 5.191 1 96.94 113 ALA B CA 1
ATOM 2696 C C . ALA B 1 113 ? 11.555 -1.323 6.051 1 96.94 113 ALA B C 1
ATOM 2698 O O . ALA B 1 113 ? 12.695 -0.972 5.75 1 96.94 113 ALA B O 1
ATOM 2699 N N . PHE B 1 114 ? 10.922 -0.872 7.125 1 97.25 114 PHE B N 1
ATOM 2700 C CA . PHE B 1 114 ? 11.555 0.054 8.062 1 97.25 114 PHE B CA 1
ATOM 2701 C C . PHE B 1 114 ? 12.828 -0.543 8.633 1 97.25 114 PHE B C 1
ATOM 2703 O O . PHE B 1 114 ? 13.875 0.112 8.656 1 97.25 114 PHE B O 1
ATOM 2710 N N . VAL B 1 115 ? 12.766 -1.791 9.039 1 96.31 115 VAL B N 1
ATOM 2711 C CA . VAL B 1 115 ? 13.906 -2.471 9.633 1 96.31 115 VAL B CA 1
ATOM 2712 C C . VAL B 1 115 ? 15.031 -2.584 8.609 1 96.31 115 VAL B C 1
ATOM 2714 O O . VAL B 1 115 ? 16.188 -2.252 8.906 1 96.31 115 VAL B O 1
ATOM 2717 N N . VAL B 1 116 ? 14.742 -2.932 7.418 1 96.19 116 VAL B N 1
ATOM 2718 C CA . VAL B 1 116 ? 15.734 -3.254 6.395 1 96.19 116 VAL B CA 1
ATOM 2719 C C . VAL B 1 116 ? 16.344 -1.968 5.84 1 96.19 116 VAL B C 1
ATOM 2721 O O . VAL B 1 116 ? 17.562 -1.865 5.691 1 96.19 116 VAL B O 1
ATOM 2724 N N . PHE B 1 117 ? 15.547 -0.963 5.57 1 95.12 117 PHE B N 1
ATOM 2725 C CA . PHE B 1 117 ? 16.016 0.208 4.844 1 95.12 117 PHE B CA 1
ATOM 2726 C C . PHE B 1 117 ? 16.531 1.276 5.805 1 95.12 117 PHE B C 1
ATOM 2728 O O . PHE B 1 117 ? 17.453 2.025 5.484 1 95.12 117 PHE B O 1
ATOM 2735 N N . ALA B 1 118 ? 15.969 1.339 6.973 1 93.44 118 ALA B N 1
ATOM 2736 C CA . ALA B 1 118 ? 16.328 2.416 7.891 1 93.44 118 ALA B CA 1
ATOM 2737 C C . ALA B 1 118 ? 17.281 1.917 8.977 1 93.44 118 ALA B C 1
ATOM 2739 O O . ALA B 1 118 ? 18.281 2.57 9.281 1 93.44 118 ALA B O 1
ATOM 2740 N N . ILE B 1 119 ? 17 0.757 9.531 1 94.06 119 ILE B N 1
ATOM 2741 C CA . ILE B 1 119 ? 17.797 0.279 10.656 1 94.06 119 ILE B CA 1
ATOM 2742 C C . ILE B 1 119 ? 19.031 -0.448 10.133 1 94.06 119 ILE B C 1
ATOM 2744 O O . ILE B 1 119 ? 20.156 -0.1 10.5 1 94.06 119 ILE B O 1
ATOM 2748 N N . LEU B 1 120 ? 18.875 -1.426 9.172 1 93.81 120 LEU B N 1
ATOM 2749 C CA . LEU B 1 120 ? 19.984 -2.232 8.664 1 93.81 120 LEU B CA 1
ATOM 2750 C C . LEU B 1 120 ? 20.688 -1.52 7.52 1 93.81 120 LEU B C 1
ATOM 2752 O O . LEU B 1 120 ? 21.812 -1.893 7.148 1 93.81 120 LEU B O 1
ATOM 2756 N N . ARG B 1 121 ? 20.016 -0.505 6.988 1 90.75 121 ARG B N 1
ATOM 2757 C CA . ARG B 1 121 ? 20.578 0.235 5.855 1 90.75 121 ARG B CA 1
ATOM 2758 C C . ARG B 1 121 ? 20.984 -0.71 4.734 1 90.75 121 ARG B C 1
ATOM 2760 O O . ARG B 1 121 ? 22.078 -0.588 4.184 1 90.75 121 ARG B O 1
ATOM 2767 N N . GLN B 1 122 ? 20.188 -1.72 4.582 1 85.94 122 GLN B N 1
ATOM 2768 C CA . GLN B 1 122 ? 20.312 -2.693 3.502 1 85.94 122 GLN B CA 1
ATOM 2769 C C . GLN B 1 122 ? 21.516 -3.609 3.727 1 85.94 122 GLN B C 1
ATOM 2771 O O . GLN B 1 122 ? 21.953 -4.297 2.805 1 85.94 122 GLN B O 1
ATOM 2776 N N . ALA B 1 123 ? 22.047 -3.584 4.992 1 87.38 123 ALA B N 1
ATOM 2777 C CA . ALA B 1 123 ? 23.094 -4.535 5.348 1 87.38 123 ALA B CA 1
ATOM 2778 C C . ALA B 1 123 ? 22.5 -5.902 5.684 1 87.38 123 ALA B C 1
ATOM 2780 O O . ALA B 1 123 ? 21.297 -6.027 5.898 1 87.38 123 ALA B O 1
ATOM 2781 N N . GLN B 1 124 ? 23.359 -6.98 5.594 1 88.88 124 GLN B N 1
ATOM 2782 C CA . GLN B 1 124 ? 22.922 -8.328 5.941 1 88.88 124 GLN B CA 1
ATOM 2783 C C . GLN B 1 124 ? 22.375 -8.375 7.367 1 88.88 124 GLN B C 1
ATOM 2785 O O . GLN B 1 124 ? 22.906 -7.703 8.258 1 88.88 124 GLN B O 1
ATOM 2790 N N . PRO B 1 125 ? 21.234 -9.062 7.523 1 93.06 125 PRO B N 1
ATOM 2791 C CA . PRO B 1 125 ? 20.562 -9.984 6.609 1 93.06 125 PRO B CA 1
ATOM 2792 C C . PRO B 1 125 ? 19.312 -9.367 5.973 1 93.06 125 PRO B C 1
ATOM 2794 O O . PRO B 1 125 ? 18.219 -9.945 6.051 1 93.06 125 PRO B O 1
ATOM 2797 N N . SER B 1 126 ? 19.375 -8.273 5.297 1 93.94 126 SER B N 1
ATOM 2798 C CA . SER B 1 126 ? 18.266 -7.488 4.773 1 93.94 126 SER B CA 1
ATOM 2799 C C . SER B 1 126 ? 17.391 -8.312 3.834 1 93.94 126 SER B C 1
ATOM 2801 O O . SER B 1 126 ? 16.172 -8.32 3.955 1 93.94 126 SER B O 1
ATOM 2803 N N . LYS B 1 127 ? 18.031 -9.117 2.98 1 93.94 127 LYS B N 1
ATOM 2804 C CA . LYS B 1 127 ? 17.266 -9.922 2.025 1 93.94 127 LYS B CA 1
ATOM 2805 C C . LYS B 1 127 ? 16.484 -11.023 2.734 1 93.94 127 LYS B C 1
ATOM 2807 O O . LYS B 1 127 ? 15.352 -11.32 2.365 1 93.94 127 LYS B O 1
ATOM 2812 N N . THR B 1 128 ? 17.047 -11.594 3.727 1 95.69 128 THR B N 1
ATOM 2813 C CA . THR B 1 128 ? 16.422 -12.672 4.488 1 95.69 128 THR B CA 1
ATOM 2814 C C . THR B 1 128 ? 15.188 -12.148 5.23 1 95.69 128 THR B C 1
ATOM 2816 O O . THR B 1 128 ? 14.164 -12.828 5.289 1 95.69 128 THR B O 1
ATOM 2819 N N . VAL B 1 129 ? 15.312 -10.945 5.754 1 96.06 129 VAL B N 1
ATOM 2820 C CA . VAL B 1 129 ? 14.195 -10.359 6.488 1 96.06 129 VAL B CA 1
ATOM 2821 C C . VAL B 1 129 ? 13.016 -10.133 5.547 1 96.06 129 VAL B C 1
ATOM 2823 O O . VAL B 1 129 ? 11.914 -10.625 5.793 1 96.06 129 VAL B O 1
ATOM 2826 N N . LEU B 1 130 ? 13.211 -9.477 4.469 1 97.06 130 LEU B N 1
ATOM 2827 C CA . LEU B 1 130 ? 12.148 -9.156 3.521 1 97.06 130 LEU B CA 1
ATOM 2828 C C . LEU B 1 130 ? 11.625 -10.422 2.848 1 97.06 130 LEU B C 1
ATOM 2830 O O . LEU B 1 130 ? 10.414 -10.602 2.709 1 97.06 130 LEU B O 1
ATOM 2834 N N . GLY B 1 131 ? 12.555 -11.312 2.447 1 97.5 131 GLY B N 1
ATOM 2835 C CA . GLY B 1 131 ? 12.156 -12.555 1.8 1 97.5 131 GLY B CA 1
ATOM 2836 C C . GLY B 1 131 ? 11.297 -13.445 2.682 1 97.5 131 GLY B C 1
ATOM 2837 O O . GLY B 1 131 ? 10.312 -14.016 2.221 1 97.5 131 GLY B O 1
ATOM 2838 N N . SER B 1 132 ? 11.648 -13.547 3.928 1 97.62 132 SER B N 1
ATOM 2839 C CA . SER B 1 132 ? 10.898 -14.375 4.863 1 97.62 132 SER B CA 1
ATOM 2840 C C . SER B 1 132 ? 9.484 -13.844 5.059 1 97.62 132 SER B C 1
ATOM 2842 O O . SER B 1 132 ? 8.531 -14.625 5.156 1 97.62 132 SER B O 1
ATOM 2844 N N . VAL B 1 133 ? 9.344 -12.539 5.148 1 97.5 133 VAL B N 1
ATOM 2845 C CA . VAL B 1 133 ? 8.031 -11.922 5.293 1 97.5 133 VAL B CA 1
ATOM 2846 C C . VAL B 1 133 ? 7.191 -12.203 4.051 1 97.5 133 VAL B C 1
ATOM 2848 O O . VAL B 1 133 ? 6.016 -12.555 4.156 1 97.5 133 VAL B O 1
ATOM 2851 N N . CYS B 1 134 ? 7.738 -12.094 2.85 1 97.38 134 CYS B N 1
ATOM 2852 C CA . CYS B 1 134 ? 7.043 -12.352 1.594 1 97.38 134 CYS B CA 1
ATOM 2853 C C . CYS B 1 134 ? 6.578 -13.797 1.507 1 97.38 134 CYS B C 1
ATOM 2855 O O . CYS B 1 134 ? 5.422 -14.062 1.172 1 97.38 134 CYS B O 1
ATOM 2857 N N . VAL B 1 135 ? 7.469 -14.695 1.891 1 96.88 135 VAL B N 1
ATOM 2858 C CA . VAL B 1 135 ? 7.152 -16.109 1.803 1 96.88 135 VAL B CA 1
ATOM 2859 C C . VAL B 1 135 ? 6.086 -16.469 2.834 1 96.88 135 VAL B C 1
ATOM 2861 O O . VAL B 1 135 ? 5.188 -17.281 2.557 1 96.88 135 VAL B O 1
ATOM 2864 N N . PHE B 1 136 ? 6.215 -15.898 4 1 96.62 136 PHE B N 1
ATOM 2865 C CA . PHE B 1 136 ? 5.219 -16.109 5.043 1 96.62 136 PHE B CA 1
ATOM 2866 C C . PHE B 1 136 ? 3.83 -15.711 4.559 1 96.62 136 PHE B C 1
ATOM 2868 O O . PHE B 1 136 ? 2.871 -16.469 4.707 1 96.62 136 PHE B O 1
ATOM 2875 N N . ILE B 1 137 ? 3.688 -14.586 3.957 1 96.56 137 ILE B N 1
ATOM 2876 C CA . ILE B 1 137 ? 2.414 -14.094 3.445 1 96.56 137 ILE B CA 1
ATOM 2877 C C . ILE B 1 137 ? 1.947 -14.969 2.287 1 96.56 137 ILE B C 1
ATOM 2879 O O . ILE B 1 137 ? 0.765 -15.312 2.195 1 96.56 137 ILE B O 1
ATOM 2883 N N . LEU B 1 138 ? 2.846 -15.367 1.456 1 95 138 LEU B N 1
ATOM 2884 C CA . LEU B 1 138 ? 2.529 -16.188 0.291 1 95 138 LEU B CA 1
ATOM 2885 C C . LEU B 1 138 ? 1.969 -17.547 0.713 1 95 138 LEU B C 1
ATOM 2887 O O . LEU B 1 138 ? 0.993 -18.031 0.132 1 95 138 LEU B O 1
ATOM 2891 N N . VAL B 1 139 ? 2.557 -18.109 1.715 1 90.19 139 VAL B N 1
ATOM 2892 C CA . VAL B 1 139 ? 2.109 -19.406 2.203 1 90.19 139 VAL B CA 1
ATOM 2893 C C . VAL B 1 139 ? 0.688 -19.297 2.75 1 90.19 139 VAL B C 1
ATOM 2895 O O . VAL B 1 139 ? -0.144 -20.172 2.525 1 90.19 139 VAL B O 1
ATOM 2898 N N . ILE B 1 140 ? 0.394 -18.234 3.406 1 90.56 140 ILE B N 1
ATOM 2899 C CA . ILE B 1 140 ? -0.958 -18 3.904 1 90.56 140 ILE B CA 1
ATOM 2900 C C . ILE B 1 140 ? -1.913 -17.797 2.73 1 90.56 140 ILE B C 1
ATOM 2902 O O . ILE B 1 140 ? -3.033 -18.312 2.738 1 90.56 140 ILE B O 1
ATOM 2906 N N . PHE B 1 141 ? -1.397 -17.047 1.784 1 91.12 141 PHE B N 1
ATOM 2907 C CA . PHE B 1 141 ? -2.176 -16.828 0.574 1 91.12 141 PHE B CA 1
ATOM 2908 C C . PHE B 1 141 ? -2.568 -18.141 -0.079 1 91.12 141 PHE B C 1
ATOM 2910 O O . PHE B 1 141 ? -3.672 -18.281 -0.611 1 91.12 141 PHE B O 1
ATOM 2917 N N . TYR B 1 142 ? -1.763 -19.203 0.025 1 87.81 142 TYR B N 1
ATOM 2918 C CA . TYR B 1 142 ? -2.004 -20.516 -0.575 1 87.81 142 TYR B CA 1
ATOM 2919 C C . TYR B 1 142 ? -3.037 -21.297 0.224 1 87.81 142 TYR B C 1
ATOM 2921 O O . TYR B 1 142 ? -3.562 -22.312 -0.252 1 87.81 142 TYR B O 1
ATOM 2929 N N . ALA B 1 143 ? -3.33 -20.781 1.425 1 82.56 143 ALA B N 1
ATOM 2930 C CA . ALA B 1 143 ? -4.367 -21.453 2.213 1 82.56 143 ALA B CA 1
ATOM 2931 C C . ALA B 1 143 ? -5.707 -21.438 1.479 1 82.56 143 ALA B C 1
ATOM 2933 O O . ALA B 1 143 ? -6.504 -22.359 1.606 1 82.56 143 ALA B O 1
ATOM 2934 N N . SER B 1 144 ? -5.879 -20.438 0.731 1 79.56 144 SER B N 1
ATOM 2935 C CA . SER B 1 144 ? -7.141 -20.312 0.011 1 79.56 144 SER B CA 1
ATOM 2936 C C . SER B 1 144 ? -7.297 -21.406 -1.037 1 79.56 144 SER B C 1
ATOM 2938 O O . SER B 1 144 ? -8.289 -22.141 -1.031 1 79.56 144 SER B O 1
ATOM 2940 N N . PRO B 1 145 ? -6.422 -21.625 -1.925 1 77.69 145 PRO B N 1
ATOM 2941 C CA . PRO B 1 145 ? -6.555 -22.734 -2.875 1 77.69 145 PRO B CA 1
ATOM 2942 C C . PRO B 1 145 ? -6.555 -24.094 -2.191 1 77.69 145 PRO B C 1
ATOM 2944 O O . PRO B 1 145 ? -7.18 -25.047 -2.686 1 77.69 145 PRO B O 1
ATOM 2947 N N . LEU B 1 146 ? -5.922 -24.188 -1.026 1 81.5 146 LEU B N 1
ATOM 2948 C CA . LEU B 1 146 ? -5.902 -25.453 -0.288 1 81.5 146 LEU B CA 1
ATOM 2949 C C . LEU B 1 146 ? -7.289 -25.781 0.256 1 81.5 146 LEU B C 1
ATOM 2951 O O . LEU B 1 146 ? -7.711 -26.938 0.222 1 81.5 146 LEU B O 1
ATOM 2955 N N . SER B 1 147 ? -7.93 -24.766 0.678 1 80.81 147 SER B N 1
ATOM 2956 C CA . SER B 1 147 ? -9.297 -24.953 1.15 1 80.81 147 SER B CA 1
ATOM 2957 C C . SER B 1 147 ? -10.219 -25.359 0.012 1 80.81 147 SER B C 1
ATOM 2959 O O . SER B 1 147 ? -11.109 -26.203 0.196 1 80.81 147 SER B O 1
ATOM 2961 N N . ASP B 1 148 ? -10.039 -24.797 -1.091 1 81.94 148 ASP B N 1
ATOM 2962 C CA . ASP B 1 148 ? -10.82 -25.156 -2.27 1 81.94 148 ASP B CA 1
ATOM 2963 C C . ASP B 1 148 ? -10.562 -26.594 -2.682 1 81.94 148 ASP B C 1
ATOM 2965 O O . ASP B 1 148 ? -11.492 -27.328 -3.039 1 81.94 148 ASP B O 1
ATOM 2969 N N . LEU B 1 149 ? -9.367 -27 -2.604 1 86.38 149 LEU B N 1
ATOM 2970 C CA . LEU B 1 149 ? -8.992 -28.375 -2.963 1 86.38 149 LEU B CA 1
ATOM 2971 C C . LEU B 1 149 ? -9.625 -29.375 -2.008 1 86.38 149 LEU B C 1
ATOM 2973 O O . LEU B 1 149 ? -10.117 -30.422 -2.438 1 86.38 149 LEU B O 1
ATOM 2977 N N . ALA B 1 150 ? -9.609 -28.984 -0.771 1 88.12 150 ALA B N 1
ATOM 2978 C CA . ALA B 1 150 ? -10.219 -29.859 0.23 1 88.12 150 ALA B CA 1
ATOM 2979 C C . ALA B 1 150 ? -11.703 -30.047 -0.046 1 88.12 150 ALA B C 1
ATOM 2981 O O . ALA B 1 150 ? -12.227 -31.156 0.066 1 88.12 150 ALA B O 1
ATOM 2982 N N . SER B 1 151 ? -12.305 -28.984 -0.446 1 86.69 151 SER B N 1
ATOM 2983 C CA . SER B 1 151 ? -13.727 -29.047 -0.762 1 86.69 151 SER B CA 1
ATOM 2984 C C . SER B 1 151 ? -13.984 -29.938 -1.98 1 86.69 151 SER B C 1
ATOM 2986 O O . SER B 1 151 ? -14.953 -30.688 -2.01 1 86.69 151 SER B O 1
ATOM 2988 N N . VAL B 1 152 ? -13.172 -29.875 -2.895 1 88.44 152 VAL B N 1
ATOM 2989 C CA . VAL B 1 152 ? -13.305 -30.641 -4.129 1 88.44 152 VAL B CA 1
ATOM 2990 C C . VAL B 1 152 ? -13.094 -32.125 -3.838 1 88.44 152 VAL B C 1
ATOM 2992 O O . VAL B 1 152 ? -13.812 -32.969 -4.363 1 88.44 152 VAL B O 1
ATOM 2995 N N . ILE B 1 153 ? -12.18 -32.406 -3.035 1 90.44 153 ILE B N 1
ATOM 2996 C CA . ILE B 1 153 ? -11.891 -33.781 -2.682 1 90.44 153 ILE B CA 1
ATOM 2997 C C . ILE B 1 153 ? -13.062 -34.375 -1.908 1 90.44 153 ILE B C 1
ATOM 2999 O O . ILE B 1 153 ? -13.484 -35.5 -2.174 1 90.44 153 ILE B O 1
ATOM 3003 N N . ARG B 1 154 ? -13.641 -33.562 -1.087 1 91.06 154 ARG B N 1
ATOM 3004 C CA . ARG B 1 154 ? -14.758 -34 -0.258 1 91.06 154 ARG B CA 1
ATOM 3005 C C . ARG B 1 154 ? -16.016 -34.188 -1.096 1 91.06 154 ARG B C 1
ATOM 3007 O O . ARG B 1 154 ? -16.719 -35.188 -0.933 1 91.06 154 ARG B O 1
ATOM 3014 N N . SER B 1 155 ? -16.203 -33.344 -1.979 1 89.94 155 SER B N 1
ATOM 3015 C CA . SER B 1 155 ? -17.422 -33.375 -2.781 1 89.94 155 SER B CA 1
ATOM 3016 C C . SER B 1 155 ? -17.219 -34.25 -4.027 1 89.94 155 SER B C 1
ATOM 3018 O O . SER B 1 155 ? -18.188 -34.594 -4.707 1 89.94 155 SER B O 1
ATOM 3020 N N . ARG B 1 156 ? -16 -34.531 -4.305 1 91.06 156 ARG B N 1
ATOM 3021 C CA . ARG B 1 156 ? -15.633 -35.25 -5.508 1 91.06 156 ARG B CA 1
ATOM 3022 C C . ARG B 1 156 ? -16.172 -34.562 -6.758 1 91.06 156 ARG B C 1
ATOM 3024 O O . ARG B 1 156 ? -16.719 -35.219 -7.648 1 91.06 156 ARG B O 1
ATOM 3031 N N . ASP B 1 157 ? -16.203 -33.25 -6.656 1 88.31 157 ASP B N 1
ATOM 3032 C CA . ASP B 1 157 ? -16.656 -32.406 -7.742 1 88.31 157 ASP B CA 1
ATOM 3033 C C . ASP B 1 157 ? -15.648 -31.281 -8.016 1 88.31 157 ASP B C 1
ATOM 3035 O O . ASP B 1 157 ? -15.484 -30.375 -7.191 1 88.31 157 ASP B O 1
ATOM 3039 N N . ALA B 1 158 ? -15.016 -31.359 -9.18 1 88.06 158 ALA B N 1
ATOM 3040 C CA . ALA B 1 158 ? -13.984 -30.375 -9.5 1 88.06 158 ALA B CA 1
ATOM 3041 C C . ALA B 1 158 ? -14.531 -29.281 -10.422 1 88.06 158 ALA B C 1
ATOM 3043 O O . ALA B 1 158 ? -13.758 -28.578 -11.086 1 88.06 158 ALA B O 1
ATOM 3044 N N . SER B 1 159 ? -15.875 -29.109 -10.438 1 83 159 SER B N 1
ATOM 3045 C CA . SER B 1 159 ? -16.5 -28.156 -11.352 1 83 159 SER B CA 1
ATOM 3046 C C . SER B 1 159 ? -16.141 -26.719 -10.977 1 83 159 SER B C 1
ATOM 3048 O O . SER B 1 159 ? -16.234 -25.828 -11.82 1 83 159 SER B O 1
ATOM 3050 N N . SER B 1 160 ? -15.695 -26.531 -9.805 1 79.19 160 SER B N 1
ATOM 3051 C CA . SER B 1 160 ? -15.359 -25.188 -9.344 1 79.19 160 SER B CA 1
ATOM 3052 C C . SER B 1 160 ? -13.945 -24.797 -9.758 1 79.19 160 SER B C 1
ATOM 3054 O O . SER B 1 160 ? -13.586 -23.609 -9.703 1 79.19 160 SER B O 1
ATOM 3056 N N . ILE B 1 161 ? -13.227 -25.781 -10.156 1 84.88 161 ILE B N 1
ATOM 3057 C CA . ILE B 1 161 ? -11.844 -25.516 -10.523 1 84.88 161 ILE B CA 1
ATOM 3058 C C . ILE B 1 161 ? -11.758 -25.203 -12.016 1 84.88 161 ILE B C 1
ATOM 3060 O O . ILE B 1 161 ? -12.312 -25.922 -12.844 1 84.88 161 ILE B O 1
ATOM 3064 N N . ASN B 1 162 ? -11.086 -24.016 -12.367 1 86.5 162 ASN B N 1
ATOM 3065 C CA . ASN B 1 162 ? -10.805 -23.672 -13.75 1 86.5 162 ASN B CA 1
ATOM 3066 C C . ASN B 1 162 ? -9.492 -24.281 -14.234 1 86.5 162 ASN B C 1
ATOM 3068 O O . ASN B 1 162 ? -8.414 -23.812 -13.859 1 86.5 162 ASN B O 1
ATOM 3072 N N . PRO B 1 163 ? -9.602 -25.281 -15.102 1 90.31 163 PRO B N 1
ATOM 3073 C CA . PRO B 1 163 ? -8.383 -25.969 -15.523 1 90.31 163 PRO B CA 1
ATOM 3074 C C . PRO B 1 163 ? -7.426 -25.062 -16.281 1 90.31 163 PRO B C 1
ATOM 3076 O O . PRO B 1 163 ? -6.207 -25.266 -16.234 1 90.31 163 PRO B O 1
ATOM 3079 N N . ILE B 1 164 ? -7.922 -24.141 -17.016 1 91.38 164 ILE B N 1
ATOM 3080 C CA . ILE B 1 164 ? -7.074 -23.203 -17.734 1 91.38 164 ILE B CA 1
ATOM 3081 C C . ILE B 1 164 ? -6.238 -22.391 -16.75 1 91.38 164 ILE B C 1
ATOM 3083 O O . ILE B 1 164 ? -5.031 -22.219 -16.938 1 91.38 164 ILE B O 1
ATOM 3087 N N . LEU B 1 165 ? -6.914 -21.984 -15.719 1 90.44 165 LEU B N 1
ATOM 3088 C CA . LEU B 1 165 ? -6.207 -21.219 -14.688 1 90.44 165 LEU B CA 1
ATOM 3089 C C . LEU B 1 165 ? -5.172 -22.094 -13.992 1 90.44 165 LEU B C 1
ATOM 3091 O O . LEU B 1 165 ? -4.086 -21.625 -13.648 1 90.44 165 LEU B O 1
ATOM 3095 N N . GLY B 1 166 ? -5.566 -23.359 -13.75 1 92.25 166 GLY B N 1
ATOM 3096 C CA . GLY B 1 166 ? -4.625 -24.297 -13.172 1 92.25 166 GLY B CA 1
ATOM 3097 C C . GLY B 1 166 ? -3.363 -24.469 -13.992 1 92.25 166 GLY B C 1
ATOM 3098 O O . GLY B 1 166 ? -2.258 -24.5 -13.453 1 92.25 166 GLY B O 1
ATOM 3099 N N . PHE B 1 167 ? -3.568 -24.531 -15.227 1 94.25 167 PHE B N 1
ATOM 3100 C CA . PHE B 1 167 ? -2.439 -24.688 -16.141 1 94.25 167 PHE B CA 1
ATOM 3101 C C . PHE B 1 167 ? -1.575 -23.438 -16.156 1 94.25 167 PHE B C 1
ATOM 310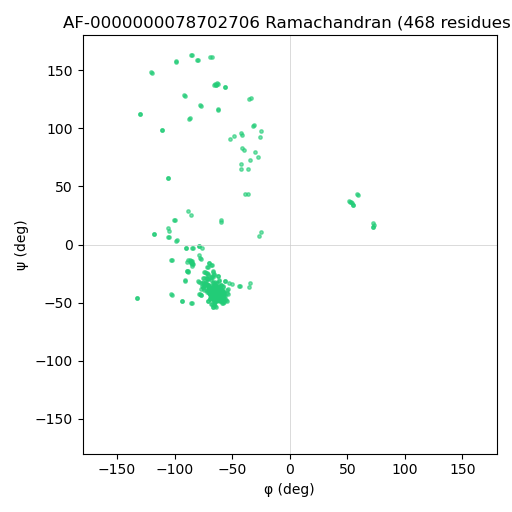3 O O . PHE B 1 167 ? -0.346 -23.516 -16.141 1 94.25 167 PHE B O 1
ATOM 3110 N N . CYS B 1 168 ? -2.18 -22.297 -16.188 1 94.5 168 CYS B N 1
ATOM 3111 C CA . CYS B 1 168 ? -1.45 -21.031 -16.141 1 94.5 168 CYS B CA 1
ATOM 3112 C C . CYS B 1 168 ? -0.646 -20.922 -14.844 1 94.5 168 CYS B C 1
ATOM 3114 O O . CYS B 1 168 ? 0.488 -20.438 -14.859 1 94.5 168 CYS B O 1
ATOM 3116 N N . SER B 1 169 ? -1.255 -21.406 -13.805 1 94.44 169 SER B N 1
ATOM 3117 C CA . SER B 1 169 ? -0.583 -21.375 -12.508 1 94.44 169 SER B CA 1
ATOM 3118 C C . SER B 1 169 ? 0.631 -22.297 -12.484 1 94.44 169 SER B C 1
ATOM 3120 O O . SER B 1 169 ? 1.661 -21.953 -11.898 1 94.44 169 SER B O 1
ATOM 3122 N N . LEU B 1 170 ? 0.455 -23.391 -13.07 1 96.5 170 LEU B N 1
ATOM 3123 C CA . LEU B 1 170 ? 1.555 -24.344 -13.172 1 96.5 170 LEU B CA 1
ATOM 3124 C C . LEU B 1 170 ? 2.732 -23.734 -13.93 1 96.5 170 LEU B C 1
ATOM 3126 O O . LEU B 1 170 ? 3.871 -23.797 -13.461 1 96.5 170 LEU B O 1
ATOM 3130 N N . LEU B 1 171 ? 2.455 -23.141 -15.016 1 97.25 171 LEU B N 1
ATOM 3131 C CA . LEU B 1 171 ? 3.5 -22.531 -15.836 1 97.25 171 LEU B CA 1
ATOM 3132 C C . LEU B 1 171 ? 4.137 -21.344 -15.109 1 97.25 171 LEU B C 1
ATOM 3134 O O . LEU B 1 171 ? 5.359 -21.188 -15.133 1 97.25 171 LEU B O 1
ATOM 3138 N N . ASN B 1 172 ? 3.293 -20.562 -14.562 1 96.88 172 ASN B N 1
ATOM 3139 C CA . ASN B 1 172 ? 3.799 -19.438 -13.789 1 96.88 172 ASN B CA 1
ATOM 3140 C C . ASN B 1 172 ? 4.77 -19.891 -12.703 1 96.88 172 ASN B C 1
ATOM 3142 O O . ASN B 1 172 ? 5.883 -19.375 -12.609 1 96.88 172 ASN B O 1
ATOM 3146 N N . GLY B 1 173 ? 4.336 -20.906 -11.945 1 97 173 GLY B N 1
ATOM 3147 C CA . GLY B 1 173 ? 5.188 -21.438 -10.891 1 97 173 GLY B CA 1
ATOM 3148 C C . GLY B 1 173 ? 6.5 -22 -11.414 1 97 173 GLY B C 1
ATOM 3149 O O . GLY B 1 173 ? 7.559 -21.75 -10.828 1 97 173 GLY B O 1
ATOM 3150 N N . ALA B 1 174 ? 6.426 -22.672 -12.453 1 97.56 174 ALA B N 1
ATOM 3151 C CA . ALA B 1 174 ? 7.617 -23.281 -13.039 1 97.56 174 ALA B CA 1
ATOM 3152 C C . ALA B 1 174 ? 8.586 -22.219 -13.539 1 97.56 174 ALA B C 1
ATOM 3154 O O . ALA B 1 174 ? 9.797 -22.328 -13.328 1 97.56 174 ALA B O 1
ATOM 3155 N N . LEU B 1 175 ? 8.062 -21.234 -14.133 1 97.56 175 LEU B N 1
ATOM 3156 C CA . LEU B 1 175 ? 8.883 -20.172 -14.703 1 97.56 175 LEU B CA 1
ATOM 3157 C C . LEU B 1 175 ? 9.586 -19.375 -13.609 1 97.56 175 LEU B C 1
ATOM 3159 O O . LEU B 1 175 ? 10.781 -19.094 -13.711 1 97.56 175 LEU B O 1
ATOM 3163 N N . TRP B 1 176 ? 8.914 -19.062 -12.547 1 97.19 176 TRP B N 1
ATOM 3164 C CA . TRP B 1 176 ? 9.516 -18.312 -11.453 1 97.19 176 TRP B CA 1
ATOM 3165 C C . TRP B 1 176 ? 10.492 -19.188 -10.664 1 97.19 176 TRP B C 1
ATOM 3167 O O . TRP B 1 176 ? 11.492 -18.703 -10.148 1 97.19 176 TRP B O 1
ATOM 3177 N N . THR B 1 177 ? 10.141 -20.5 -10.555 1 97.38 177 THR B N 1
ATOM 3178 C CA . THR B 1 177 ? 11.094 -21.422 -9.969 1 97.38 177 THR B CA 1
ATOM 3179 C C . THR B 1 177 ? 12.398 -21.422 -10.75 1 97.38 177 THR B C 1
ATOM 3181 O O . THR B 1 177 ? 13.484 -21.297 -10.172 1 97.38 177 THR B O 1
ATOM 3184 N N . GLY B 1 178 ? 12.273 -21.578 -12.031 1 97 178 GLY B N 1
ATOM 3185 C CA . GLY B 1 178 ? 13.453 -21.547 -12.875 1 97 178 GLY B CA 1
ATOM 3186 C C . GLY B 1 178 ? 14.234 -20.25 -12.75 1 97 178 GLY B C 1
ATOM 3187 O O . GLY B 1 178 ? 15.461 -20.266 -12.633 1 97 178 GLY B O 1
ATOM 3188 N N . TYR B 1 179 ? 13.555 -19.125 -12.789 1 96.75 179 TYR B N 1
ATOM 3189 C CA . TYR B 1 179 ? 14.195 -17.828 -12.656 1 96.75 179 TYR B CA 1
ATOM 3190 C C . TYR B 1 179 ? 14.898 -17.688 -11.312 1 96.75 179 TYR B C 1
ATOM 3192 O O . TYR B 1 179 ? 16.031 -17.219 -11.242 1 96.75 179 TYR B O 1
ATOM 3200 N N . GLY B 1 180 ? 14.172 -18.062 -10.25 1 97.06 180 GLY B N 1
ATOM 3201 C CA . GLY B 1 180 ? 14.773 -18.031 -8.93 1 97.06 180 GLY B CA 1
ATOM 3202 C C . GLY B 1 180 ? 16.078 -18.797 -8.844 1 97.06 180 GLY B C 1
ATOM 3203 O O . GLY B 1 180 ? 17.031 -18.359 -8.188 1 97.06 180 GLY B O 1
ATOM 3204 N N . PHE B 1 181 ? 16.156 -19.922 -9.508 1 95.75 181 PHE B N 1
ATOM 3205 C CA . PHE B 1 181 ? 17.391 -20.703 -9.555 1 95.75 181 PHE B CA 1
ATOM 3206 C C . PHE B 1 181 ? 18.469 -19.969 -10.336 1 95.75 181 PHE B C 1
ATOM 3208 O O . PHE B 1 181 ? 19.625 -19.969 -9.945 1 95.75 181 PHE B O 1
ATOM 3215 N N . ALA B 1 182 ? 18.031 -19.391 -11.375 1 94.56 182 ALA B N 1
ATOM 3216 C CA . ALA B 1 182 ? 18.969 -18.688 -12.25 1 94.56 182 ALA B CA 1
ATOM 3217 C C . ALA B 1 182 ? 19.688 -17.562 -11.508 1 94.56 182 ALA B C 1
ATOM 3219 O O . ALA B 1 182 ? 20.891 -17.328 -11.711 1 94.56 182 ALA B O 1
ATOM 3220 N N . ILE B 1 183 ? 19.016 -16.906 -10.625 1 94.69 183 ILE B N 1
ATOM 3221 C CA . ILE B 1 183 ? 19.625 -15.758 -9.953 1 94.69 183 ILE B CA 1
ATOM 3222 C C . ILE B 1 183 ? 20 -16.141 -8.516 1 94.69 183 ILE B C 1
ATOM 3224 O O . ILE B 1 183 ? 20.266 -15.273 -7.688 1 94.69 183 ILE B O 1
ATOM 3228 N N . SER B 1 184 ? 19.859 -17.438 -8.156 1 95.25 184 SER B N 1
ATOM 3229 C CA . SER B 1 184 ? 20.219 -17.984 -6.855 1 95.25 184 SER B CA 1
ATOM 3230 C C . SER B 1 184 ? 19.469 -17.297 -5.73 1 95.25 184 SER B C 1
ATOM 3232 O O . SER B 1 184 ? 20.062 -16.875 -4.738 1 95.25 184 SER B O 1
ATOM 3234 N N . ASP B 1 185 ? 18.219 -17.078 -5.91 1 96.75 185 ASP B N 1
ATOM 3235 C CA . ASP B 1 185 ? 17.328 -16.469 -4.918 1 96.75 185 ASP B CA 1
ATOM 3236 C C . ASP B 1 185 ? 16.328 -17.484 -4.387 1 96.75 185 ASP B C 1
ATOM 3238 O O . ASP B 1 185 ? 15.281 -17.703 -4.996 1 96.75 185 ASP B O 1
ATOM 3242 N N . PRO B 1 186 ? 16.625 -18.047 -3.227 1 96.5 186 PRO B N 1
ATOM 3243 C CA . PRO B 1 186 ? 15.742 -19.078 -2.686 1 96.5 186 PRO B CA 1
ATOM 3244 C C . PRO B 1 186 ? 14.375 -18.531 -2.289 1 96.5 186 PRO B C 1
ATOM 3246 O O . PRO B 1 186 ? 13.406 -19.281 -2.215 1 96.5 186 PRO B O 1
ATOM 3249 N N . PHE B 1 187 ? 14.266 -17.266 -2.02 1 96.94 187 PHE B N 1
ATOM 3250 C CA . PHE B 1 187 ? 12.984 -16.688 -1.632 1 96.94 187 PHE B CA 1
ATOM 3251 C C . PHE B 1 187 ? 12.031 -16.641 -2.82 1 96.94 187 PHE B C 1
ATOM 3253 O O . PHE B 1 187 ? 10.812 -16.547 -2.643 1 96.94 187 PHE B O 1
ATOM 3260 N N . ILE B 1 188 ? 12.586 -16.719 -3.984 1 96.5 188 ILE B N 1
ATOM 3261 C CA . ILE B 1 188 ? 11.758 -16.703 -5.184 1 96.5 188 ILE B CA 1
ATOM 3262 C C . ILE B 1 188 ? 11.453 -18.141 -5.609 1 96.5 188 ILE B C 1
ATOM 3264 O O . ILE B 1 188 ? 10.289 -18.516 -5.781 1 96.5 188 ILE B O 1
ATOM 3268 N N . TRP B 1 189 ? 12.453 -19 -5.691 1 96.38 189 TRP B N 1
ATOM 3269 C CA . TRP B 1 189 ? 12.188 -20.297 -6.297 1 96.38 189 TRP B CA 1
ATOM 3270 C C . TRP B 1 189 ? 11.492 -21.219 -5.309 1 96.38 189 TRP B C 1
ATOM 3272 O O . TRP B 1 189 ? 10.656 -22.047 -5.699 1 96.38 189 TRP B O 1
ATOM 3282 N N . ALA B 1 190 ? 11.734 -21.141 -4.023 1 95.88 190 ALA B N 1
ATOM 3283 C CA . ALA B 1 190 ? 11.234 -22.109 -3.059 1 95.88 190 ALA B CA 1
ATOM 3284 C C . ALA B 1 190 ? 9.711 -22.031 -2.943 1 95.88 190 ALA B C 1
ATOM 3286 O O . ALA B 1 190 ? 9.023 -23.047 -3.113 1 95.88 190 ALA B O 1
ATOM 3287 N N . PRO B 1 191 ? 9.18 -20.891 -2.732 1 94.62 191 PRO B N 1
ATOM 3288 C CA . PRO B 1 191 ? 7.723 -20.844 -2.619 1 94.62 191 PRO B CA 1
ATOM 3289 C C . PRO B 1 191 ? 7.02 -21.141 -3.941 1 94.62 191 PRO B C 1
ATOM 3291 O O . PRO B 1 191 ? 5.895 -21.641 -3.943 1 94.62 191 PRO B O 1
ATOM 3294 N N . ASN B 1 192 ? 7.613 -20.844 -5.031 1 95.5 192 ASN B N 1
ATOM 3295 C CA . ASN B 1 192 ? 7 -21.109 -6.328 1 95.5 192 ASN B CA 1
ATOM 3296 C C . ASN B 1 192 ? 6.992 -22.609 -6.648 1 95.5 192 ASN B C 1
ATOM 3298 O O . ASN B 1 192 ? 6.109 -23.094 -7.355 1 95.5 192 ASN B O 1
ATOM 3302 N N . VAL B 1 193 ? 7.918 -23.359 -6.055 1 96.12 193 VAL B N 1
ATOM 3303 C CA . VAL B 1 193 ? 7.863 -24.812 -6.145 1 96.12 193 VAL B CA 1
ATOM 3304 C C . VAL B 1 193 ? 6.578 -25.328 -5.492 1 96.12 193 VAL B C 1
ATOM 3306 O O . VAL B 1 193 ? 5.918 -26.219 -6.02 1 96.12 193 VAL B O 1
ATOM 3309 N N . VAL B 1 194 ? 6.246 -24.766 -4.379 1 93.5 194 VAL B N 1
ATOM 3310 C CA . VAL B 1 194 ? 5.008 -25.125 -3.695 1 93.5 194 VAL B CA 1
ATOM 3311 C C . VAL B 1 194 ? 3.814 -24.812 -4.598 1 93.5 194 VAL B C 1
ATOM 3313 O O . VAL B 1 194 ? 2.881 -25.609 -4.695 1 93.5 194 VAL B O 1
ATOM 3316 N N . GLY B 1 195 ? 3.916 -23.672 -5.273 1 93.44 195 GLY B N 1
ATOM 3317 C CA . GLY B 1 195 ? 2.877 -23.328 -6.23 1 93.44 195 GLY B CA 1
ATOM 3318 C C . GLY B 1 195 ? 2.729 -24.344 -7.348 1 93.44 195 GLY B C 1
ATOM 3319 O O . GLY B 1 195 ? 1.611 -24.688 -7.738 1 93.44 195 GLY B O 1
ATOM 3320 N N . VAL B 1 196 ? 3.783 -24.797 -7.797 1 95.62 196 VAL B N 1
ATOM 3321 C CA . VAL B 1 196 ? 3.793 -25.797 -8.852 1 95.62 196 VAL B CA 1
ATOM 3322 C C . VAL B 1 196 ? 3.123 -27.078 -8.352 1 95.62 196 VAL B C 1
ATOM 3324 O O . VAL B 1 196 ? 2.264 -27.641 -9.031 1 95.62 196 VAL B O 1
ATOM 3327 N N . VAL B 1 197 ? 3.432 -27.5 -7.203 1 95.25 197 VAL B N 1
ATOM 3328 C CA . VAL B 1 197 ? 2.873 -28.719 -6.621 1 95.25 197 VAL B CA 1
ATOM 3329 C C . VAL B 1 197 ? 1.363 -28.562 -6.457 1 95.25 197 VAL B C 1
ATOM 3331 O O . VAL B 1 197 ? 0.599 -29.453 -6.828 1 95.25 197 VAL B O 1
ATOM 3334 N N . LEU B 1 198 ? 0.92 -27.469 -5.973 1 93 198 LEU B N 1
ATOM 3335 C CA . LEU B 1 198 ? -0.506 -27.219 -5.789 1 93 198 LEU B CA 1
ATOM 3336 C C . LEU B 1 198 ? -1.239 -27.234 -7.125 1 93 198 LEU B C 1
ATOM 3338 O O . LEU B 1 198 ? -2.354 -27.766 -7.219 1 93 198 LEU B O 1
ATOM 3342 N N . SER B 1 199 ? -0.589 -26.688 -8.102 1 94.12 199 SER B N 1
ATOM 3343 C CA . SER B 1 199 ? -1.203 -26.641 -9.422 1 94.12 199 SER B CA 1
ATOM 3344 C C . SER B 1 199 ? -1.308 -28.031 -10.031 1 94.12 199 SER B C 1
ATOM 3346 O O . SER B 1 199 ? -2.295 -28.344 -10.703 1 94.12 199 SER B O 1
ATOM 3348 N N . ILE B 1 200 ? -0.327 -28.797 -9.797 1 95.62 200 ILE B N 1
ATOM 3349 C CA . ILE B 1 200 ? -0.352 -30.172 -10.289 1 95.62 200 ILE B CA 1
ATOM 3350 C C . ILE B 1 200 ? -1.491 -30.938 -9.625 1 95.62 200 ILE B C 1
ATOM 3352 O O . ILE B 1 200 ? -2.244 -31.656 -10.289 1 95.62 200 ILE B O 1
ATOM 3356 N N . VAL B 1 201 ? -1.611 -30.766 -8.367 1 93.88 201 VAL B N 1
ATOM 3357 C CA . VAL B 1 201 ? -2.676 -31.422 -7.617 1 93.88 201 VAL B CA 1
ATOM 3358 C C . VAL B 1 201 ? -4.035 -30.953 -8.133 1 93.88 201 VAL B C 1
ATOM 3360 O O . VAL B 1 201 ? -4.945 -31.766 -8.328 1 93.88 201 VAL B O 1
ATOM 3363 N N . GLN B 1 202 ? -4.172 -29.719 -8.375 1 91.69 202 GLN B N 1
ATOM 3364 C CA . GLN B 1 202 ? -5.422 -29.172 -8.883 1 91.69 202 GLN B CA 1
ATOM 3365 C C . GLN B 1 202 ? -5.781 -29.766 -10.234 1 91.69 202 GLN B C 1
ATOM 3367 O O . GLN B 1 202 ? -6.926 -30.172 -10.461 1 91.69 202 GLN B O 1
ATOM 3372 N N . LEU B 1 203 ? -4.883 -29.812 -11.094 1 93.12 203 LEU B N 1
ATOM 3373 C CA . LEU B 1 203 ? -5.113 -30.344 -12.43 1 93.12 203 LEU B CA 1
ATOM 3374 C C . LEU B 1 203 ? -5.383 -31.844 -12.383 1 93.12 203 LEU B C 1
ATOM 3376 O O . LEU B 1 203 ? -6.195 -32.344 -13.164 1 93.12 203 LEU B O 1
ATOM 3380 N N . PHE B 1 204 ? -4.68 -32.438 -11.477 1 93.94 204 PHE B N 1
ATOM 3381 C CA . PHE B 1 204 ? -4.91 -33.875 -11.297 1 93.94 204 PHE B CA 1
ATOM 3382 C C . PHE B 1 204 ? -6.336 -34.125 -10.828 1 93.94 204 PHE B C 1
ATOM 3384 O O . PHE B 1 204 ? -6.992 -35.062 -11.312 1 93.94 204 PHE B O 1
ATOM 3391 N N . LEU B 1 205 ? -6.859 -33.375 -9.922 1 91.62 205 LEU B N 1
ATOM 3392 C CA . LEU B 1 205 ? -8.219 -33.531 -9.422 1 91.62 205 LEU B CA 1
ATOM 3393 C C . LEU B 1 205 ? -9.234 -33.219 -10.523 1 91.62 205 LEU B C 1
ATOM 3395 O O . LEU B 1 205 ? -10.289 -33.875 -10.594 1 91.62 205 LEU B O 1
ATOM 3399 N N . CYS B 1 206 ? -8.938 -32.281 -11.328 1 90.25 206 CYS B N 1
ATOM 3400 C CA . CYS B 1 206 ? -9.812 -31.969 -12.461 1 90.25 206 CYS B CA 1
ATOM 3401 C C . CYS B 1 206 ? -9.906 -33.156 -13.406 1 90.25 206 CYS B C 1
ATOM 3403 O O . CYS B 1 206 ? -10.977 -33.438 -13.938 1 90.25 206 CYS B O 1
ATOM 3405 N N . PHE B 1 207 ? -8.805 -33.781 -13.578 1 90.5 207 PHE B N 1
ATOM 3406 C CA . PHE B 1 207 ? -8.773 -34.969 -14.438 1 90.5 207 PHE B CA 1
ATOM 3407 C C . PHE B 1 207 ? -9.477 -36.125 -13.781 1 90.5 207 PHE B C 1
ATOM 3409 O O . PHE B 1 207 ? -10.234 -36.844 -14.43 1 90.5 207 PHE B O 1
ATOM 3416 N N . LEU B 1 208 ? -9.352 -36.219 -12.484 1 90.44 208 LEU B N 1
ATOM 3417 C CA . LEU B 1 208 ? -9.891 -37.344 -11.727 1 90.44 208 LEU B CA 1
ATOM 3418 C C . LEU B 1 208 ? -11.406 -37.25 -11.594 1 90.44 208 LEU B C 1
ATOM 3420 O O . LEU B 1 208 ? -12.109 -38.25 -11.688 1 90.44 208 LEU B O 1
ATOM 3424 N N . PHE B 1 209 ? -11.883 -36.062 -11.398 1 88.81 209 PHE B N 1
ATOM 3425 C CA . PHE B 1 209 ? -13.312 -35.875 -11.148 1 88.81 209 PHE B CA 1
ATOM 3426 C C . PHE B 1 209 ? -14.008 -35.312 -12.375 1 88.81 209 PHE B C 1
ATOM 3428 O O . PHE B 1 209 ? -15.078 -34.688 -12.266 1 88.81 209 PHE B O 1
ATOM 3435 N N . ARG B 1 210 ? -13.477 -35.219 -13.578 1 77.94 210 ARG B N 1
ATOM 3436 C CA . ARG B 1 210 ? -14.055 -34.719 -14.812 1 77.94 210 ARG B CA 1
ATOM 3437 C C . ARG B 1 210 ? -15.422 -35.344 -15.086 1 77.94 210 ARG B C 1
ATOM 3439 O O . ARG B 1 210 ? -16.312 -34.656 -15.594 1 77.94 210 ARG B O 1
ATOM 3446 N N . GLY B 1 211 ? -15.758 -36.531 -14.781 1 66.38 211 GLY B N 1
ATOM 3447 C CA . GLY B 1 211 ? -16.984 -37.25 -15.086 1 66.38 211 GLY B CA 1
ATOM 3448 C C . GLY B 1 211 ? -18.078 -37.031 -14.078 1 66.38 211 GLY B C 1
ATOM 3449 O O . GLY B 1 211 ? -19.25 -37.344 -14.328 1 66.38 211 GLY B O 1
ATOM 3450 N N . ASN B 1 212 ? -17.875 -36.5 -12.945 1 59.06 212 ASN B N 1
ATOM 3451 C CA . ASN B 1 212 ? -18.891 -36.344 -11.906 1 59.06 212 ASN B CA 1
ATOM 3452 C C . ASN B 1 212 ? -19.656 -35.031 -12.055 1 59.06 212 ASN B C 1
ATOM 3454 O O . ASN B 1 212 ? -20.219 -34.531 -11.086 1 59.06 212 ASN B O 1
ATOM 3458 N N . LYS B 1 213 ? -19.75 -34.562 -13.312 1 53.72 213 LYS B N 1
ATOM 3459 C CA . LYS B 1 213 ? -20.562 -33.375 -13.445 1 53.72 213 LYS B CA 1
ATOM 3460 C C . LYS B 1 213 ? -21.938 -33.562 -12.797 1 53.72 213 LYS B C 1
ATOM 3462 O O . LYS B 1 213 ? -22.594 -34.594 -13.016 1 53.72 213 LYS B O 1
ATOM 3467 N N . SER B 1 214 ? -22.141 -33.281 -11.68 1 47.81 214 SER B N 1
ATOM 3468 C CA . SER B 1 214 ? -23.5 -33.281 -11.172 1 47.81 214 SER B CA 1
ATOM 3469 C C . SER B 1 214 ? -24.516 -33.062 -12.281 1 47.81 214 SER B C 1
ATOM 3471 O O . SER B 1 214 ? -24.391 -32.094 -13.047 1 47.81 214 SER B O 1
ATOM 3473 N N . THR B 1 215 ? -25.141 -34.094 -12.844 1 37.75 215 THR B N 1
ATOM 3474 C CA . THR B 1 215 ? -26.406 -34 -13.578 1 37.75 215 THR B CA 1
ATOM 3475 C C . THR B 1 215 ? -27.359 -33.031 -12.914 1 37.75 215 THR B C 1
ATOM 3477 O O . THR B 1 215 ? -28.016 -33.344 -11.922 1 37.75 215 THR B O 1
ATOM 3480 N N . VAL B 1 216 ? -27.031 -31.875 -12.445 1 38.06 216 VAL B N 1
ATOM 3481 C CA . VAL B 1 216 ? -28.219 -31.031 -12.297 1 38.06 216 VAL B CA 1
ATOM 3482 C C . VAL B 1 216 ? -29.156 -31.234 -13.484 1 38.06 216 VAL B C 1
ATOM 3484 O O . VAL B 1 216 ? -28.781 -30.969 -14.633 1 38.06 216 VAL B O 1
ATOM 3487 N N . ASN B 1 217 ? -29.953 -32.219 -13.531 1 32.5 217 ASN B N 1
ATOM 3488 C CA . ASN B 1 217 ? -31.219 -32.406 -14.242 1 32.5 217 ASN B CA 1
ATOM 3489 C C . ASN B 1 217 ? -31.938 -31.094 -14.484 1 32.5 217 ASN B C 1
ATOM 3491 O O . ASN B 1 217 ? -32.312 -30.406 -13.531 1 32.5 217 ASN B O 1
ATOM 3495 N N . SER B 1 218 ? -31.547 -30.266 -15.383 1 33.84 218 SER B N 1
ATOM 3496 C CA . SER B 1 218 ? -32.469 -29.328 -16.016 1 33.84 218 SER B CA 1
ATOM 3497 C C . SER B 1 218 ? -33.906 -29.859 -15.969 1 33.84 218 SER B C 1
ATOM 3499 O O . SER B 1 218 ? -34.594 -29.844 -16.984 1 33.84 218 SER B O 1
ATOM 3501 N N . GLN B 1 219 ? -34.188 -30.875 -15.25 1 33.12 219 GLN B N 1
ATOM 3502 C CA . GLN B 1 219 ? -35.594 -31.125 -15.156 1 33.12 219 GLN B CA 1
ATOM 3503 C C . GLN B 1 219 ? -36.344 -29.922 -14.547 1 33.12 219 GLN B C 1
ATOM 3505 O O . GLN B 1 219 ? -36.625 -29.922 -13.352 1 33.12 219 GLN B O 1
ATOM 3510 N N . GLY B 1 220 ? -35.781 -28.688 -14.578 1 33.28 220 GLY B N 1
ATOM 3511 C CA . GLY B 1 220 ? -36.844 -27.672 -14.531 1 33.28 220 GLY B CA 1
ATOM 3512 C C . GLY B 1 220 ? -38.031 -28.016 -15.406 1 33.28 220 GLY B C 1
ATOM 3513 O O . GLY B 1 220 ? -37.938 -27.953 -16.625 1 33.28 220 GLY B O 1
ATOM 3514 N N . THR B 1 221 ? -38.75 -29.031 -15.141 1 33.94 221 THR B N 1
ATOM 3515 C CA . THR B 1 221 ? -40.156 -29.125 -15.547 1 33.94 221 THR B CA 1
ATOM 3516 C C . THR B 1 221 ? -40.844 -27.75 -15.461 1 33.94 221 THR B C 1
ATOM 3518 O O . THR B 1 221 ? -41 -27.219 -14.359 1 33.94 221 THR B O 1
ATOM 3521 N N . LEU B 1 222 ? -40.438 -26.859 -16.234 1 35.06 222 LEU B N 1
ATOM 3522 C CA . LEU B 1 222 ? -41.375 -25.797 -16.547 1 35.06 222 LEU B CA 1
ATOM 3523 C C . LEU B 1 222 ? -42.812 -26.312 -16.547 1 35.06 222 LEU B C 1
ATOM 3525 O O . LEU B 1 222 ? -43.094 -27.312 -17.219 1 35.06 222 LEU B O 1
ATOM 3529 N N . PRO B 1 223 ? -43.562 -26.078 -15.539 1 36.56 223 PRO B N 1
ATOM 3530 C CA . PRO B 1 223 ? -44.969 -26.453 -15.695 1 36.56 223 PRO B CA 1
ATOM 3531 C C . PRO B 1 223 ? -45.531 -26.109 -17.062 1 36.56 223 PRO B C 1
ATOM 3533 O O . PRO B 1 223 ? -45.219 -25.031 -17.609 1 36.56 223 PRO B O 1
ATOM 3536 N N . THR B 1 224 ? -45.562 -26.953 -18.031 1 34 224 THR B N 1
ATOM 3537 C CA . THR B 1 224 ? -46.188 -26.797 -19.328 1 34 224 THR B CA 1
ATOM 3538 C C . THR B 1 224 ? -47.469 -25.938 -19.203 1 34 224 THR B C 1
ATOM 3540 O O . THR B 1 224 ? -48.188 -26.031 -18.219 1 34 224 THR B O 1
ATOM 3543 N N . SER B 1 225 ? -47.531 -24.922 -19.969 1 35.47 225 SER B N 1
ATOM 3544 C CA . SER B 1 225 ? -48.688 -24.078 -20.109 1 35.47 225 SER B CA 1
ATOM 3545 C C . SER B 1 225 ? -49.969 -24.891 -20 1 35.47 225 SER B C 1
ATOM 3547 O O . SER B 1 225 ? -51.031 -24.359 -19.578 1 35.47 225 SER B O 1
ATOM 3549 N N . LYS B 1 226 ? -49.875 -26.156 -20.578 1 40.12 226 LYS B N 1
ATOM 3550 C CA . LYS B 1 226 ? -51.062 -26.984 -20.703 1 40.12 226 LYS B CA 1
ATOM 3551 C C . LYS B 1 226 ? -51.531 -27.516 -19.344 1 40.12 226 LYS B C 1
ATOM 3553 O O . LYS B 1 226 ? -52.719 -27.781 -19.141 1 40.12 226 LYS B O 1
ATOM 3558 N N . ALA B 1 227 ? -50.625 -27.859 -18.594 1 38.5 227 ALA B N 1
ATOM 3559 C CA . ALA B 1 227 ? -51.156 -28.344 -17.312 1 38.5 227 ALA B CA 1
ATOM 3560 C C . ALA B 1 227 ? -51.688 -27.203 -16.469 1 38.5 227 ALA B C 1
ATOM 3562 O O . ALA B 1 227 ? -52.594 -27.391 -15.664 1 38.5 227 ALA B O 1
ATOM 3563 N N . LEU B 1 228 ? -51.031 -26 -16.609 1 36.91 228 LEU B N 1
ATOM 3564 C CA . LEU B 1 228 ? -51.719 -24.828 -16.094 1 36.91 228 LEU B CA 1
ATOM 3565 C C . LEU B 1 228 ? -53 -24.578 -16.906 1 36.91 228 LEU B C 1
ATOM 3567 O O . LEU B 1 228 ? -54 -24.156 -16.344 1 36.91 228 LEU B O 1
ATOM 3571 N N . GLU B 1 229 ? -52.875 -24.719 -18.203 1 39.28 229 GLU B N 1
ATOM 3572 C CA . GLU B 1 229 ? -54.094 -24.578 -19 1 39.28 229 GLU B CA 1
ATOM 3573 C C . GLU B 1 229 ? -55.094 -25.688 -18.672 1 39.28 229 GLU B C 1
ATOM 3575 O O . GLU B 1 229 ? -56.312 -25.453 -18.688 1 39.28 229 GLU B O 1
ATOM 3580 N N . ALA B 1 230 ? -54.656 -26.906 -18.516 1 40.88 230 ALA B N 1
ATOM 3581 C CA . ALA B 1 230 ? -55.562 -28 -18.219 1 40.88 230 ALA B CA 1
ATOM 3582 C C . ALA B 1 230 ? -56.188 -27.812 -16.844 1 40.88 230 ALA B C 1
ATOM 3584 O O . ALA B 1 230 ? -57.375 -28.156 -16.625 1 40.88 230 ALA B O 1
ATOM 3585 N N . GLU B 1 231 ? -55.281 -27.422 -15.859 1 40.41 231 GLU B N 1
ATOM 3586 C CA . GLU B 1 231 ? -55.938 -27.219 -14.57 1 40.41 231 GLU B CA 1
ATOM 3587 C C . GLU B 1 231 ? -56.969 -26.094 -14.648 1 40.41 231 GLU B C 1
ATOM 3589 O O . GLU B 1 231 ? -58 -26.156 -13.992 1 40.41 231 GLU B O 1
ATOM 3594 N N . TYR B 1 232 ? -56.5 -25.016 -15.391 1 40.97 232 TYR B N 1
ATOM 3595 C CA . TYR B 1 232 ? -57.5 -23.953 -15.477 1 40.97 232 TYR B CA 1
ATOM 3596 C C . TYR B 1 232 ? -58.688 -24.406 -16.328 1 40.97 232 TYR B C 1
ATOM 3598 O O . TYR B 1 232 ? -59.75 -23.781 -16.297 1 40.97 232 TYR B O 1
ATOM 3606 N N . HIS B 1 233 ? -58.406 -25.297 -17.312 1 43.12 233 HIS B N 1
ATOM 3607 C CA . HIS B 1 233 ? -59.625 -25.672 -18.031 1 43.12 233 HIS B CA 1
A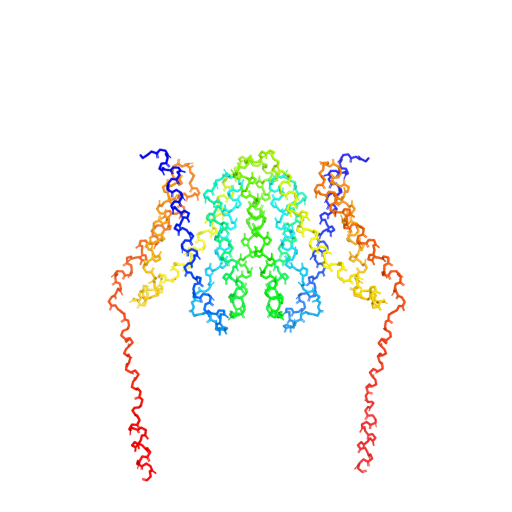TOM 3608 C C . HIS B 1 233 ? -60.531 -26.531 -17.156 1 43.12 233 HIS B C 1
ATOM 3610 O O . HIS B 1 233 ? -61.688 -26.734 -17.484 1 43.12 233 HIS B O 1
ATOM 3616 N N . HIS B 1 234 ? -59.875 -27.359 -16.328 1 42.5 234 HIS B N 1
ATOM 3617 C CA . HIS B 1 234 ? -60.812 -28.203 -15.562 1 42.5 234 HIS B CA 1
ATOM 3618 C C . HIS B 1 234 ? -61.562 -27.375 -14.531 1 42.5 234 HIS B C 1
ATOM 3620 O O . HIS B 1 234 ? -62.531 -27.859 -13.906 1 42.5 234 HIS B O 1
ATOM 3626 N N . SER B 1 235 ? -60.906 -26.297 -14.039 1 37.09 235 SER B N 1
ATOM 3627 C CA . SER B 1 235 ? -61.75 -25.625 -13.062 1 37.09 235 SER B CA 1
ATOM 3628 C C . SER B 1 235 ? -62.812 -24.766 -13.75 1 37.09 235 SER B C 1
ATOM 3630 O O . SER B 1 235 ? -63.625 -24.125 -13.086 1 37.09 235 SER B O 1
ATOM 3632 N N . THR B 1 236 ? -62.719 -24.578 -15.102 1 30.83 236 THR B N 1
ATOM 3633 C CA . THR B 1 236 ? -63.969 -24.016 -15.586 1 30.83 236 THR B CA 1
ATOM 3634 C C . THR B 1 236 ? -64.938 -25.141 -15.914 1 30.83 236 THR B C 1
ATOM 3636 O O . THR B 1 236 ? -64.562 -26.188 -16.438 1 30.83 236 THR B O 1
#

Radius of gyration: 28.19 Å; Cα contacts (8 Å, |Δi|>4): 573; chains: 2; bounding box: 87×74×51 Å

Nearest PDB structures (foldseek):
  5xpd-assembly1_A  TM=9.011E-01  e=1.907E-08  Arabidopsis thaliana
  5cth-assembly1_B  TM=8.513E-01  e=2.808E-08  Oryza sativa Japonica Group
  4rng-assembly4_C-2  TM=8.935E-01  e=7.918E-01  Thermodesulfovibrio yellowstonii DSM 11347
  6z0c-assembly4_D  TM=2.271E-01  e=7.406E+00  Escherichia coli
  6z0c-assembly1_A  TM=2.161E-01  e=6.236E+00  Escherichia coli

pLDDT: mean 86.02, std 17.55, range [30.83, 98.31]

Solvent-accessible surface area (backbone atoms only — not comparable to full-atom values): 23902 Å² total; per-residue (Å²): 131,55,67,62,45,39,69,43,48,30,33,52,51,19,28,54,35,44,47,50,59,59,48,62,58,46,65,59,52,51,49,20,61,73,65,74,43,60,64,90,60,88,66,72,60,27,34,40,38,29,37,38,17,51,28,40,35,57,41,17,54,74,70,28,42,57,53,53,29,55,36,19,53,54,33,25,52,47,14,47,50,50,35,61,60,42,55,74,54,45,55,73,64,52,46,53,51,42,50,48,44,42,52,52,41,48,48,53,42,53,50,46,46,44,44,24,27,38,71,45,60,64,34,91,64,30,65,58,56,43,34,51,55,33,46,54,46,41,55,56,50,48,46,53,62,50,52,53,49,52,50,23,65,73,66,48,38,34,82,84,58,57,62,66,58,29,51,42,42,27,50,23,15,49,23,36,23,50,25,16,58,62,70,70,34,65,67,48,16,55,60,22,48,53,41,26,53,53,21,50,52,50,46,49,43,38,65,72,25,59,82,48,60,73,74,71,66,75,71,68,70,63,78,48,71,57,59,58,45,43,54,54,50,64,75,93,129,55,68,61,46,38,70,43,49,30,33,53,50,20,29,54,34,44,47,52,58,59,47,60,57,47,64,60,54,51,48,21,61,74,65,73,41,59,66,91,60,88,64,74,59,27,35,38,37,28,37,36,18,50,29,40,34,56,43,16,54,74,70,28,40,56,52,52,29,54,35,19,54,54,33,25,51,47,16,48,50,49,35,58,61,42,54,73,55,44,55,71,66,52,47,53,50,41,48,49,44,43,52,51,40,47,49,54,43,52,51,46,47,43,44,24,28,37,71,46,59,64,35,89,63,29,66,58,56,43,35,50,54,34,47,55,47,41,56,56,49,48,48,54,64,51,51,52,49,51,50,23,64,72,66,48,38,32,82,83,58,56,62,69,58,30,50,42,42,28,50,24,16,49,24,36,22,51,25,15,58,62,70,68,34,62,66,48,16,53,61,21,49,54,40,26,52,52,22,50,51,50,44,48,44,37,65,70,26,59,80,47,62,72,75,73,68,76,69,67,71,63,80,49,67,54,60,57,46,46,52,55,50,64,74,96

Sequence (472 aa):
MSAIVMNHVLPALGVAFAISIYLSPFTHVWKSLKNKEASLVNTMPYPWIIANCLGWIVYGCHTGDYYVFVANIVGYHLGLFYTLSSLHYGSDKFRTTAAVIVLGSSFLVLTSAFVVFAILRQAQPSKTVLGSVCVFILVIFYASPLSDLASVIRSRDASSINPILGFCSLLNGALWTGYGFAISDPFIWAPNVVGVVLSIVQLFLCFLFRGNKSTVNSQGTLPTSKALEAEYHHSTMSAIVMNHVLPALGVAFAISIYLSPFTHVWKSLKNKEASLVNTMPYPWIIANCLGWIVYGCHTGDYYVFVANIVGYHLGLFYTLSSLHYGSDKFRTTAAVIVLGSSFLVLTSAFVVFAILRQAQPSKTVLGSVCVFILVIFYASPLSDLASVIRSRDASSINPILGFCSLLNGALWTGYGFAISDPFIWAPNVVGVVLSIVQLFLCFLFRGNKSTVNSQGTLPTSKALEAEYHHST

Secondary structure (DSSP, 8-state):
--HHIIIIIHHHHHHHHHHHHHHTTHHHHHHHHHHT---SS--THHHHHHHHHHHHHHHHHHH--HHHHHHHHHHHHHHHHHHHHHHHH--HHHHHHHHHHHHHHHHHHHHHHIIIIIISTT-TTHHHHHHHHHHHHHHHHTHHHHHHHHHHHHHT--TTS-HHHHHHHHHHHHHHHHHHHHTT-HHHHHHHHHHHHHHHHHHHHHHHTTT-------------HHHHHHHHHH--/--HHIIIIIHHHHHHHHHHHHHHTTHHHHHHHHHHT---SS--THHHHHHHHHHHHHHHHHHH--HHHHHHHHHHHHHHHHHHHHHHHH--HHHHHHHHHHHHHHHHHHHHHHIIIIIISTT-TTHHHHHHHHHHHHHHHHTHHHHHHHHHHHHHT--TTS-HHHHHHHHHHHHHHHHHHHHTT-HHHHHHHHHHHHHHHHHHHHHHHTGGG------------HHHHHHHHHH--

Organism: Batrachochytrium dendrobatidis (strain JAM81 / FGSC 10211) (NCBI:txid684364)